Protein AF-A0A812Z205-F1 (afdb_monomer)

Foldseek 3Di:
DDDDDDDDFEPHPVPQAVDWDWADLPPQKTFTARPVQQWTFFDDLWFTDTDPHHHSVCDDNPRLRRIWHWADQPDPQKTWTARPVNQWTWFQDPVRGITTDPRHHRVGHDPPDDRRIDHDQDFAAADADDDFQAVAAGGSVPDPHHRQHPHHAQQWDDDPRTTDGAAADAPAQDQAPAADDSNNDDHHNQHDHGYPQWDDDPRHTAGLQAQAWWWWWQPVPLTWTWFADPFFIFIDPRDHLQPDDLVRLRRIWHWHDDPPNKTWTARPVNCFIWFADLPFAITTHNDDDQRRIFRFTPLPPQKTFTARPVNQWTWFHDPDGGITIDDRHHSRRDDNPRRRRIIHIFLSPQGAQDKDWDADPVQQWTWFADPPPQAIDTDPRHHPVPDDPDDHQTGIWHWHPLPSSWTWTAGPSQQFTFFDDVGTGTDPRHHSVCDDNPRPRRIDHDGDD

Solvent-accessible surface area (backbone atoms only — not comparable to full-atom values): 24728 Å² total; per-residue (Å²): 133,91,88,89,89,79,89,71,75,47,79,52,95,83,67,51,77,86,48,64,46,82,30,87,59,54,97,83,23,34,24,41,26,27,71,78,74,31,20,33,47,22,56,57,98,83,39,53,43,71,46,73,81,38,57,77,92,58,76,61,89,88,50,52,50,34,33,24,40,76,38,78,51,85,56,92,68,26,33,27,42,30,23,76,81,73,30,22,32,47,23,52,43,98,90,72,45,60,30,60,48,70,80,41,61,84,90,64,74,63,88,87,64,59,53,39,54,40,74,78,77,84,67,43,57,64,64,67,52,73,70,63,31,19,54,35,60,41,36,52,95,71,30,90,42,68,44,25,37,64,39,42,27,70,16,31,41,79,49,90,54,37,34,40,69,44,48,55,75,50,32,89,76,33,65,24,30,36,47,47,58,58,64,75,27,87,42,67,51,27,31,69,36,43,24,76,68,33,40,72,56,89,46,32,38,35,54,61,55,54,67,26,33,32,30,40,26,24,72,76,55,79,21,24,35,45,27,49,57,95,51,36,28,26,56,52,74,75,39,59,80,74,63,70,60,74,83,50,46,48,29,34,26,38,27,37,84,60,58,96,59,22,36,24,40,32,26,75,78,80,58,22,23,49,26,59,49,90,83,55,33,33,32,44,32,86,66,80,59,64,43,24,30,24,39,78,28,61,63,55,95,76,23,34,26,45,22,25,75,76,68,28,22,34,46,28,54,54,104,51,72,52,28,28,47,52,69,80,43,58,76,68,63,73,59,90,87,54,46,48,35,36,23,36,62,36,33,48,86,70,37,40,77,40,73,45,68,53,72,41,81,91,71,28,20,36,42,25,55,47,87,87,81,44,42,56,48,69,48,72,78,40,58,88,89,64,69,70,94,66,95,71,52,38,37,47,24,37,24,27,76,54,53,82,38,24,32,23,42,23,24,76,70,74,33,20,32,46,23,58,64,102,54,56,25,58,43,73,80,40,56,76,90,58,75,57,90,87,58,63,51,37,47,40,74,61,62,85,131

Sequence (449 aa):
MILCRKHLHHFPSGWSWEKLRVVDAGYGQVALHQAASNRFVKMSHHDMIRSPHRNWNQLPGGWDSERFTVVDAHGHGRVALHNPWKNRFIKMCHNGDGCLSPHRDPHSLPHNWGSEFFHVLEIKPCHTGGGSHCKTCQSPWHRHVDNHCATCNPGYYRHGHGCKAYSCTGGVHRICHACVAQHQRRQNDHCGVCDGGHVLRGTRCQSLMLGATVAFHNRHHHGRFVAMWAHDMVWTGVRSYDSLPKDWTYSFFRVHFAGDAKIGLHNPRENRWIRLRNNHDMDGAPHRGSWETFTAVDAGGWEVALHCAAHNKYMRMPNKREMDTSSHRNAWDLPGGWGWERFRPVSALLRHGTIVALWNEVHHRFMRMNAHNGHMDGSPSKHLHHYPAHGWAWEPFRVVDAGFGQVALHNAGSNRFIKMAHDMIRSPTRNWNELPGGWGSERFTVVDA

Secondary structure (DSSP, 8-state):
--------SSS-TT-SSS-EEEEEEETTEEEEEETTTTEEEEE-SSSEEEPSS--TT---TT-GGG-EEEEE-SSTTEEEEEETTTTEEEEE-TTS-EEEPSS--TT---TT--TT-EE--------B-STTSEEEEPPGGG-SSTT-EEEE-TTEEEETTEEEEPP--B-TTSSEEEEPPGGG--STT-EEEE-TTEEEETTEEEETTTT-EEEEEETTTTSEEEEEETTEEEEPSS--TT---TT-GGG-EEEEE-STT-EEEEETTTTEEEEE-TTS-EEEESS-SSSS-BEEEEEETTEEEEEETTTTEEEE--SSSB-EEPSS--TT---TT--TT-BEEET-SS-TT-EE--EETTTTEEEEE-TTTSBEEEPSS--TT---SSS--SS-EEEEE-STTEEEEEETTTTEEEEESSSEEEPSS--TT---TT--TT-EE----

pLDDT: mean 85.37, std 12.64, range [22.88, 97.94]

Nearest PDB structures (foldseek):
  8hu7-assembly1_A  TM=8.516E-01  e=1.968E-06  Homo sapiens
  8om6-assembly1_A  TM=8.383E-01  e=4.842E-06  Homo sapiens
  8hue-assembly1_A  TM=8.502E-01  e=6.310E-06  Homo sapiens
  3o3q-assembly2_B  TM=8.940E-01  e=2.371E-05  Homo sapiens
  1nun-assembly1_A  TM=7.803E-01  e=5.834E-05  Homo sapiens

Radius of gyration: 37.98 Å; Cα contacts (8 Å, |Δi|>4): 1047; chains: 1; bounding box: 88×50×100 Å

Structure (mmCIF, N/CA/C/O backbone):
data_AF-A0A812Z205-F1
#
_entry.id   AF-A0A812Z205-F1
#
loop_
_atom_site.group_PDB
_atom_site.id
_atom_site.type_symbol
_atom_site.label_atom_id
_atom_site.label_alt_id
_atom_site.label_comp_id
_atom_site.label_asym_id
_atom_site.label_entity_id
_atom_site.label_seq_id
_atom_site.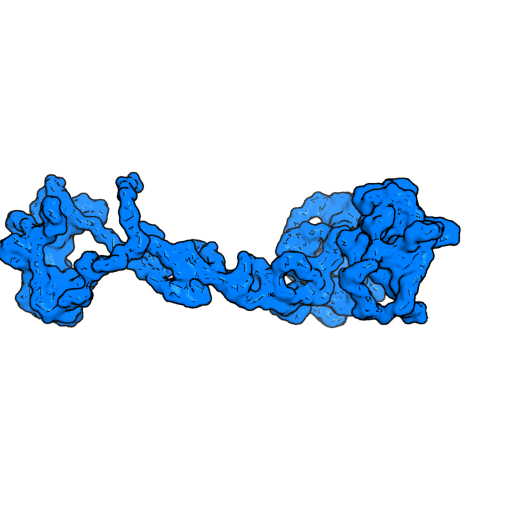pdbx_PDB_ins_code
_atom_site.Cartn_x
_atom_site.Cartn_y
_atom_site.Cartn_z
_atom_site.occupancy
_atom_site.B_iso_or_equiv
_atom_site.auth_seq_id
_atom_site.auth_comp_id
_atom_site.auth_asym_id
_atom_site.auth_atom_id
_atom_site.pdbx_PDB_model_num
ATOM 1 N N . MET A 1 1 ? -15.476 23.096 31.916 1.00 22.88 1 MET A N 1
ATOM 2 C CA . MET A 1 1 ? -14.085 23.337 31.479 1.00 22.88 1 MET A CA 1
ATOM 3 C C . MET A 1 1 ? -13.170 23.099 32.691 1.00 22.88 1 MET A C 1
ATOM 5 O O . MET A 1 1 ? -13.434 23.691 33.722 1.00 22.88 1 MET A O 1
ATOM 9 N N . ILE A 1 2 ? -12.256 22.119 32.557 1.00 30.80 2 ILE A N 1
ATOM 10 C CA . ILE A 1 2 ? -11.023 21.684 33.294 1.00 30.80 2 ILE A CA 1
ATOM 11 C C . ILE A 1 2 ? -10.577 22.542 34.521 1.00 30.80 2 ILE A C 1
ATOM 13 O O . ILE A 1 2 ? -10.563 23.755 34.387 1.00 30.80 2 ILE A O 1
ATOM 17 N N . LEU A 1 3 ? -10.197 22.063 35.728 1.00 27.42 3 LEU A N 1
ATOM 18 C CA . LEU A 1 3 ? -9.129 21.136 36.207 1.00 27.42 3 LEU A CA 1
ATOM 19 C C . LEU A 1 3 ? -9.381 20.812 37.714 1.00 27.42 3 LEU A C 1
ATOM 21 O O . LEU A 1 3 ? -9.860 21.676 38.433 1.00 27.42 3 LEU A O 1
ATOM 25 N N . CYS A 1 4 ? -9.069 19.627 38.264 1.00 26.64 4 CYS A N 1
ATOM 26 C CA . CYS A 1 4 ? -7.742 19.342 38.834 1.00 26.64 4 CYS A CA 1
ATOM 27 C C . CYS A 1 4 ? -7.447 17.831 38.971 1.00 26.64 4 CYS A C 1
ATOM 29 O O . CYS A 1 4 ? -8.323 17.005 39.210 1.00 26.64 4 CYS A O 1
ATOM 31 N N . ARG A 1 5 ? -6.162 17.515 38.788 1.00 34.69 5 ARG A N 1
ATOM 32 C CA . ARG A 1 5 ? -5.509 16.205 38.676 1.00 34.69 5 ARG A CA 1
ATOM 33 C C . ARG A 1 5 ? -5.235 15.562 40.043 1.00 34.69 5 ARG A C 1
ATOM 35 O O . ARG A 1 5 ? -4.701 16.234 40.917 1.00 34.69 5 ARG A O 1
ATOM 42 N N . LYS A 1 6 ? -5.351 14.232 40.125 1.00 31.42 6 LYS A N 1
ATOM 43 C CA . LYS A 1 6 ? -4.242 13.303 40.448 1.00 31.42 6 LYS A CA 1
ATOM 44 C C . LYS A 1 6 ? -4.719 11.857 40.251 1.00 31.42 6 LYS A C 1
ATOM 46 O O . LYS A 1 6 ? -5.797 11.508 40.698 1.00 31.42 6 LYS A O 1
ATOM 51 N N . HIS A 1 7 ? -3.911 11.105 39.498 1.00 32.97 7 HIS A N 1
ATOM 52 C CA . HIS A 1 7 ? -3.855 9.651 39.271 1.00 32.97 7 HIS A CA 1
ATOM 53 C C . HIS A 1 7 ? -5.066 8.792 39.662 1.00 32.97 7 HIS A C 1
ATOM 55 O O . HIS A 1 7 ? -5.409 8.758 40.828 1.00 32.97 7 HIS A O 1
ATOM 61 N N . LEU A 1 8 ? -5.584 7.981 38.725 1.00 36.44 8 LEU A N 1
ATOM 62 C CA . LEU A 1 8 ? -5.781 6.526 38.898 1.00 36.44 8 LEU A CA 1
ATOM 63 C C . LEU A 1 8 ? -6.317 5.915 37.586 1.00 36.44 8 LEU A C 1
ATOM 65 O O . LEU A 1 8 ? -7.381 6.266 37.071 1.00 36.44 8 LEU A O 1
ATOM 69 N N . HIS A 1 9 ? -5.495 5.048 36.994 1.00 34.22 9 HIS A N 1
ATOM 70 C CA . HIS A 1 9 ? -5.801 4.273 35.796 1.00 34.22 9 HIS A CA 1
ATOM 71 C C . HIS A 1 9 ? -6.534 3.003 36.238 1.00 34.22 9 HIS A C 1
ATOM 73 O O . HIS A 1 9 ? -6.000 2.267 37.059 1.00 34.22 9 HIS A O 1
ATOM 79 N N . HIS A 1 10 ? -7.726 2.757 35.683 1.00 40.62 10 HIS A N 1
ATOM 80 C CA . HIS A 1 10 ? -8.754 1.865 36.246 1.00 40.62 10 HIS A CA 1
ATOM 81 C C . HIS A 1 10 ? -9.367 2.428 37.538 1.00 40.62 10 HIS A C 1
ATOM 83 O O . HIS A 1 10 ? -8.746 3.237 38.222 1.00 40.62 10 HIS A O 1
ATOM 89 N N . PHE A 1 11 ? -10.592 2.010 37.890 1.00 49.03 11 PHE A N 1
ATOM 90 C CA . PHE A 1 11 ? -10.939 2.028 39.315 1.00 49.03 11 PHE A CA 1
ATOM 91 C C . PHE A 1 11 ? -9.746 1.404 40.054 1.00 49.03 11 PHE A C 1
ATOM 93 O O . PHE A 1 11 ? -9.280 0.363 39.577 1.00 49.03 11 PHE A O 1
ATOM 100 N N . PRO A 1 12 ? -9.219 2.020 41.121 1.00 51.66 12 PRO A N 1
ATOM 101 C CA . PRO A 1 12 ? -8.019 1.522 41.785 1.00 51.66 12 PRO A CA 1
ATOM 102 C C . PRO A 1 12 ? -8.167 0.024 42.046 1.00 51.66 12 PRO A C 1
ATOM 104 O O . PRO A 1 12 ? -9.240 -0.422 42.457 1.00 51.66 12 PRO A O 1
ATOM 107 N N . SER A 1 13 ? -7.143 -0.777 41.743 1.00 43.72 13 SER A N 1
ATOM 108 C CA . SER A 1 13 ? -7.142 -2.201 42.086 1.00 43.72 13 SER A CA 1
ATOM 109 C C . SER A 1 13 ? -7.289 -2.313 43.608 1.00 43.72 13 SER A C 1
ATOM 111 O O . SER A 1 13 ? -6.343 -2.026 44.332 1.00 43.72 13 SER A O 1
ATOM 113 N N . GLY A 1 14 ? -8.503 -2.614 44.079 1.00 51.59 14 GLY A N 1
ATOM 114 C CA . GLY A 1 14 ? -8.899 -2.530 45.493 1.00 51.59 14 GLY A CA 1
ATOM 115 C C . GLY A 1 14 ? -10.237 -1.817 45.737 1.00 51.59 14 GLY A C 1
ATOM 116 O O . GLY A 1 14 ? -10.870 -2.055 46.758 1.00 51.59 14 GLY A O 1
ATOM 117 N N . TRP A 1 15 ? -10.721 -1.009 44.786 1.00 58.66 15 TRP A N 1
ATOM 118 C CA . TRP A 1 15 ? -12.035 -0.362 44.874 1.00 58.66 15 TRP A CA 1
ATOM 119 C C . TRP A 1 15 ? -13.148 -1.355 44.540 1.00 58.66 15 TRP A C 1
ATOM 121 O O . TRP A 1 15 ? -13.549 -1.546 43.380 1.00 58.66 15 TRP A O 1
ATOM 131 N N . SER A 1 16 ? -13.600 -2.050 45.575 1.00 62.34 16 SER A N 1
ATOM 132 C CA . SER A 1 16 ? -14.746 -2.958 45.570 1.00 62.34 16 SER A CA 1
ATOM 133 C C . SER A 1 16 ? -15.970 -2.363 46.272 1.00 62.34 16 SER A C 1
ATOM 135 O O . SER A 1 16 ? -17.076 -2.858 46.064 1.00 62.34 16 SER A O 1
ATOM 137 N N . TRP A 1 17 ? -15.793 -1.305 47.069 1.00 69.62 17 TRP A N 1
ATOM 138 C CA . TRP A 1 17 ? -16.826 -0.762 47.957 1.00 69.62 17 TRP A CA 1
ATOM 139 C C . TRP A 1 17 ? -17.494 0.497 47.403 1.00 69.62 17 TRP A C 1
ATOM 141 O O . TRP A 1 17 ? -18.656 0.759 47.686 1.00 69.62 17 TRP A O 1
ATOM 151 N N . GLU A 1 18 ? -16.789 1.214 46.541 1.00 75.19 18 GLU A N 1
ATOM 152 C CA . GLU A 1 18 ? -17.156 2.500 45.948 1.00 75.19 18 GLU A CA 1
ATOM 153 C C . GLU A 1 18 ? -17.980 2.331 44.658 1.00 75.19 18 GLU A C 1
ATOM 155 O O . GLU A 1 18 ? -18.371 3.303 44.015 1.00 75.19 18 GLU A O 1
ATOM 160 N N . LYS A 1 19 ? -18.229 1.081 44.249 1.00 72.75 19 LYS A N 1
ATOM 161 C CA . LYS A 1 19 ? -19.020 0.724 43.068 1.00 72.75 19 LYS A CA 1
ATOM 162 C C . LYS A 1 19 ? -20.437 0.379 43.492 1.00 72.75 19 LYS A C 1
ATOM 164 O O . LYS A 1 19 ? -20.665 -0.667 44.102 1.00 72.75 19 LYS A O 1
ATOM 169 N N . LEU A 1 20 ? -21.381 1.230 43.109 1.00 81.62 20 LEU A N 1
ATOM 170 C CA . LEU A 1 20 ? -22.793 1.040 43.407 1.00 81.62 20 LEU A CA 1
ATOM 171 C C . LEU A 1 20 ? -23.568 0.777 42.117 1.00 81.62 20 LEU A C 1
ATOM 173 O O . LEU A 1 20 ? -23.523 1.561 41.170 1.00 81.62 20 LEU A O 1
ATOM 177 N N . ARG A 1 21 ? -24.286 -0.344 42.084 1.00 82.81 21 ARG A N 1
ATOM 178 C CA . ARG A 1 21 ? -25.336 -0.601 41.104 1.00 82.81 21 ARG A CA 1
ATOM 179 C C . ARG A 1 21 ? -26.571 0.179 41.535 1.00 82.81 21 ARG A C 1
ATOM 181 O O . ARG A 1 21 ? -27.065 -0.016 42.642 1.00 82.81 21 ARG A O 1
ATOM 188 N N . VAL A 1 22 ? -27.081 1.020 40.645 1.00 88.12 22 VAL A N 1
ATOM 189 C CA . VAL A 1 22 ? -28.392 1.647 40.816 1.00 88.12 22 VAL A CA 1
ATOM 190 C C . VAL A 1 22 ? -29.455 0.590 40.526 1.00 88.12 22 VAL A C 1
ATOM 192 O O . VAL A 1 22 ? -29.424 -0.055 39.478 1.00 88.12 22 VAL A O 1
ATOM 195 N N . VAL A 1 23 ? -30.346 0.369 41.484 1.00 90.00 23 VAL A N 1
ATOM 196 C CA . VAL A 1 23 ? -31.467 -0.568 41.407 1.00 90.00 23 VAL A CA 1
ATOM 197 C C . VAL A 1 23 ? -32.753 0.244 41.432 1.00 90.00 23 VAL A C 1
ATOM 199 O O . VAL A 1 23 ? -32.889 1.146 42.256 1.00 90.00 23 VAL A O 1
ATOM 202 N N . ASP A 1 24 ? -33.689 -0.075 40.542 1.00 90.94 24 ASP A N 1
ATOM 203 C CA . ASP A 1 24 ? -35.027 0.509 40.575 1.00 90.94 24 ASP A CA 1
ATOM 204 C C . ASP A 1 24 ? -35.761 0.045 41.841 1.00 90.94 24 ASP A C 1
ATOM 206 O O . ASP A 1 24 ? -35.934 -1.154 42.078 1.00 90.94 24 ASP A O 1
ATOM 210 N N . ALA A 1 25 ? -36.143 1.003 42.683 1.00 90.31 25 ALA A N 1
ATOM 211 C CA . ALA A 1 25 ? -36.900 0.760 43.900 1.00 90.31 25 ALA A CA 1
ATOM 212 C C . ALA A 1 25 ? -38.422 0.904 43.670 1.00 90.31 25 ALA A C 1
ATOM 214 O O . ALA A 1 25 ? -39.209 0.636 44.576 1.00 90.31 25 ALA A O 1
ATOM 215 N N . GLY A 1 26 ? -38.878 1.265 42.475 1.00 86.50 26 GLY A N 1
ATOM 216 C CA . GLY A 1 26 ? -40.275 1.596 42.222 1.00 86.50 26 GLY A CA 1
ATOM 217 C C . GLY A 1 26 ? -40.643 2.981 42.757 1.00 86.50 26 GLY A C 1
ATOM 218 O O . GLY A 1 26 ? -39.886 3.616 43.490 1.00 86.50 26 GLY A O 1
ATOM 219 N N . TYR A 1 27 ? -41.811 3.482 42.345 1.00 86.25 27 TYR A N 1
ATOM 220 C CA . TYR A 1 27 ? -42.315 4.819 42.704 1.00 86.25 27 TYR A CA 1
ATOM 221 C C . TYR A 1 27 ? -41.332 5.973 42.409 1.00 86.25 27 TYR A C 1
ATOM 223 O O . TYR A 1 27 ? -41.322 6.982 43.108 1.00 86.25 27 TYR A O 1
ATOM 231 N N . GLY A 1 28 ? -40.483 5.823 41.382 1.00 86.25 28 GLY A N 1
ATOM 232 C CA . GLY A 1 28 ? -39.468 6.820 41.013 1.00 86.25 28 GLY A CA 1
ATOM 233 C C . GLY A 1 28 ? -38.264 6.888 41.963 1.00 86.25 28 GLY A C 1
ATOM 234 O O . GLY A 1 28 ? -37.474 7.827 41.884 1.00 86.25 28 GLY A O 1
ATOM 235 N N . GLN A 1 29 ? -38.117 5.913 42.861 1.00 93.50 29 GLN A N 1
ATOM 236 C CA . GLN A 1 29 ? -37.006 5.823 43.802 1.00 93.50 29 GLN A CA 1
ATOM 237 C C . GLN A 1 29 ? -35.926 4.871 43.293 1.00 93.50 29 GLN A C 1
ATOM 239 O O . GLN A 1 29 ? -36.179 3.943 42.526 1.00 93.50 29 GLN A O 1
ATOM 244 N N . VAL A 1 30 ? -34.712 5.059 43.798 1.00 94.50 30 VAL A N 1
ATOM 245 C CA . VAL A 1 30 ? -33.572 4.178 43.555 1.00 94.50 30 VAL A CA 1
ATOM 246 C C . VAL A 1 30 ? -33.065 3.575 44.858 1.00 94.50 30 VAL A C 1
ATOM 248 O O . VAL A 1 30 ? -33.137 4.189 45.920 1.00 94.50 30 VAL A O 1
ATOM 251 N N . ALA A 1 31 ? -32.499 2.380 44.773 1.00 95.00 31 ALA A N 1
ATOM 252 C CA . ALA A 1 31 ? -31.661 1.803 45.811 1.00 95.00 31 ALA A CA 1
ATOM 253 C C . ALA A 1 31 ? -30.237 1.636 45.271 1.00 95.00 31 ALA A C 1
ATOM 255 O O . ALA A 1 31 ? -30.027 1.419 44.077 1.00 95.00 31 ALA A O 1
ATOM 256 N N . LEU A 1 32 ? -29.239 1.735 46.146 1.00 93.44 32 LEU A N 1
ATOM 257 C CA . LEU A 1 32 ? -27.833 1.606 45.761 1.00 93.44 32 LEU A CA 1
ATOM 258 C C . LEU A 1 32 ? -27.284 0.285 46.293 1.00 93.44 32 LEU A C 1
ATOM 260 O O . LEU A 1 32 ? -27.173 0.107 47.503 1.00 93.44 32 LEU A O 1
ATOM 264 N N . HIS A 1 33 ? -26.959 -0.650 45.402 1.00 92.31 33 HIS A N 1
ATOM 265 C CA . HIS A 1 33 ? -26.439 -1.974 45.753 1.00 92.31 33 HIS A CA 1
ATOM 266 C C . HIS A 1 33 ? -24.930 -2.051 45.559 1.00 92.31 33 HIS A C 1
ATOM 268 O O . HIS A 1 33 ? -24.405 -1.700 44.505 1.00 92.31 33 HIS A O 1
ATOM 274 N N . GLN A 1 34 ? -24.233 -2.564 46.562 1.00 88.88 34 GLN A N 1
ATOM 275 C CA . GLN A 1 34 ? -22.804 -2.817 46.512 1.00 88.88 34 GLN A CA 1
ATOM 276 C C . GLN A 1 34 ? -22.593 -4.322 46.270 1.00 88.88 34 GLN A C 1
ATOM 278 O O . GLN A 1 34 ? -22.979 -5.166 47.087 1.00 88.88 34 GLN A O 1
ATOM 283 N N . ALA A 1 35 ? -21.965 -4.663 45.139 1.00 81.62 35 ALA A N 1
ATOM 284 C CA . ALA A 1 35 ? -21.832 -6.046 44.676 1.00 81.62 35 ALA A CA 1
ATOM 285 C C . ALA A 1 35 ? -20.872 -6.911 45.518 1.00 81.62 35 ALA A C 1
ATOM 287 O O . ALA A 1 35 ? -21.163 -8.078 45.759 1.00 81.62 35 ALA A O 1
ATOM 288 N N . ALA A 1 36 ? -19.754 -6.355 45.988 1.00 81.88 36 ALA A N 1
ATOM 289 C CA . ALA A 1 36 ? -18.735 -7.062 46.774 1.00 81.88 36 ALA A CA 1
ATOM 290 C C . ALA A 1 36 ? -19.198 -7.515 48.176 1.00 81.88 36 ALA A C 1
ATOM 292 O O . ALA A 1 36 ? -18.693 -8.493 48.712 1.00 81.88 36 ALA A O 1
ATOM 293 N N . SER A 1 37 ? -20.155 -6.811 48.775 1.00 87.56 37 SER A N 1
ATOM 294 C CA . SER A 1 37 ? -20.757 -7.088 50.082 1.00 87.56 37 SER A CA 1
ATOM 295 C C . SER A 1 37 ? -22.173 -7.645 49.960 1.00 87.56 37 SER A C 1
ATOM 297 O O . SER A 1 37 ? -22.745 -8.068 50.965 1.00 87.56 37 SER A O 1
ATOM 299 N N . ASN A 1 38 ? -22.717 -7.630 48.739 1.00 91.81 38 ASN A N 1
ATOM 300 C CA . ASN A 1 38 ? -24.060 -8.047 48.371 1.00 91.81 38 ASN A CA 1
ATOM 301 C C . ASN A 1 38 ? -25.145 -7.473 49.298 1.00 91.81 38 ASN A C 1
ATOM 303 O O . ASN A 1 38 ? -25.925 -8.198 49.923 1.00 91.81 38 ASN A O 1
ATOM 307 N N . ARG A 1 39 ? -25.127 -6.144 49.437 1.00 94.81 39 ARG A N 1
ATOM 308 C CA . ARG A 1 39 ? -25.973 -5.359 50.347 1.00 94.81 39 ARG A CA 1
ATOM 309 C C . ARG A 1 39 ? -26.336 -4.019 49.717 1.00 94.81 39 ARG A C 1
ATOM 311 O O . ARG A 1 39 ? -25.634 -3.531 48.834 1.00 94.81 39 ARG A O 1
ATOM 318 N N . PHE A 1 40 ? -27.406 -3.413 50.211 1.00 95.56 40 PHE A N 1
ATOM 319 C CA . PHE A 1 40 ? -27.843 -2.076 49.832 1.00 95.56 40 PHE A CA 1
ATOM 320 C C . PHE A 1 40 ? -27.335 -1.020 50.817 1.00 95.56 40 PHE A C 1
ATOM 322 O O . PHE A 1 40 ? -27.126 -1.304 51.999 1.00 95.56 40 PHE A O 1
ATOM 329 N N . VAL A 1 41 ? -27.153 0.203 50.329 1.00 94.94 41 VAL A N 1
ATOM 330 C CA . VAL A 1 41 ? -26.965 1.396 51.161 1.00 94.94 41 VAL A CA 1
ATOM 331 C C . VAL A 1 41 ? -28.269 1.673 51.912 1.00 94.94 41 VAL A C 1
ATOM 333 O O . VAL A 1 41 ? -29.340 1.677 51.311 1.00 94.94 41 VAL A O 1
ATOM 336 N N . LYS A 1 42 ? -28.179 1.894 53.224 1.00 94.94 42 LYS A N 1
ATOM 337 C CA . LYS A 1 42 ? -29.314 2.052 54.137 1.00 94.94 42 LYS A CA 1
ATOM 338 C C . LYS A 1 42 ? -29.121 3.279 55.021 1.00 94.94 42 LYS A C 1
ATOM 340 O O . LYS A 1 42 ? -28.091 3.418 55.671 1.00 94.94 42 LYS A O 1
ATOM 345 N N . MET A 1 43 ? -30.145 4.117 55.135 1.00 95.31 43 MET A N 1
ATOM 346 C CA . MET A 1 43 ? -30.172 5.217 56.095 1.00 95.31 43 MET A CA 1
ATOM 347 C C . MET A 1 43 ? -30.734 4.743 57.441 1.00 95.31 43 MET A C 1
ATOM 349 O O . MET A 1 43 ? -31.923 4.447 57.578 1.00 95.31 43 MET A O 1
ATOM 353 N N . SER A 1 44 ? -29.878 4.651 58.457 1.00 90.88 44 SER A N 1
ATOM 354 C CA . SER A 1 44 ? -30.310 4.361 59.828 1.00 90.88 44 SER A CA 1
ATOM 355 C C . SER A 1 44 ? -30.839 5.624 60.523 1.00 90.88 44 SER A C 1
ATOM 357 O O . SER A 1 44 ? -31.072 6.652 59.891 1.00 90.88 44 SER A O 1
ATOM 359 N N . HIS A 1 45 ? -31.083 5.558 61.835 1.00 86.69 45 HIS A N 1
ATOM 360 C CA . HIS A 1 45 ? -31.509 6.740 62.586 1.00 86.69 45 HIS A CA 1
ATOM 361 C C . HIS A 1 45 ? -30.387 7.782 62.753 1.00 86.69 45 HIS A C 1
ATOM 363 O O . HIS A 1 45 ? -30.680 8.975 62.819 1.00 86.69 45 HIS A O 1
ATOM 369 N N . HIS A 1 46 ? -29.124 7.340 62.780 1.00 85.75 46 HIS A N 1
ATOM 370 C CA . HIS A 1 46 ? -27.970 8.199 63.075 1.00 85.75 46 HIS A CA 1
ATOM 371 C C . HIS A 1 46 ? -26.875 8.186 62.005 1.00 85.75 46 HIS A C 1
ATOM 373 O O . HIS A 1 46 ? -26.061 9.101 61.991 1.00 85.75 46 HIS A O 1
ATOM 379 N N . ASP A 1 47 ? -26.871 7.201 61.103 1.00 89.94 47 ASP A N 1
ATOM 380 C CA . ASP A 1 47 ? -25.773 7.012 60.152 1.00 89.94 47 ASP A CA 1
ATOM 381 C C . ASP A 1 47 ? -26.177 6.321 58.833 1.00 89.94 47 ASP A C 1
ATOM 383 O O . ASP A 1 47 ? -27.241 5.688 58.757 1.00 89.94 47 ASP A O 1
ATOM 387 N N . MET A 1 48 ? -25.319 6.392 57.810 1.00 92.81 48 MET A N 1
ATOM 388 C CA . MET A 1 48 ? -25.432 5.592 56.589 1.00 92.81 48 MET A CA 1
ATOM 389 C C . MET A 1 48 ? -24.747 4.241 56.781 1.00 92.81 48 MET A C 1
ATOM 391 O O . MET A 1 48 ? -23.530 4.126 56.870 1.00 92.81 48 MET A O 1
ATOM 395 N N . ILE A 1 49 ? -25.548 3.182 56.802 1.00 92.31 49 ILE A N 1
ATOM 396 C CA . ILE A 1 49 ? -25.086 1.816 57.036 1.00 92.31 49 ILE A CA 1
ATOM 397 C C . ILE A 1 49 ? -25.380 0.924 55.829 1.00 92.31 49 ILE A C 1
ATOM 399 O O . ILE A 1 49 ? -25.970 1.331 54.830 1.00 92.31 49 ILE A O 1
ATOM 403 N N . ARG A 1 50 ? -24.967 -0.338 55.921 1.00 93.25 50 ARG A N 1
ATOM 404 C CA . ARG A 1 50 ? -25.311 -1.391 54.957 1.00 93.25 50 ARG A CA 1
ATOM 405 C C . ARG A 1 50 ? -26.536 -2.175 55.429 1.00 93.25 50 ARG A C 1
ATOM 407 O O . ARG A 1 50 ? -26.679 -2.435 56.622 1.00 93.25 50 ARG A O 1
ATOM 414 N N . SER A 1 51 ? -27.385 -2.597 54.500 1.00 95.50 51 SER A N 1
ATOM 415 C CA . SER A 1 51 ? -28.518 -3.487 54.771 1.00 95.50 51 SER A CA 1
ATOM 416 C C . SER A 1 51 ? -28.061 -4.897 55.196 1.00 95.50 51 SER A C 1
ATOM 418 O O . SER A 1 51 ? -26.887 -5.254 55.033 1.00 95.50 51 SER A O 1
ATOM 420 N N . PRO A 1 52 ? -28.977 -5.770 55.662 1.00 95.62 52 PRO A N 1
ATOM 421 C CA . PRO A 1 52 ? -28.751 -7.215 55.653 1.00 95.62 52 PRO A CA 1
ATOM 422 C C . PRO A 1 52 ? -28.398 -7.724 54.247 1.00 95.62 52 PRO A C 1
ATOM 424 O O . PRO A 1 52 ? -28.729 -7.086 53.244 1.00 95.62 52 PRO A O 1
ATOM 427 N N . HIS A 1 53 ? -27.721 -8.874 54.171 1.00 95.75 53 HIS A N 1
ATOM 428 C CA . HIS A 1 53 ? -27.282 -9.468 52.904 1.00 95.75 53 HIS A CA 1
ATOM 429 C C . HIS A 1 53 ? -28.479 -9.763 51.993 1.00 95.75 53 HIS A C 1
ATOM 431 O O . HIS A 1 53 ? -29.416 -10.462 52.390 1.00 95.75 53 HIS A O 1
ATOM 437 N N . ARG A 1 54 ? -28.457 -9.214 50.778 1.00 96.12 54 ARG A N 1
ATOM 438 C CA . ARG A 1 54 ? -29.542 -9.348 49.810 1.00 96.12 54 ARG A CA 1
ATOM 439 C C . ARG A 1 54 ? -29.039 -9.073 48.397 1.00 96.12 54 ARG A C 1
ATOM 441 O O . ARG A 1 54 ? -28.341 -8.088 48.157 1.00 96.12 54 ARG A O 1
ATOM 448 N N . ASN A 1 55 ? -29.444 -9.928 47.460 1.00 90.88 55 ASN A N 1
ATOM 449 C CA . ASN A 1 55 ? -29.116 -9.743 46.052 1.00 90.88 55 ASN A CA 1
ATOM 450 C C . ASN A 1 55 ? -29.760 -8.472 45.497 1.00 90.88 55 ASN A C 1
ATOM 452 O O . ASN A 1 55 ? -30.868 -8.098 45.881 1.00 90.88 55 ASN A O 1
ATOM 456 N N . TRP A 1 56 ? -29.069 -7.844 44.548 1.00 91.69 56 TRP A N 1
ATOM 457 C CA . TRP A 1 56 ? -29.495 -6.600 43.903 1.00 91.69 56 TRP A CA 1
ATOM 458 C C . TRP A 1 56 ? -30.910 -6.668 43.299 1.00 91.69 56 TRP A C 1
ATOM 460 O O . TRP A 1 56 ? -31.590 -5.655 43.234 1.00 91.69 56 TRP A O 1
ATOM 470 N N . ASN A 1 57 ? -31.357 -7.851 42.869 1.00 90.50 57 ASN A N 1
ATOM 471 C CA . ASN A 1 57 ? -32.666 -8.097 42.258 1.00 90.50 57 ASN A CA 1
ATOM 472 C C . ASN A 1 57 ? -33.740 -8.548 43.264 1.00 90.50 57 ASN A C 1
ATOM 474 O O . ASN A 1 57 ? -34.795 -9.028 42.863 1.00 90.50 57 ASN A O 1
ATOM 478 N N . GLN A 1 58 ? -33.467 -8.458 44.565 1.00 93.62 58 GLN A N 1
ATOM 479 C CA . GLN A 1 58 ? -34.353 -8.946 45.622 1.00 93.62 58 GLN A CA 1
ATOM 480 C C . GLN A 1 58 ? -34.588 -7.873 46.695 1.00 93.62 58 GLN A C 1
ATOM 482 O O . GLN A 1 58 ? -34.580 -8.188 47.883 1.00 93.62 58 GLN A O 1
ATOM 487 N N . LEU A 1 59 ? -34.768 -6.607 46.301 1.00 93.06 59 LEU A N 1
ATOM 488 C CA . LEU A 1 59 ? -35.080 -5.520 47.234 1.00 93.06 59 LEU A CA 1
ATOM 489 C C . LEU A 1 59 ? -36.479 -5.731 47.855 1.00 93.06 59 LEU A C 1
ATOM 491 O O . LEU A 1 59 ? -37.471 -5.689 47.125 1.00 93.06 59 LEU A O 1
ATOM 495 N N . PRO A 1 60 ? -36.601 -5.955 49.177 1.00 95.00 60 PRO A N 1
ATOM 496 C CA . PRO A 1 60 ? -37.898 -6.193 49.808 1.00 95.00 60 PRO A CA 1
ATOM 497 C C . PRO A 1 60 ? -38.800 -4.953 49.797 1.00 95.00 60 PRO A C 1
ATOM 499 O O . PRO A 1 60 ? -38.325 -3.827 49.933 1.00 95.00 60 PRO A O 1
ATOM 502 N N . GLY A 1 61 ? -40.117 -5.169 49.700 1.00 91.25 61 GLY A N 1
ATOM 503 C CA . GLY A 1 61 ? -41.124 -4.101 49.659 1.00 91.25 61 GLY A CA 1
ATOM 504 C C . GLY A 1 61 ? -40.970 -3.079 50.790 1.00 91.25 61 GLY A C 1
ATOM 505 O O . GLY A 1 61 ? -40.726 -1.913 50.505 1.00 91.25 61 GLY A O 1
ATOM 506 N N . GLY A 1 62 ? -40.996 -3.534 52.048 1.00 91.12 62 GLY A N 1
ATOM 507 C CA . GLY A 1 62 ? -40.927 -2.681 53.247 1.00 91.12 62 GLY A CA 1
ATOM 508 C C . GLY A 1 62 ? -39.527 -2.224 53.679 1.00 91.12 62 GLY A C 1
ATOM 509 O O . GLY A 1 62 ? -39.303 -1.973 54.860 1.00 91.12 62 GLY A O 1
ATOM 510 N N . TRP A 1 63 ? -38.539 -2.193 52.780 1.00 94.38 63 TRP A N 1
ATOM 511 C CA . TRP A 1 63 ? -37.197 -1.665 53.078 1.00 94.38 63 TRP A CA 1
ATOM 512 C C . TRP A 1 63 ? -37.103 -0.169 52.759 1.00 94.38 63 TRP A C 1
ATOM 514 O O . TRP A 1 63 ? -36.325 0.262 51.911 1.00 94.38 63 TRP A O 1
ATOM 524 N N . ASP A 1 64 ? -37.904 0.644 53.445 1.00 95.06 64 ASP A N 1
ATOM 525 C CA . ASP A 1 64 ? -38.040 2.077 53.138 1.00 95.06 64 ASP A CA 1
ATOM 526 C C . ASP A 1 64 ? -36.779 2.897 53.439 1.00 95.06 64 ASP A C 1
ATOM 528 O O . ASP A 1 64 ? -36.576 3.976 52.890 1.00 95.06 64 ASP A O 1
ATOM 532 N N . SER A 1 65 ? -35.887 2.382 54.289 1.00 95.81 65 SER A N 1
ATOM 533 C CA . SER A 1 65 ? -34.616 3.035 54.638 1.00 95.81 65 SER A CA 1
ATOM 534 C C . SER A 1 65 ? -33.521 2.856 53.574 1.00 95.81 65 SER A C 1
ATOM 536 O O . SER A 1 65 ? -32.471 3.489 53.657 1.00 95.81 65 SER A O 1
ATOM 538 N N . GLU A 1 66 ? -33.744 1.989 52.589 1.00 96.31 66 GLU A N 1
ATOM 539 C CA . GLU A 1 66 ? -32.828 1.671 51.489 1.00 96.31 66 GLU A CA 1
ATOM 540 C C . GLU A 1 66 ? -33.240 2.350 50.172 1.00 96.31 66 GLU A C 1
ATOM 542 O O . GLU A 1 66 ? -32.546 2.228 49.160 1.00 96.31 66 GLU A O 1
ATOM 547 N N . ARG A 1 67 ? -34.380 3.049 50.183 1.00 96.56 67 ARG A N 1
ATOM 548 C CA . ARG A 1 67 ? -34.968 3.724 49.026 1.00 96.56 67 ARG A CA 1
ATOM 549 C C . ARG A 1 67 ? -34.656 5.210 49.073 1.00 96.56 67 ARG A C 1
ATOM 551 O O . ARG A 1 67 ? -34.821 5.854 50.110 1.00 96.56 67 ARG A O 1
ATOM 558 N N . PHE A 1 68 ? -34.233 5.757 47.943 1.00 95.44 68 PHE A N 1
ATOM 559 C CA . PHE A 1 68 ? -33.856 7.154 47.823 1.00 95.44 68 PHE A CA 1
ATOM 560 C C . PHE A 1 68 ? -34.522 7.792 46.611 1.00 95.44 68 PHE A C 1
ATOM 562 O O . PHE A 1 68 ? -34.457 7.268 45.502 1.00 95.44 68 PHE A O 1
ATOM 569 N N . THR A 1 69 ? -35.131 8.951 46.809 1.00 93.38 69 THR A N 1
ATOM 570 C CA . THR A 1 69 ? -35.536 9.843 45.729 1.00 93.38 69 THR A CA 1
ATOM 571 C C . THR A 1 69 ? -34.304 10.600 45.242 1.00 93.38 69 THR A C 1
ATOM 573 O O . THR A 1 69 ? -33.568 11.186 46.041 1.00 93.38 69 THR A O 1
ATOM 576 N N . VAL A 1 70 ? -34.071 10.590 43.930 1.00 91.12 70 VAL A N 1
ATOM 577 C CA . VAL A 1 70 ? -33.026 11.406 43.301 1.00 91.12 70 VAL A CA 1
ATOM 578 C C . VAL A 1 70 ? -33.585 12.808 43.090 1.00 91.12 70 VAL A C 1
ATOM 580 O O . VAL A 1 70 ? -34.578 12.976 42.388 1.00 91.12 70 VAL A O 1
ATOM 583 N N . VAL A 1 71 ? -32.958 13.808 43.702 1.00 90.69 71 VAL A N 1
ATOM 584 C CA . VAL A 1 71 ? -33.369 15.213 43.616 1.00 90.69 71 VAL A CA 1
ATOM 585 C C . VAL A 1 71 ? -32.315 16.001 42.840 1.00 90.69 71 VAL A C 1
ATOM 587 O O . VAL A 1 71 ? -31.120 15.843 43.093 1.00 90.69 71 VAL A O 1
ATOM 590 N N . ASP A 1 72 ? -32.738 16.847 41.898 1.00 87.06 72 ASP A N 1
ATOM 591 C CA . ASP A 1 72 ? -31.830 17.754 41.185 1.00 87.06 72 ASP A CA 1
ATOM 592 C C . ASP A 1 72 ? -31.304 18.846 42.129 1.00 87.06 72 ASP A C 1
ATOM 594 O O . ASP A 1 72 ? -32.071 19.596 42.735 1.00 87.06 72 ASP A O 1
ATOM 598 N N . ALA A 1 73 ? -29.981 18.940 42.265 1.00 84.12 73 ALA A N 1
ATOM 599 C CA . ALA A 1 73 ? -29.326 19.855 43.197 1.00 84.12 73 ALA A CA 1
ATOM 600 C C . ALA A 1 73 ? -29.009 21.206 42.530 1.00 84.12 73 ALA A C 1
ATOM 602 O O . ALA A 1 73 ? -27.843 21.589 42.355 1.00 84.12 73 ALA A O 1
ATOM 603 N N . HIS A 1 74 ? -30.072 21.936 42.180 1.00 80.25 74 HIS A N 1
ATOM 604 C CA . HIS A 1 74 ? -30.018 23.271 41.573 1.00 80.25 74 HIS A CA 1
ATOM 605 C C . HIS A 1 74 ? -29.305 23.309 40.201 1.00 80.25 74 HIS A C 1
ATOM 607 O O . HIS A 1 74 ? -28.561 24.250 39.915 1.00 80.25 74 HIS A O 1
ATOM 613 N N . GLY A 1 75 ? -29.498 22.291 39.354 1.00 70.12 75 GLY A N 1
ATOM 614 C CA . GLY A 1 75 ? -28.910 22.213 38.015 1.00 70.12 75 GLY A CA 1
ATOM 615 C C . GLY A 1 75 ? -27.425 21.807 37.952 1.00 70.12 75 GLY A C 1
ATOM 616 O O . GLY A 1 75 ? -26.768 21.491 38.946 1.00 70.12 75 GLY A O 1
ATOM 617 N N . HIS A 1 76 ? -26.874 21.807 36.730 1.00 68.19 76 HIS A N 1
ATOM 618 C CA . HIS A 1 76 ? -25.483 21.430 36.398 1.00 68.19 76 HIS A CA 1
ATOM 619 C C . HIS A 1 76 ? -25.104 19.950 36.615 1.00 68.19 76 HIS A C 1
ATOM 621 O O . HIS A 1 76 ? -23.925 19.625 36.774 1.00 68.19 76 HIS A O 1
ATOM 627 N N . GLY A 1 77 ? -26.080 19.037 36.585 1.00 74.25 77 GLY A N 1
ATOM 628 C CA . GLY A 1 77 ? -25.823 17.592 36.655 1.00 74.25 77 GLY A CA 1
ATOM 629 C C . GLY A 1 77 ? -25.355 17.111 38.033 1.00 74.25 77 GLY A C 1
ATOM 630 O O . GLY A 1 77 ? -24.617 16.126 38.125 1.00 74.25 77 GLY A O 1
ATOM 631 N N . ARG A 1 78 ? -25.742 17.828 39.095 1.00 86.19 78 ARG A N 1
ATOM 632 C CA . ARG A 1 78 ? -25.568 17.405 40.488 1.00 86.19 78 ARG A CA 1
ATOM 633 C C . ARG A 1 78 ? -26.872 16.834 41.014 1.00 86.19 78 ARG A C 1
ATOM 635 O O . ARG A 1 78 ? -27.939 17.372 40.741 1.00 86.19 78 ARG A O 1
ATOM 642 N N . VAL A 1 79 ? -26.771 15.788 41.816 1.00 90.12 79 VAL A N 1
ATOM 643 C CA . VAL A 1 79 ? -27.917 15.142 42.451 1.00 90.12 79 VAL A CA 1
ATOM 644 C C . VAL A 1 79 ? -27.755 15.125 43.963 1.00 90.12 79 VAL A C 1
ATOM 646 O O . VAL A 1 79 ? -26.637 15.053 44.475 1.00 90.12 79 VAL A O 1
ATOM 649 N N . ALA A 1 80 ? -28.877 15.144 44.669 1.00 91.81 80 ALA A N 1
ATOM 650 C CA . ALA A 1 80 ? -28.983 14.816 46.082 1.00 91.81 80 ALA A CA 1
ATOM 651 C C . ALA A 1 80 ? -29.855 13.559 46.235 1.00 91.81 80 ALA A C 1
ATOM 653 O O . ALA A 1 80 ? -30.785 13.341 45.460 1.00 91.81 80 ALA A O 1
ATOM 654 N N . LEU A 1 81 ? -29.554 12.712 47.219 1.00 93.31 81 LEU A N 1
ATOM 655 C CA . LEU A 1 81 ? -30.281 11.460 47.454 1.00 93.31 81 LEU A CA 1
ATOM 656 C C . LEU A 1 81 ? -31.070 11.571 48.756 1.00 93.31 81 LEU A C 1
ATOM 658 O O . LEU A 1 81 ? -30.476 11.571 49.833 1.00 93.31 81 LEU A O 1
ATOM 662 N N . HIS A 1 82 ? -32.392 11.692 48.655 1.00 94.75 82 HIS A N 1
ATOM 663 C CA . HIS A 1 82 ? -33.301 11.862 49.791 1.00 94.75 82 HIS A CA 1
ATOM 664 C C . HIS A 1 82 ? -33.944 10.539 50.176 1.00 94.75 82 HIS A C 1
ATOM 666 O O . HIS A 1 82 ? -34.449 9.843 49.309 1.00 94.75 82 HIS A O 1
ATOM 672 N N . ASN A 1 83 ? -33.974 10.192 51.457 1.00 94.44 83 ASN A N 1
ATOM 673 C CA . ASN A 1 83 ? -34.796 9.100 51.961 1.00 94.44 83 ASN A CA 1
ATOM 674 C C . ASN A 1 83 ? -36.126 9.665 52.496 1.00 94.44 83 ASN A C 1
ATOM 676 O O . ASN A 1 83 ? -36.106 10.346 53.529 1.00 94.44 83 ASN A O 1
ATOM 680 N N . PRO A 1 84 ? -37.281 9.366 51.870 1.00 91.75 84 PRO A N 1
ATOM 681 C CA . PRO A 1 84 ? -38.561 9.938 52.294 1.00 91.75 84 PRO A CA 1
ATOM 682 C C . PRO A 1 84 ? -39.017 9.490 53.679 1.00 91.75 84 PRO A C 1
ATOM 684 O O . PRO A 1 84 ? -39.576 10.286 54.425 1.00 91.75 84 PRO A O 1
ATOM 687 N N . TRP A 1 85 ? -38.716 8.248 54.060 1.00 91.62 85 TRP A N 1
ATOM 688 C CA . TRP A 1 85 ? -39.106 7.694 55.357 1.00 91.62 85 TRP A CA 1
ATOM 689 C C . TRP A 1 85 ? -38.386 8.362 56.534 1.00 91.62 85 TRP A C 1
ATOM 691 O O . TRP A 1 85 ? -38.958 8.562 57.603 1.00 91.62 85 TRP A O 1
ATOM 701 N N . LYS A 1 86 ? -37.113 8.718 56.345 1.00 92.38 86 LYS A N 1
ATOM 702 C CA . LYS A 1 86 ? -36.301 9.443 57.332 1.00 92.38 86 LYS A CA 1
ATOM 703 C C . LYS A 1 86 ? -36.347 10.956 57.149 1.00 92.38 86 LYS A C 1
ATOM 705 O O . LYS A 1 86 ? -35.830 11.665 58.004 1.00 92.38 86 LYS A O 1
ATOM 710 N N . ASN A 1 87 ? -36.930 11.432 56.051 1.00 92.69 87 ASN A N 1
ATOM 711 C CA . ASN A 1 87 ? -36.962 12.825 55.620 1.00 92.69 87 ASN A CA 1
ATOM 712 C C . ASN A 1 87 ? -35.587 13.521 55.713 1.00 92.69 87 ASN A C 1
ATOM 714 O O . ASN A 1 87 ? -35.441 14.568 56.349 1.00 92.69 87 ASN A O 1
ATOM 718 N N . ARG A 1 88 ? -34.554 12.879 55.150 1.00 93.44 88 ARG A N 1
ATOM 719 C CA . ARG A 1 88 ? -33.137 13.289 55.221 1.00 93.44 88 ARG A CA 1
ATOM 720 C C . ARG A 1 88 ? -32.389 12.923 53.941 1.00 93.44 88 ARG A C 1
ATOM 722 O O . ARG A 1 88 ? -32.803 12.023 53.217 1.00 93.44 88 ARG A O 1
ATOM 729 N N . PHE A 1 89 ? -31.260 13.581 53.693 1.00 93.50 89 PHE A N 1
ATOM 730 C CA . PHE A 1 89 ? -30.384 13.340 52.547 1.00 93.50 89 PHE A CA 1
ATOM 731 C C . PHE A 1 89 ? -29.106 12.592 52.931 1.00 93.50 89 PHE A C 1
ATOM 733 O O . PHE A 1 89 ? -28.620 12.716 54.059 1.00 93.50 89 PHE A O 1
ATOM 740 N N . ILE A 1 90 ? -28.542 11.850 51.975 1.00 92.75 90 ILE A N 1
ATOM 741 C CA . ILE A 1 90 ? -27.174 11.324 52.068 1.00 92.75 90 ILE A CA 1
ATOM 742 C C . ILE A 1 90 ? -26.184 12.493 52.013 1.00 92.75 90 ILE A C 1
ATOM 744 O O . ILE A 1 90 ? -26.316 13.394 51.186 1.00 92.75 90 ILE A O 1
ATOM 748 N N . LYS A 1 91 ? -25.175 12.452 52.881 1.00 90.62 91 LYS A N 1
ATOM 749 C CA . LYS A 1 91 ? -24.131 13.467 53.031 1.00 90.62 91 LYS A CA 1
ATOM 750 C C . LYS A 1 91 ? -22.752 12.815 53.101 1.00 90.62 91 LYS A C 1
ATOM 752 O O . LYS A 1 91 ? -22.627 11.741 53.673 1.00 90.62 91 LYS A O 1
ATOM 757 N N . MET A 1 92 ? -21.709 13.489 52.621 1.00 88.44 92 MET A N 1
ATOM 758 C CA . MET A 1 92 ? -20.319 13.163 52.964 1.00 88.44 92 MET A CA 1
ATOM 759 C C . MET A 1 92 ? -19.817 14.011 54.150 1.00 88.44 92 MET A C 1
ATOM 761 O O . MET A 1 92 ? -19.813 15.244 54.086 1.00 88.44 92 MET A O 1
ATOM 765 N N . CYS A 1 93 ? -19.397 13.370 55.240 1.00 85.44 93 CYS A N 1
ATOM 766 C CA . CYS A 1 93 ? -18.814 14.023 56.414 1.00 85.44 93 CYS A CA 1
ATOM 767 C C . CYS A 1 93 ? -17.344 14.429 56.197 1.00 85.44 93 CYS A C 1
ATOM 769 O O . CYS A 1 93 ? -16.672 13.950 55.287 1.00 85.44 93 CYS A O 1
ATOM 771 N N . HIS A 1 94 ? -16.815 15.323 57.046 1.00 81.25 94 HIS A N 1
ATOM 772 C CA . HIS A 1 94 ? -15.432 15.824 56.937 1.00 81.25 94 HIS A CA 1
ATOM 773 C C . HIS A 1 94 ? -14.349 14.748 57.081 1.00 81.25 94 HIS A C 1
ATOM 775 O O . HIS A 1 94 ? -13.256 14.915 56.550 1.00 81.25 94 HIS A O 1
ATOM 781 N N . ASN A 1 95 ? -14.648 13.647 57.765 1.00 81.62 95 ASN A N 1
ATOM 782 C CA . ASN A 1 95 ? -13.763 12.491 57.886 1.00 81.62 95 ASN A CA 1
ATOM 783 C C . ASN A 1 95 ? -13.823 11.542 56.670 1.00 81.62 95 ASN A C 1
ATOM 785 O O . ASN A 1 95 ? -13.079 10.568 56.636 1.00 81.62 95 ASN A O 1
ATOM 789 N N . GLY A 1 96 ? -14.678 11.825 55.680 1.00 77.94 96 GLY A N 1
ATOM 790 C CA . GLY A 1 96 ? -14.880 10.985 54.499 1.00 77.94 96 GLY A CA 1
ATOM 791 C C . GLY A 1 96 ? -15.952 9.903 54.653 1.00 77.94 96 GLY A C 1
ATOM 792 O O . GLY A 1 96 ? -16.152 9.143 53.708 1.00 77.94 96 GLY A O 1
ATOM 793 N N . ASP A 1 97 ? -16.655 9.840 55.790 1.00 82.00 97 ASP A N 1
ATOM 794 C CA . ASP A 1 97 ? -17.748 8.884 55.995 1.00 82.00 97 ASP A CA 1
ATOM 795 C C . ASP A 1 97 ? -19.057 9.350 55.344 1.00 82.00 97 ASP A C 1
ATOM 797 O O . ASP A 1 97 ? -19.349 10.548 55.241 1.00 82.00 97 ASP A O 1
ATOM 801 N N . GLY A 1 98 ? -19.883 8.382 54.942 1.00 82.88 98 GLY A N 1
ATOM 802 C CA . GLY A 1 98 ? -21.266 8.637 54.556 1.00 82.88 98 GLY A CA 1
ATOM 803 C C . GLY A 1 98 ? -22.118 8.895 55.795 1.00 82.88 98 GLY A C 1
ATOM 804 O O . GLY A 1 98 ? -22.197 8.049 56.668 1.00 82.88 98 GLY A O 1
ATOM 805 N N . CYS A 1 99 ? -22.792 10.035 55.839 1.00 86.19 99 CYS A N 1
ATOM 806 C CA . CYS A 1 99 ? -23.612 10.506 56.947 1.00 86.19 99 CYS A CA 1
ATOM 807 C C . CYS A 1 99 ? -25.006 10.916 56.457 1.00 86.19 99 CYS A C 1
ATOM 809 O O . CYS A 1 99 ? -25.308 10.897 55.262 1.00 86.19 99 CYS A O 1
ATOM 811 N N . LEU A 1 100 ? -25.851 11.350 57.390 1.00 89.38 100 LEU A N 1
ATOM 812 C CA . LEU A 1 100 ? -27.180 11.882 57.108 1.00 89.38 100 LEU A CA 1
ATOM 813 C C . LEU A 1 100 ? -27.274 13.382 57.394 1.00 89.38 100 LEU A C 1
ATOM 815 O O . LEU A 1 100 ? -26.713 13.890 58.366 1.00 89.38 100 LEU A O 1
ATOM 819 N N . SER A 1 101 ? -27.993 14.101 56.536 1.00 88.75 101 SER A N 1
ATOM 820 C CA . SER A 1 101 ? -28.311 15.512 56.753 1.00 88.75 101 SER A CA 1
ATOM 821 C C . SER A 1 101 ? -29.232 15.695 57.975 1.00 88.75 101 SER A C 1
ATOM 823 O O . SER A 1 101 ? -29.849 14.733 58.457 1.00 88.75 101 SER A O 1
ATOM 825 N N . PRO A 1 102 ? -29.417 16.934 58.469 1.00 86.06 102 PRO A N 1
ATOM 826 C CA . PRO A 1 102 ? -30.580 17.277 59.289 1.00 86.06 102 PRO A CA 1
ATOM 827 C C . PRO A 1 102 ? -31.896 16.938 58.568 1.00 86.06 102 PRO A C 1
ATOM 829 O O . PRO A 1 102 ? -31.909 16.819 57.339 1.00 86.06 102 PRO A O 1
ATOM 832 N N . HIS A 1 103 ? -32.996 16.801 59.321 1.00 88.19 103 HIS A N 1
ATOM 833 C CA . HIS A 1 103 ? -34.326 16.608 58.731 1.00 88.19 103 HIS A CA 1
ATOM 834 C C . HIS A 1 103 ? -34.641 17.740 57.753 1.00 88.19 103 HIS A C 1
ATOM 836 O O . HIS A 1 103 ? -34.563 18.918 58.115 1.00 88.19 103 HIS A O 1
ATOM 842 N N . ARG A 1 104 ? -34.976 17.383 56.514 1.00 87.81 104 ARG A N 1
ATOM 843 C CA . ARG A 1 104 ? -35.230 18.351 55.456 1.00 87.81 104 ARG A CA 1
ATOM 844 C C . ARG A 1 104 ? -36.127 17.771 54.372 1.00 87.81 104 ARG A C 1
ATOM 846 O O . ARG A 1 104 ? -35.862 16.687 53.859 1.00 87.81 104 ARG A O 1
ATOM 853 N N . ASP A 1 105 ? -37.143 18.555 54.023 1.00 85.38 105 ASP A N 1
ATOM 854 C CA . ASP A 1 105 ? -38.045 18.281 52.910 1.00 85.38 105 ASP A CA 1
ATOM 855 C C . ASP A 1 105 ? -37.283 18.258 51.568 1.00 85.38 105 ASP A C 1
ATOM 857 O O . ASP A 1 105 ? -36.412 19.113 51.357 1.00 85.38 105 ASP A O 1
ATOM 861 N N . PRO A 1 106 ? -37.596 17.315 50.657 1.00 81.56 106 PRO A N 1
ATOM 862 C CA . PRO A 1 106 ? -36.866 17.151 49.405 1.00 81.56 106 PRO A CA 1
ATOM 863 C C . PRO A 1 106 ? -36.961 18.356 48.460 1.00 81.56 106 PRO A C 1
ATOM 865 O O . PRO A 1 106 ? -36.050 18.567 47.664 1.00 81.56 106 PRO A O 1
ATOM 868 N N . HIS A 1 107 ? -38.007 19.177 48.566 1.00 82.50 107 HIS A N 1
ATOM 869 C CA . HIS A 1 107 ? -38.196 20.382 47.753 1.00 82.50 107 HIS A CA 1
ATOM 870 C C . HIS A 1 107 ? -37.542 21.624 48.375 1.00 82.50 107 HIS A C 1
ATOM 872 O O . HIS A 1 107 ? -37.499 22.681 47.751 1.00 82.50 107 HIS A O 1
ATOM 878 N N . SER A 1 108 ? -37.013 21.512 49.597 1.00 83.19 108 SER A N 1
ATOM 879 C CA . SER A 1 108 ? -36.418 22.616 50.360 1.00 83.19 108 SER A CA 1
ATOM 880 C C . SER A 1 108 ? -34.895 22.476 50.483 1.00 83.19 108 SER A C 1
ATOM 882 O O . SER A 1 108 ? -34.336 22.509 51.586 1.00 83.19 108 SER A O 1
ATOM 884 N N . LEU A 1 109 ? -34.220 22.293 49.343 1.00 81.88 109 LEU A N 1
ATOM 885 C CA . LEU A 1 109 ? -32.763 22.155 49.243 1.00 81.88 109 LEU A CA 1
ATOM 886 C C . LEU A 1 109 ? -32.046 23.482 49.565 1.00 81.88 109 LEU A C 1
ATOM 888 O O . LEU A 1 109 ? -32.263 24.477 48.872 1.00 81.88 109 LEU A O 1
ATOM 892 N N . PRO A 1 110 ? -31.185 23.537 50.598 1.00 82.25 110 PRO A N 1
ATOM 893 C CA . PRO A 1 110 ? -30.446 24.755 50.918 1.00 82.25 110 PRO A CA 1
ATOM 894 C C . PRO A 1 110 ? -29.333 25.033 49.904 1.00 82.25 110 PRO A C 1
ATOM 896 O O . PRO A 1 110 ? -28.480 24.185 49.654 1.00 82.25 110 PRO A O 1
ATOM 899 N N . HIS A 1 111 ? -29.272 26.265 49.399 1.00 78.56 111 HIS A N 1
ATOM 900 C CA . HIS A 1 111 ? -28.251 26.682 48.429 1.00 78.56 111 HIS A CA 1
ATOM 901 C C . HIS A 1 111 ? -26.810 26.638 48.964 1.00 78.56 111 HIS A C 1
ATOM 903 O O . HIS A 1 111 ? -25.867 26.612 48.177 1.00 78.56 111 HIS A O 1
ATOM 909 N N . ASN A 1 112 ? -26.627 26.646 50.287 1.00 80.50 112 ASN A N 1
ATOM 910 C CA . ASN A 1 112 ? -25.320 26.587 50.942 1.00 80.50 112 ASN A CA 1
ATOM 911 C C . ASN A 1 112 ? -24.844 25.155 51.240 1.00 80.50 112 ASN A C 1
ATOM 913 O O . ASN A 1 112 ? -23.810 24.983 51.886 1.00 80.50 112 ASN A O 1
ATOM 917 N N . TRP A 1 113 ? -25.592 24.133 50.820 1.00 81.88 113 TRP A N 1
ATOM 918 C CA . TRP A 1 113 ? -25.152 22.746 50.924 1.00 81.88 113 TRP A CA 1
ATOM 919 C C . TRP A 1 113 ? -24.141 22.402 49.831 1.00 81.88 113 TRP A C 1
ATOM 921 O O . TRP A 1 113 ? -24.119 22.986 48.748 1.00 81.88 113 TRP A O 1
ATOM 931 N N . GLY A 1 114 ? -23.271 21.448 50.142 1.00 79.81 114 GLY A N 1
ATOM 932 C CA . GLY A 1 114 ? -22.197 21.027 49.243 1.00 79.81 114 GLY A CA 1
ATOM 933 C C . GLY A 1 114 ? -21.774 19.586 49.485 1.00 79.81 114 GLY A C 1
ATOM 934 O O . GLY A 1 114 ? -21.541 18.851 48.533 1.00 79.81 114 GLY A O 1
ATOM 935 N N . SER A 1 115 ? -21.764 19.152 50.746 1.00 86.12 115 SER A N 1
ATOM 936 C CA . SER A 1 115 ? -21.489 17.767 51.146 1.00 86.12 115 SER A CA 1
ATOM 937 C C . SER A 1 115 ? -22.591 16.774 50.754 1.00 86.12 115 SER A C 1
ATOM 939 O O . SER A 1 115 ? -22.358 15.569 50.751 1.00 86.12 115 SER A O 1
ATOM 941 N N . GLU A 1 116 ? -23.795 17.266 50.484 1.00 90.25 116 GLU A N 1
ATOM 942 C CA . GLU A 1 116 ? -24.992 16.498 50.135 1.00 90.25 116 GLU A CA 1
ATOM 943 C C . GLU A 1 116 ? -25.189 16.370 48.613 1.00 90.25 116 GLU A C 1
ATOM 945 O O . GLU A 1 116 ? -26.086 15.659 48.158 1.00 90.25 116 GLU A O 1
ATOM 950 N N . PHE A 1 117 ? -24.370 17.071 47.820 1.00 89.50 117 PHE A N 1
ATOM 951 C CA . PHE A 1 117 ? -24.489 17.132 46.366 1.00 89.50 117 PHE A CA 1
ATOM 952 C C . PHE A 1 117 ? -23.408 16.292 45.693 1.00 89.50 117 PHE A C 1
ATOM 954 O O . PHE A 1 117 ? -22.215 16.451 45.948 1.00 89.50 117 PHE A O 1
ATOM 961 N N . PHE A 1 118 ? -23.827 15.428 44.773 1.00 85.56 118 PHE A N 1
ATOM 962 C CA . PHE A 1 118 ? -22.958 14.483 44.083 1.00 85.56 118 PHE A CA 1
ATOM 963 C C . PHE A 1 118 ? -23.034 14.685 42.574 1.00 85.56 118 PHE A C 1
ATOM 965 O O . PHE A 1 118 ? -24.114 14.854 42.013 1.00 85.56 118 PHE A O 1
ATOM 972 N N . HIS A 1 119 ? -21.893 14.619 41.892 1.00 79.62 119 HIS A N 1
ATOM 973 C CA . HIS A 1 119 ? -21.875 14.485 40.437 1.00 79.62 119 HIS A CA 1
ATOM 974 C C . HIS A 1 119 ? -21.999 13.011 40.055 1.00 79.62 119 HIS A C 1
ATOM 976 O O . HIS A 1 119 ? -21.217 12.178 40.519 1.00 79.62 119 HIS A O 1
ATOM 982 N N . VAL A 1 120 ? -22.955 12.694 39.181 1.00 72.75 120 VAL A N 1
ATOM 983 C CA . VAL A 1 120 ? -23.097 11.339 38.638 1.00 72.75 120 VAL A CA 1
ATOM 984 C C . VAL A 1 120 ? -22.140 11.174 37.468 1.00 72.75 120 VAL A C 1
ATOM 986 O O . VAL A 1 120 ? -22.190 11.915 36.488 1.00 72.75 120 VAL A O 1
ATOM 989 N N . LEU A 1 121 ? -21.262 10.184 37.576 1.00 69.31 121 LEU A N 1
ATOM 990 C CA . LEU A 1 121 ? -20.282 9.857 36.551 1.00 69.31 121 LEU A CA 1
ATOM 991 C C . LEU A 1 121 ? -20.670 8.524 35.921 1.00 69.31 121 LEU A C 1
ATOM 993 O O . LEU A 1 121 ? -20.484 7.465 36.522 1.00 69.31 121 LEU A O 1
ATOM 997 N N . GLU A 1 122 ? -21.216 8.575 34.707 1.00 70.38 122 GLU A N 1
ATOM 998 C CA . GLU A 1 122 ? -21.472 7.367 33.928 1.00 70.38 122 GLU A CA 1
ATOM 999 C C . GLU A 1 122 ? -20.145 6.823 33.383 1.00 70.38 122 GLU A C 1
ATOM 1001 O O . GLU A 1 122 ? -19.470 7.460 32.572 1.00 70.38 122 GLU A O 1
ATOM 1006 N N . ILE A 1 123 ? -19.750 5.632 33.829 1.00 70.12 123 ILE A N 1
ATOM 1007 C CA . ILE A 1 123 ? -18.491 5.016 33.411 1.00 70.12 123 ILE A CA 1
ATOM 1008 C C . ILE A 1 123 ? -18.762 4.038 32.277 1.00 70.12 123 ILE A C 1
ATOM 1010 O O . ILE A 1 123 ? -19.306 2.956 32.495 1.00 70.12 123 ILE A O 1
ATOM 1014 N N . LYS A 1 124 ? -18.313 4.392 31.069 1.00 78.69 124 LYS A N 1
ATOM 1015 C CA . LYS A 1 124 ? -18.425 3.515 29.901 1.00 78.69 124 LYS A CA 1
ATOM 1016 C C . LYS A 1 124 ? -17.569 2.244 30.082 1.00 78.69 124 LYS A C 1
ATOM 1018 O O . LYS A 1 124 ? -16.365 2.348 30.397 1.00 78.69 124 LYS A O 1
ATOM 1023 N N . PRO A 1 125 ? -18.143 1.035 29.927 1.00 78.19 125 PRO A N 1
ATOM 1024 C CA . PRO A 1 125 ? -17.406 -0.217 30.049 1.00 78.19 125 PRO A CA 1
ATOM 1025 C C . PRO A 1 125 ? -16.295 -0.320 29.003 1.00 78.19 125 PRO A C 1
ATOM 1027 O O . PRO A 1 125 ? -16.328 0.305 27.946 1.00 78.19 125 PRO A O 1
ATOM 1030 N N . CYS A 1 126 ? -15.266 -1.104 29.306 1.00 82.56 126 CYS A N 1
ATOM 1031 C CA . CYS A 1 126 ? -14.246 -1.458 28.328 1.00 82.56 126 CYS A CA 1
ATOM 1032 C C . CYS A 1 126 ? -13.657 -2.816 28.674 1.00 82.56 126 CYS A C 1
ATOM 1034 O O . CYS A 1 126 ? -13.260 -3.045 29.820 1.00 82.56 126 CYS A O 1
ATOM 1036 N N . HIS A 1 127 ? -13.586 -3.679 27.669 1.00 86.94 127 HIS A N 1
ATOM 1037 C CA . HIS A 1 127 ? -13.067 -5.030 27.779 1.00 86.94 127 HIS A CA 1
ATOM 1038 C C . HIS A 1 127 ? -11.805 -5.164 26.926 1.00 86.94 127 HIS A C 1
ATOM 1040 O O . HIS A 1 127 ? -11.765 -4.730 25.772 1.00 86.94 127 HIS A O 1
ATOM 1046 N N . THR A 1 128 ? -10.762 -5.758 27.503 1.00 89.62 128 THR A N 1
ATOM 1047 C CA . THR A 1 128 ? -9.562 -6.141 26.759 1.00 89.62 128 THR A CA 1
ATOM 1048 C C . THR A 1 128 ? -9.743 -7.525 26.145 1.00 89.62 128 THR A C 1
ATOM 1050 O O . THR A 1 128 ? -10.521 -8.342 26.634 1.00 89.62 128 THR A O 1
ATOM 1053 N N . GLY A 1 129 ? -9.036 -7.793 25.051 1.00 92.12 129 GLY A N 1
ATOM 1054 C CA . GLY A 1 129 ? -9.122 -9.070 24.347 1.00 92.12 129 GLY A CA 1
ATOM 1055 C C . GLY A 1 129 ? -8.144 -9.147 23.181 1.00 92.12 129 GLY A C 1
ATOM 1056 O O . GLY A 1 129 ? -7.364 -8.221 22.964 1.00 92.12 129 GLY A O 1
ATOM 1057 N N . GLY A 1 130 ? -8.186 -10.247 22.427 1.00 94.12 130 GLY A N 1
ATOM 1058 C CA . GLY A 1 130 ? -7.378 -10.435 21.218 1.00 94.12 130 GLY A CA 1
ATOM 1059 C C . GLY A 1 130 ? -7.949 -9.730 19.982 1.00 94.12 130 GLY A C 1
ATOM 1060 O O . GLY A 1 130 ? -9.060 -9.203 19.992 1.00 94.12 130 GLY A O 1
ATOM 1061 N N . GLY A 1 131 ? -7.189 -9.734 18.886 1.00 93.50 131 GLY A N 1
ATOM 1062 C CA . GLY A 1 131 ? -7.653 -9.200 17.603 1.00 93.50 131 GLY A CA 1
ATOM 1063 C C . GLY A 1 131 ? -8.017 -7.711 17.667 1.00 93.50 131 GLY A C 1
ATOM 1064 O O . GLY A 1 131 ? -7.222 -6.898 18.139 1.00 93.50 131 GLY A O 1
ATOM 1065 N N . SER A 1 132 ? -9.219 -7.368 17.195 1.00 94.88 132 SER A N 1
ATOM 1066 C CA . SER A 1 132 ? -9.739 -5.993 17.123 1.00 94.88 132 SER A CA 1
ATOM 1067 C C . SER A 1 132 ? -10.188 -5.403 18.461 1.00 94.88 132 SER A C 1
ATOM 1069 O O . SER A 1 132 ? -10.550 -4.229 18.507 1.00 94.88 132 SER A O 1
ATOM 1071 N N . HIS A 1 133 ? -10.182 -6.180 19.546 1.00 95.12 133 HIS A N 1
ATOM 1072 C CA . HIS A 1 133 ? -10.443 -5.645 20.880 1.00 95.12 133 HIS A CA 1
ATOM 1073 C C . HIS A 1 133 ? -9.284 -4.763 21.366 1.00 95.12 133 HIS A C 1
ATOM 1075 O O . HIS A 1 133 ? -8.171 -4.793 20.831 1.00 95.12 133 HIS A O 1
ATOM 1081 N N . CYS A 1 134 ? -9.540 -3.964 22.403 1.00 94.62 134 CYS A N 1
ATOM 1082 C CA . CYS A 1 134 ? -8.500 -3.146 23.008 1.00 94.62 134 CYS A CA 1
ATOM 1083 C C . CYS A 1 134 ? -7.408 -4.033 23.615 1.00 94.62 134 CYS A C 1
ATOM 1085 O O . CYS A 1 134 ? -7.701 -4.967 24.364 1.00 94.62 134 CYS A O 1
ATOM 1087 N N . LYS A 1 135 ? -6.142 -3.676 23.381 1.00 96.25 135 LYS A N 1
ATOM 1088 C CA . LYS A 1 135 ? -5.038 -4.215 24.184 1.00 96.25 135 LYS A CA 1
ATOM 1089 C C . LYS A 1 135 ? -5.074 -3.605 25.580 1.00 96.25 135 LYS A C 1
ATOM 1091 O O . LYS A 1 135 ? -4.974 -4.309 26.578 1.00 96.25 135 LYS A O 1
ATOM 1096 N N . THR A 1 136 ? -5.252 -2.286 25.644 1.00 94.25 136 THR A N 1
ATOM 1097 C CA . THR A 1 136 ? -5.527 -1.561 26.887 1.00 94.25 136 THR A CA 1
ATOM 1098 C C . THR A 1 136 ? -6.641 -0.550 26.671 1.00 94.25 136 THR A C 1
ATOM 1100 O O . THR A 1 136 ? -6.775 0.033 25.593 1.00 94.25 136 THR A O 1
ATOM 1103 N N . CYS A 1 137 ? -7.438 -0.328 27.707 1.00 90.50 137 CYS A N 1
ATOM 1104 C CA . CYS A 1 137 ? -8.525 0.641 27.711 1.00 90.50 137 CYS A CA 1
ATOM 1105 C C . CYS A 1 137 ? -8.038 2.027 28.139 1.00 90.50 137 CYS A C 1
ATOM 1107 O O . CYS A 1 137 ? -7.140 2.139 28.976 1.00 90.50 137 CYS A O 1
ATOM 1109 N N . GLN A 1 138 ? -8.683 3.083 27.637 1.00 88.12 138 GLN A N 1
ATOM 1110 C CA . GLN A 1 138 ? -8.548 4.416 28.224 1.00 88.12 138 GLN A CA 1
ATOM 1111 C C . GLN A 1 138 ? -8.979 4.397 29.692 1.00 88.12 138 GLN A C 1
ATOM 1113 O O . GLN A 1 138 ? -9.770 3.546 30.121 1.00 88.12 138 GLN A O 1
ATOM 1118 N N . SER A 1 139 ? -8.463 5.338 30.482 1.00 76.06 139 SER A N 1
ATOM 1119 C CA . SER A 1 139 ? -8.924 5.517 31.863 1.00 76.06 139 SER A CA 1
ATOM 1120 C C . SER A 1 139 ? -10.426 5.826 31.876 1.00 76.06 139 SER A C 1
ATOM 1122 O O . SER A 1 139 ? -10.844 6.589 31.004 1.00 76.06 139 SER A O 1
ATOM 1124 N N . PRO A 1 140 ? -11.209 5.332 32.856 1.00 70.50 140 PRO A N 1
ATOM 1125 C CA . PRO A 1 140 ? -12.650 5.596 32.970 1.00 70.50 140 PRO A CA 1
ATOM 1126 C C . PRO A 1 140 ? -13.053 7.059 32.726 1.00 70.50 140 PRO A C 1
ATOM 1128 O O . PRO A 1 140 ? -13.964 7.322 31.954 1.00 70.50 140 PRO A O 1
ATOM 1131 N N . TRP A 1 141 ? -12.284 8.000 33.276 1.00 65.75 141 TRP A N 1
ATOM 1132 C CA . TRP A 1 141 ? -12.477 9.454 33.168 1.00 65.75 141 TRP A CA 1
ATOM 1133 C C . TRP A 1 141 ? -12.346 10.042 31.757 1.00 65.75 141 TRP A C 1
ATOM 1135 O O . TRP A 1 141 ? -12.807 11.147 31.501 1.00 65.75 141 TRP A O 1
ATOM 1145 N N . HIS A 1 142 ? -11.705 9.312 30.845 1.00 78.00 142 HIS A N 1
ATOM 1146 C CA . HIS A 1 142 ? -11.482 9.711 29.453 1.00 78.00 142 HIS A CA 1
ATOM 1147 C C . HIS A 1 142 ? -12.218 8.781 28.475 1.00 78.00 142 HIS A C 1
ATOM 1149 O O . HIS A 1 142 ? -11.935 8.769 27.274 1.00 78.00 142 HIS A O 1
ATOM 1155 N N . ARG A 1 143 ? -13.144 7.945 28.965 1.00 82.69 143 ARG A N 1
ATOM 1156 C CA . ARG A 1 143 ? -13.993 7.121 28.100 1.00 82.69 143 ARG A CA 1
ATOM 1157 C C . ARG A 1 143 ? -15.230 7.909 27.710 1.00 82.69 143 ARG A C 1
ATOM 1159 O O . ARG A 1 143 ? -16.069 8.202 28.548 1.00 82.69 143 ARG A O 1
ATOM 1166 N N . HIS A 1 144 ? -15.338 8.212 26.423 1.00 83.94 144 HIS A N 1
ATOM 1167 C CA . HIS A 1 144 ? -16.525 8.847 25.851 1.00 83.94 144 HIS A CA 1
ATOM 1168 C C . HIS A 1 144 ? -17.486 7.820 25.242 1.00 83.94 144 HIS A C 1
ATOM 1170 O O . HIS A 1 144 ? -18.650 8.125 25.014 1.00 83.94 144 HIS A O 1
ATOM 1176 N N . VAL A 1 145 ? -16.998 6.600 25.001 1.00 88.69 145 VAL A N 1
ATOM 1177 C CA . VAL A 1 145 ? -17.745 5.486 24.414 1.00 88.69 145 VAL A CA 1
ATOM 1178 C C . VAL A 1 145 ? -17.329 4.169 25.063 1.00 88.69 145 VAL A C 1
ATOM 1180 O O . VAL A 1 145 ? -16.239 4.064 25.643 1.00 88.69 145 VAL A O 1
ATOM 1183 N N . ASP A 1 146 ? -18.185 3.162 24.936 1.00 86.62 146 ASP A N 1
ATOM 1184 C CA . ASP A 1 146 ? -17.871 1.789 25.320 1.00 86.62 146 ASP A CA 1
ATOM 1185 C C . ASP A 1 146 ? -16.660 1.289 24.531 1.00 86.62 146 ASP A C 1
ATOM 1187 O O . ASP A 1 146 ? -16.493 1.586 23.348 1.00 86.62 146 ASP A O 1
ATOM 1191 N N . ASN A 1 147 ? -15.791 0.527 25.191 1.00 88.06 147 ASN A N 1
ATOM 1192 C CA . ASN A 1 147 ? -14.557 -0.001 24.610 1.00 88.06 147 ASN A CA 1
ATOM 1193 C C . ASN A 1 147 ? -13.633 1.078 24.013 1.00 88.06 147 ASN A C 1
ATOM 1195 O O . ASN A 1 147 ? -12.944 0.835 23.025 1.00 88.06 147 ASN A O 1
ATOM 1199 N N . HIS A 1 148 ? -13.574 2.268 24.626 1.00 91.38 148 HIS A N 1
ATOM 1200 C CA . HIS A 1 148 ? -12.610 3.297 24.231 1.00 91.38 148 HIS A CA 1
ATOM 1201 C C . HIS A 1 148 ? -11.164 2.823 24.495 1.00 91.38 148 HIS A C 1
ATOM 1203 O O . HIS A 1 148 ? -10.691 2.812 25.637 1.00 91.38 148 HIS A O 1
ATOM 1209 N N . CYS A 1 149 ? -10.449 2.437 23.435 1.00 95.19 149 CYS A N 1
ATOM 1210 C CA . CYS A 1 149 ? -9.109 1.861 23.509 1.00 95.19 149 CYS A CA 1
ATOM 1211 C C . CYS A 1 149 ? -8.019 2.922 23.717 1.00 95.19 149 CYS A C 1
ATOM 1213 O O . CYS A 1 149 ? -7.970 3.949 23.036 1.00 95.19 149 CYS A O 1
ATOM 1215 N N . ALA A 1 150 ? -7.085 2.636 24.625 1.00 95.06 150 ALA A N 1
ATOM 1216 C CA . ALA A 1 150 ? -5.830 3.373 24.754 1.00 95.06 150 ALA A CA 1
ATOM 1217 C C . ALA A 1 150 ? -4.758 2.816 23.815 1.00 95.06 150 ALA A C 1
ATOM 1219 O O . ALA A 1 150 ? -4.064 3.581 23.147 1.00 95.06 150 ALA A O 1
ATOM 1220 N N . THR A 1 151 ? -4.644 1.488 23.731 1.00 96.06 151 THR A N 1
ATOM 1221 C CA . THR A 1 151 ? -3.712 0.814 22.818 1.00 96.06 151 THR A CA 1
ATOM 1222 C C . THR A 1 151 ? -4.363 -0.383 22.135 1.00 96.06 151 THR A C 1
ATOM 1224 O O . THR A 1 151 ? -5.350 -0.941 22.622 1.00 96.06 151 THR A O 1
ATOM 1227 N N . CYS A 1 152 ? -3.785 -0.782 21.002 1.00 97.94 152 CYS A N 1
ATOM 1228 C CA . CYS A 1 152 ? -4.268 -1.874 20.165 1.00 97.94 152 CYS A CA 1
ATOM 1229 C C . CYS A 1 152 ? -3.305 -3.059 20.157 1.00 97.94 152 CYS A C 1
ATOM 1231 O O . CYS A 1 152 ? -2.111 -2.917 20.442 1.00 97.94 152 CYS A O 1
ATOM 1233 N N . ASN A 1 153 ? -3.844 -4.237 19.849 1.00 97.62 153 ASN A N 1
ATOM 1234 C CA . ASN A 1 153 ? -3.052 -5.453 19.717 1.00 97.62 153 ASN A CA 1
ATOM 1235 C C . ASN A 1 153 ? -2.106 -5.379 18.507 1.00 97.62 153 ASN A C 1
ATOM 1237 O O . ASN A 1 153 ? -2.381 -4.637 17.561 1.00 97.62 153 ASN A O 1
ATOM 1241 N N . PRO A 1 154 ? -1.007 -6.159 18.496 1.00 97.81 154 PRO A N 1
ATOM 1242 C CA . PRO A 1 154 ? -0.171 -6.314 17.309 1.00 97.81 154 PRO A CA 1
ATOM 1243 C C . PRO A 1 154 ? -1.013 -6.653 16.076 1.00 97.81 154 PRO A C 1
ATOM 1245 O O . PRO A 1 154 ? -1.935 -7.467 16.150 1.00 97.81 154 PRO A O 1
ATOM 1248 N N . GLY A 1 155 ? -0.730 -5.999 14.950 1.00 97.25 155 GLY A N 1
ATOM 1249 C CA . GLY A 1 155 ? -1.575 -6.090 13.762 1.00 97.25 155 GLY A CA 1
ATOM 1250 C C . GLY A 1 155 ? -2.719 -5.084 13.685 1.00 97.25 155 GLY A C 1
ATOM 1251 O O . GLY A 1 155 ? -3.404 -5.046 12.666 1.00 97.25 155 GLY A O 1
ATOM 1252 N N . TYR A 1 156 ? -2.936 -4.264 14.711 1.00 97.81 156 TYR A N 1
ATOM 1253 C CA . TYR A 1 156 ? -4.017 -3.283 14.758 1.00 97.81 156 TYR A CA 1
ATOM 1254 C C . TYR A 1 156 ? -3.474 -1.911 15.150 1.00 97.81 156 TYR A C 1
ATOM 1256 O O . TYR A 1 156 ? -2.525 -1.792 15.925 1.00 97.81 156 TYR A O 1
ATOM 1264 N N . TYR A 1 157 ? -4.099 -0.861 14.631 1.00 96.88 157 TYR A N 1
ATOM 1265 C CA . TYR A 1 157 ? -3.780 0.523 14.956 1.00 96.88 157 TYR A CA 1
ATOM 1266 C C . TYR A 1 157 ? -5.004 1.254 15.488 1.00 96.88 157 TYR A C 1
ATOM 1268 O O . TYR A 1 157 ? -6.148 0.871 15.233 1.00 96.88 157 TYR A O 1
ATOM 1276 N N . ARG A 1 158 ? -4.757 2.321 16.248 1.00 96.12 158 ARG A N 1
ATOM 1277 C CA . ARG A 1 158 ? -5.825 3.142 16.811 1.00 96.12 158 ARG A CA 1
ATOM 1278 C C . ARG A 1 158 ? -6.511 3.926 15.693 1.00 96.12 158 ARG A C 1
ATOM 1280 O O . ARG A 1 158 ? -5.854 4.688 14.986 1.00 96.12 158 ARG A O 1
ATOM 1287 N N . HIS A 1 159 ? -7.822 3.768 15.565 1.00 95.75 159 HIS A N 1
ATOM 1288 C CA . HIS A 1 159 ? -8.645 4.498 14.607 1.00 95.75 159 HIS A CA 1
ATOM 1289 C C . HIS A 1 159 ? -9.947 4.932 15.286 1.00 95.75 159 HIS A C 1
ATOM 1291 O O . HIS A 1 159 ? -10.760 4.095 15.683 1.00 95.75 159 HIS A O 1
ATOM 1297 N N . GLY A 1 160 ? -10.131 6.244 15.451 1.00 94.56 160 GLY A N 1
ATOM 1298 C CA . GLY A 1 160 ? -11.172 6.778 16.329 1.00 94.56 160 GLY A CA 1
ATOM 1299 C C . GLY A 1 160 ? -10.966 6.302 17.772 1.00 94.56 160 GLY A C 1
ATOM 1300 O O . GLY A 1 160 ? -9.857 6.383 18.303 1.00 94.56 160 GLY A O 1
ATOM 1301 N N . HIS A 1 161 ? -12.026 5.771 18.383 1.00 94.00 161 HIS A N 1
ATOM 1302 C CA . HIS A 1 161 ? -12.002 5.228 19.746 1.00 94.00 161 HIS A CA 1
ATOM 1303 C C . HIS A 1 161 ? -11.643 3.735 19.823 1.00 94.00 161 HIS A C 1
ATOM 1305 O O . HIS A 1 161 ? -11.524 3.206 20.925 1.00 94.00 161 HIS A O 1
ATOM 1311 N N . GLY A 1 162 ? -11.470 3.058 18.683 1.00 95.50 162 GLY A N 1
ATOM 1312 C CA . GLY A 1 162 ? -11.264 1.611 18.610 1.00 95.50 162 GLY A CA 1
ATOM 1313 C C . GLY A 1 162 ? -9.974 1.201 17.900 1.00 95.50 162 GLY A C 1
ATOM 1314 O O . GLY A 1 162 ? -9.122 2.025 17.551 1.00 95.50 162 GLY A O 1
ATOM 1315 N N . CYS A 1 163 ? -9.849 -0.105 17.672 1.00 97.50 163 CYS A N 1
ATOM 1316 C CA . CYS A 1 163 ? -8.712 -0.715 16.995 1.00 97.50 163 CYS A CA 1
ATOM 1317 C C . CYS A 1 163 ? -9.110 -1.233 15.613 1.00 97.50 163 CYS A C 1
ATOM 1319 O O . CYS A 1 163 ? -10.017 -2.050 15.477 1.00 97.50 163 CYS A O 1
ATOM 1321 N N . LYS A 1 164 ? -8.399 -0.774 14.580 1.00 97.38 164 LYS A N 1
ATOM 1322 C CA . LYS A 1 164 ? -8.596 -1.193 13.190 1.00 97.38 164 LYS A CA 1
ATOM 1323 C C . LYS A 1 164 ? -7.427 -2.055 12.732 1.00 97.38 164 LYS A C 1
ATOM 1325 O O . LYS A 1 164 ? -6.271 -1.737 13.000 1.00 97.38 164 LYS A O 1
ATOM 1330 N N . ALA A 1 165 ? -7.734 -3.160 12.061 1.00 97.50 165 ALA A N 1
ATOM 1331 C CA . ALA A 1 165 ? -6.735 -4.067 11.514 1.00 97.50 165 ALA A CA 1
ATOM 1332 C C . ALA A 1 165 ? -5.882 -3.359 10.454 1.00 97.50 165 ALA A C 1
ATOM 1334 O O . ALA A 1 165 ? -6.417 -2.662 9.589 1.00 97.50 165 ALA A O 1
ATOM 1335 N N . TYR A 1 166 ? -4.566 -3.579 10.478 1.00 96.75 166 TYR A N 1
ATOM 1336 C CA . TYR A 1 166 ? -3.724 -3.253 9.333 1.00 96.75 166 TYR A CA 1
ATOM 1337 C C . TYR A 1 166 ? -4.150 -4.096 8.132 1.00 96.75 166 TYR A C 1
ATOM 1339 O O . TYR A 1 166 ? -4.153 -5.332 8.184 1.00 96.75 166 TYR A O 1
ATOM 1347 N N . SER A 1 167 ? -4.516 -3.406 7.060 1.00 93.19 167 SER A N 1
ATOM 1348 C CA . SER A 1 167 ? -4.948 -4.023 5.811 1.00 93.19 167 SER A CA 1
ATOM 1349 C C . SER A 1 167 ? -3.761 -4.593 5.042 1.00 93.19 167 SER A C 1
ATOM 1351 O O . SER A 1 167 ? -2.631 -4.127 5.168 1.00 93.19 167 SER A O 1
ATOM 1353 N N . CYS A 1 168 ? -4.013 -5.638 4.270 1.00 91.88 168 CYS A N 1
ATOM 1354 C CA . CYS A 1 168 ? -3.137 -6.099 3.206 1.00 91.88 168 CYS A CA 1
ATOM 1355 C C . CYS A 1 168 ? -3.980 -6.987 2.304 1.00 91.88 168 CYS A C 1
ATOM 1357 O O . CYS A 1 168 ? -4.715 -7.844 2.806 1.00 91.88 168 CYS A O 1
ATOM 1359 N N . THR A 1 169 ? -3.867 -6.778 0.997 1.00 88.88 169 THR A N 1
ATOM 1360 C CA . THR A 1 169 ? -4.616 -7.565 0.024 1.00 88.88 169 THR A CA 1
ATOM 1361 C C . THR A 1 169 ? -3.647 -8.378 -0.818 1.00 88.88 169 THR A C 1
ATOM 1363 O O . THR A 1 169 ? -2.958 -7.828 -1.674 1.00 88.88 169 THR A O 1
ATOM 1366 N N . GLY A 1 170 ? -3.579 -9.673 -0.514 1.00 89.06 170 GLY A N 1
ATOM 1367 C CA . GLY A 1 170 ? -2.736 -10.647 -1.198 1.00 89.06 170 GLY A CA 1
ATOM 1368 C C . GLY A 1 170 ? -3.497 -11.390 -2.292 1.00 89.06 170 GLY A C 1
ATOM 1369 O O . GLY A 1 170 ? -4.730 -11.362 -2.320 1.00 89.06 170 GLY A O 1
ATOM 1370 N N . GLY A 1 171 ? -2.772 -12.057 -3.178 1.00 83.94 171 GLY A N 1
ATOM 1371 C CA . GLY A 1 171 ? -3.340 -12.943 -4.186 1.00 83.94 171 GLY A CA 1
ATOM 1372 C C . GLY A 1 171 ? -2.454 -13.071 -5.416 1.00 83.94 171 GLY A C 1
ATOM 1373 O O . GLY A 1 171 ? -1.560 -12.260 -5.640 1.00 83.94 171 GLY A O 1
ATOM 1374 N N . VAL A 1 172 ? -2.746 -14.087 -6.221 1.00 73.81 172 VAL A N 1
ATOM 1375 C CA . VAL A 1 172 ? -2.150 -14.248 -7.551 1.00 73.81 172 VAL A CA 1
ATOM 1376 C C . VAL A 1 172 ? -2.599 -13.084 -8.442 1.00 73.81 172 VAL A C 1
ATOM 1378 O O . VAL A 1 172 ? -3.750 -12.649 -8.361 1.00 73.81 172 VAL A O 1
ATOM 1381 N N . HIS A 1 173 ? -1.682 -12.569 -9.254 1.00 68.81 173 HIS A N 1
ATOM 1382 C CA . HIS A 1 173 ? -1.817 -11.382 -10.098 1.00 68.81 173 HIS A CA 1
ATOM 1383 C C . HIS A 1 173 ? -2.111 -10.088 -9.331 1.00 68.81 173 HIS A C 1
ATOM 1385 O O . HIS A 1 173 ? -2.771 -9.197 -9.856 1.00 68.81 173 HIS A O 1
ATOM 1391 N N . ARG A 1 174 ? -1.627 -9.953 -8.090 1.00 82.62 174 ARG A N 1
ATOM 1392 C CA . ARG A 1 174 ? -1.679 -8.695 -7.319 1.00 82.62 174 ARG A CA 1
ATOM 1393 C C . ARG A 1 174 ? -0.273 -8.209 -7.007 1.00 82.62 174 ARG A C 1
ATOM 1395 O O . ARG A 1 174 ? 0.651 -8.995 -6.936 1.00 82.62 174 ARG A O 1
ATOM 1402 N N . ILE A 1 175 ? -0.105 -6.920 -6.703 1.00 84.25 175 ILE A N 1
ATOM 1403 C CA . ILE A 1 175 ? 1.200 -6.375 -6.264 1.00 84.25 175 ILE A CA 1
ATOM 1404 C C . ILE A 1 175 ? 1.802 -7.188 -5.101 1.00 84.25 175 ILE A C 1
ATOM 1406 O O . ILE A 1 175 ? 2.995 -7.496 -5.092 1.00 84.25 175 ILE A O 1
ATOM 1410 N N . CYS A 1 176 ? 0.974 -7.510 -4.105 1.00 90.62 176 CYS A N 1
ATOM 1411 C CA . CYS A 1 176 ? 1.349 -8.388 -3.010 1.00 90.62 176 CYS A CA 1
ATOM 1412 C C . CYS A 1 176 ? 0.840 -9.798 -3.300 1.00 90.62 176 CYS A C 1
ATOM 1414 O O . CYS A 1 176 ? -0.370 -10.010 -3.328 1.00 90.62 176 CYS A O 1
ATOM 1416 N N . HIS A 1 177 ? 1.748 -10.756 -3.455 1.00 90.12 177 HIS A N 1
ATOM 1417 C CA . HIS A 1 177 ? 1.382 -12.157 -3.616 1.00 90.12 177 HIS A CA 1
ATOM 1418 C C . HIS A 1 177 ? 0.900 -12.733 -2.279 1.00 90.12 177 HIS A C 1
ATOM 1420 O O . HIS A 1 177 ? -0.229 -13.206 -2.165 1.00 90.12 177 HIS A O 1
ATOM 1426 N N . ALA A 1 178 ? 1.722 -12.604 -1.230 1.00 93.75 178 ALA A N 1
ATOM 1427 C CA . ALA A 1 178 ? 1.393 -13.071 0.114 1.00 93.75 178 ALA A CA 1
ATOM 1428 C C . ALA A 1 178 ? 1.589 -11.974 1.164 1.00 93.75 178 ALA A C 1
ATOM 1430 O O . ALA A 1 178 ? 2.675 -11.414 1.341 1.00 93.75 178 ALA A O 1
ATOM 1431 N N . CYS A 1 179 ? 0.519 -11.693 1.902 1.00 95.44 179 CYS A N 1
ATOM 1432 C CA . CYS A 1 179 ? 0.539 -10.761 3.019 1.00 95.44 179 CYS A CA 1
ATOM 1433 C C . CYS A 1 179 ? 1.231 -11.355 4.244 1.00 95.44 179 CYS A C 1
ATOM 1435 O O . CYS A 1 179 ? 1.069 -12.535 4.547 1.00 95.44 179 CYS A O 1
ATOM 1437 N N . VAL A 1 180 ? 1.892 -10.501 5.026 1.00 96.12 180 VAL A N 1
ATOM 1438 C CA . VAL A 1 180 ? 2.355 -10.882 6.367 1.00 96.12 180 VAL A CA 1
ATOM 1439 C C . VAL A 1 180 ? 1.146 -11.239 7.246 1.00 96.12 180 VAL A C 1
ATOM 1441 O O . VAL A 1 180 ? 0.064 -10.654 7.098 1.00 96.12 180 VAL A O 1
ATOM 1444 N N . ALA A 1 181 ? 1.302 -12.195 8.166 1.00 95.62 181 ALA A N 1
ATOM 1445 C CA . ALA A 1 181 ? 0.247 -12.591 9.099 1.00 95.62 181 ALA A CA 1
ATOM 1446 C C . ALA A 1 181 ? -0.246 -11.392 9.929 1.00 95.62 181 ALA A C 1
ATOM 1448 O O . ALA A 1 181 ? 0.553 -10.541 10.318 1.00 95.62 181 ALA A O 1
ATOM 1449 N N . GLN A 1 182 ? -1.551 -11.323 10.234 1.00 95.56 182 GLN A N 1
ATOM 1450 C CA . GLN A 1 182 ? -2.170 -10.129 10.836 1.00 95.56 182 GLN A CA 1
ATOM 1451 C C . GLN A 1 182 ? -1.408 -9.617 12.063 1.00 95.56 182 GLN A C 1
ATOM 1453 O O . GLN A 1 182 ? -1.063 -8.443 12.107 1.00 95.56 182 GLN A O 1
ATOM 1458 N N . HIS A 1 183 ? -1.087 -10.490 13.018 1.00 94.69 183 HIS A N 1
ATOM 1459 C CA . HIS A 1 183 ? -0.419 -10.129 14.274 1.00 94.69 183 HIS A CA 1
ATOM 1460 C C . HIS A 1 183 ? 1.016 -9.589 14.094 1.00 94.69 183 HIS A C 1
ATOM 1462 O O . HIS A 1 183 ? 1.537 -8.919 14.981 1.00 94.69 183 HIS A O 1
ATOM 1468 N N . GLN A 1 184 ? 1.648 -9.838 12.944 1.00 96.06 184 GLN A N 1
ATOM 1469 C CA . GLN A 1 184 ? 2.967 -9.310 12.578 1.00 96.06 184 GLN A CA 1
ATOM 1470 C C . GLN A 1 184 ? 2.873 -8.025 11.737 1.00 96.06 184 GLN A C 1
ATOM 1472 O O . GLN A 1 184 ? 3.894 -7.397 11.438 1.00 96.06 184 GLN A O 1
ATOM 1477 N N . ARG A 1 185 ? 1.662 -7.593 11.349 1.00 96.38 185 ARG A N 1
ATOM 1478 C CA . ARG A 1 185 ? 1.487 -6.375 10.554 1.00 96.38 185 ARG A CA 1
ATOM 1479 C C . ARG A 1 185 ? 1.799 -5.129 11.383 1.00 96.38 185 ARG A C 1
ATOM 1481 O O . ARG A 1 185 ? 1.369 -5.006 12.528 1.00 96.38 185 ARG A O 1
ATOM 1488 N N . ARG A 1 186 ? 2.534 -4.188 10.782 1.00 94.38 186 ARG A N 1
ATOM 1489 C CA . ARG A 1 186 ? 2.940 -2.914 11.408 1.00 94.38 186 ARG A CA 1
ATOM 1490 C C . ARG A 1 186 ? 2.425 -1.686 10.656 1.00 94.38 186 ARG A C 1
ATOM 1492 O O . ARG A 1 186 ? 2.606 -0.571 11.120 1.00 94.38 186 ARG A O 1
ATOM 1499 N N . GLN A 1 187 ? 1.819 -1.896 9.492 1.00 92.62 187 GLN A N 1
ATOM 1500 C CA . GLN A 1 187 ? 1.296 -0.863 8.607 1.00 92.62 187 GLN A CA 1
ATOM 1501 C C . GLN A 1 187 ? 0.302 -1.489 7.627 1.00 92.62 187 GLN A C 1
ATOM 1503 O O . GLN A 1 187 ? 0.290 -2.710 7.452 1.00 92.62 187 GLN A O 1
ATOM 1508 N N . ASN A 1 188 ? -0.485 -0.645 6.961 1.00 91.38 188 ASN A N 1
ATOM 1509 C CA . ASN A 1 188 ? -1.264 -1.068 5.802 1.00 91.38 188 ASN A CA 1
ATOM 1510 C C . ASN A 1 188 ? -0.340 -1.526 4.663 1.00 91.38 188 ASN A C 1
ATOM 1512 O O . ASN A 1 188 ? 0.796 -1.053 4.537 1.00 91.38 188 ASN A O 1
ATOM 1516 N N . ASP A 1 189 ? -0.842 -2.471 3.876 1.00 88.38 189 ASP A N 1
ATOM 1517 C CA . ASP A 1 189 ? -0.172 -3.108 2.744 1.00 88.38 189 ASP A CA 1
ATOM 1518 C C . ASP A 1 189 ? 1.156 -3.775 3.126 1.00 88.38 189 ASP A C 1
ATOM 1520 O O . ASP A 1 189 ? 2.121 -3.764 2.361 1.00 88.38 189 ASP A O 1
ATOM 1524 N N . HIS A 1 190 ? 1.220 -4.349 4.338 1.00 93.62 190 HIS A N 1
ATOM 1525 C CA . HIS A 1 190 ? 2.393 -5.088 4.806 1.00 93.62 190 HIS A CA 1
ATOM 1526 C C . HIS A 1 190 ? 2.493 -6.445 4.099 1.00 93.62 190 HIS A C 1
ATOM 1528 O O . HIS A 1 190 ? 1.894 -7.445 4.514 1.00 93.62 190 HIS A O 1
ATOM 1534 N N . CYS A 1 191 ? 3.271 -6.454 3.025 1.00 93.62 191 CYS A N 1
ATOM 1535 C CA . CYS A 1 191 ? 3.495 -7.615 2.189 1.00 93.62 191 CYS A CA 1
ATOM 1536 C C . CYS A 1 191 ? 4.738 -8.400 2.617 1.00 93.62 191 CYS A C 1
ATOM 1538 O O . CYS A 1 191 ? 5.729 -7.803 3.032 1.00 93.62 191 CYS A O 1
ATOM 1540 N N . GLY A 1 192 ? 4.673 -9.729 2.524 1.00 93.25 192 GLY A N 1
ATOM 1541 C CA . GLY A 1 192 ? 5.802 -10.627 2.780 1.00 93.25 192 GLY A CA 1
ATOM 1542 C C . GLY A 1 192 ? 6.413 -11.191 1.497 1.00 93.25 192 GLY A C 1
ATOM 1543 O O . GLY A 1 192 ? 7.619 -11.405 1.441 1.00 93.25 192 GLY A O 1
ATOM 1544 N N . VAL A 1 193 ? 5.599 -11.391 0.456 1.00 90.75 193 VAL A N 1
ATOM 1545 C CA . VAL A 1 193 ? 6.037 -11.915 -0.846 1.00 90.75 193 VAL A CA 1
ATOM 1546 C C . VAL A 1 193 ? 5.365 -11.124 -1.957 1.00 90.75 193 VAL A C 1
ATOM 1548 O O . VAL A 1 193 ? 4.145 -10.974 -1.955 1.00 90.75 193 VAL A O 1
ATOM 1551 N N . CYS A 1 194 ? 6.155 -10.631 -2.904 1.00 85.75 194 CYS A N 1
ATOM 1552 C CA . CYS A 1 194 ? 5.659 -9.896 -4.063 1.00 85.75 194 CYS A CA 1
ATOM 1553 C C . CYS A 1 194 ? 5.385 -10.828 -5.229 1.00 85.75 194 CYS A C 1
ATOM 1555 O O . CYS A 1 194 ? 6.033 -11.865 -5.350 1.00 85.75 194 CYS A O 1
ATOM 1557 N N . ASP A 1 195 ? 4.442 -10.437 -6.074 1.00 83.50 195 ASP A N 1
ATOM 1558 C CA . ASP A 1 195 ? 4.178 -11.157 -7.313 1.00 83.50 195 ASP A CA 1
ATOM 1559 C C . ASP A 1 195 ? 5.124 -10.707 -8.437 1.00 83.50 195 ASP A C 1
ATOM 1561 O O . ASP A 1 195 ? 5.928 -9.779 -8.263 1.00 83.50 195 ASP A O 1
ATOM 1565 N N . GLY A 1 196 ? 5.015 -11.361 -9.595 1.00 75.69 196 GLY A N 1
ATOM 1566 C CA . GLY A 1 196 ? 5.756 -11.030 -10.810 1.00 75.69 196 GLY A CA 1
ATOM 1567 C C . GLY A 1 196 ? 5.770 -9.526 -11.123 1.00 75.69 196 GLY A C 1
ATOM 1568 O O . GLY A 1 196 ? 4.839 -8.769 -10.829 1.00 75.69 196 GLY A O 1
ATOM 1569 N N . GLY A 1 197 ? 6.899 -9.042 -11.644 1.00 74.00 197 GLY A N 1
ATOM 1570 C CA . GLY A 1 197 ? 7.080 -7.617 -11.941 1.00 74.00 197 GLY A CA 1
ATOM 1571 C C . GLY A 1 197 ? 7.312 -6.709 -10.721 1.00 74.00 197 GLY A C 1
ATOM 1572 O O . GLY A 1 197 ? 7.507 -5.502 -10.910 1.00 74.00 197 GLY A O 1
ATOM 1573 N N . HIS A 1 198 ? 7.363 -7.249 -9.493 1.00 81.00 198 HIS A N 1
ATOM 1574 C CA . HIS A 1 198 ? 7.585 -6.489 -8.254 1.00 81.00 198 HIS A CA 1
ATOM 1575 C C . HIS A 1 198 ? 8.680 -7.093 -7.357 1.00 81.00 198 HIS A C 1
ATOM 1577 O O . HIS A 1 198 ? 9.002 -8.274 -7.428 1.00 81.00 198 HIS A O 1
ATOM 1583 N N . VAL A 1 199 ? 9.268 -6.271 -6.482 1.00 81.75 199 VAL A N 1
ATOM 1584 C CA . VAL A 1 199 ? 10.233 -6.695 -5.451 1.00 81.75 199 VAL A CA 1
ATOM 1585 C C . VAL A 1 199 ? 9.885 -6.091 -4.100 1.00 81.75 199 VAL A C 1
ATOM 1587 O O . VAL A 1 199 ? 9.391 -4.962 -4.014 1.00 81.75 199 VAL A O 1
ATOM 1590 N N . LEU A 1 200 ? 10.162 -6.841 -3.032 1.00 84.56 200 LEU A N 1
ATOM 1591 C CA . LEU A 1 200 ? 9.936 -6.389 -1.668 1.00 84.56 200 LEU A CA 1
ATOM 1592 C C . LEU A 1 200 ? 10.978 -5.329 -1.291 1.00 84.56 200 LEU A C 1
ATOM 1594 O O . LEU A 1 200 ? 12.183 -5.583 -1.292 1.00 84.56 200 LEU A O 1
ATOM 1598 N N . ARG A 1 201 ? 10.514 -4.122 -0.962 1.00 84.62 201 ARG A N 1
ATOM 1599 C CA . ARG A 1 201 ? 11.333 -3.018 -0.450 1.00 84.62 201 ARG A CA 1
ATOM 1600 C C . ARG A 1 201 ? 10.811 -2.625 0.927 1.00 84.62 201 ARG A C 1
ATOM 1602 O O . ARG A 1 201 ? 9.777 -1.970 1.060 1.00 84.62 201 ARG A O 1
ATOM 1609 N N . GLY A 1 202 ? 11.519 -3.074 1.962 1.00 86.81 202 GLY A N 1
ATOM 1610 C CA . GLY A 1 202 ? 11.039 -2.996 3.338 1.00 86.81 202 GLY A CA 1
ATOM 1611 C C . GLY A 1 202 ? 9.825 -3.902 3.528 1.00 86.81 202 GLY A C 1
ATOM 1612 O O . GLY A 1 202 ? 9.948 -5.118 3.500 1.00 86.81 202 GLY A O 1
ATOM 1613 N N . THR A 1 203 ? 8.652 -3.301 3.702 1.00 89.44 203 THR A N 1
ATOM 1614 C CA . THR A 1 203 ? 7.381 -3.988 3.989 1.00 89.44 203 THR A CA 1
ATOM 1615 C C . THR A 1 203 ? 6.377 -3.904 2.838 1.00 89.44 203 THR A C 1
ATOM 1617 O O . THR A 1 203 ? 5.229 -4.317 2.998 1.00 89.44 203 THR A O 1
ATOM 1620 N N . ARG A 1 204 ? 6.769 -3.323 1.695 1.00 88.25 204 ARG A N 1
ATOM 1621 C CA . ARG A 1 204 ? 5.891 -3.088 0.540 1.00 88.25 204 ARG A CA 1
ATOM 1622 C C . ARG A 1 204 ? 6.507 -3.632 -0.738 1.00 88.25 204 ARG A C 1
ATOM 1624 O O . ARG A 1 204 ? 7.718 -3.557 -0.937 1.00 88.25 204 ARG A O 1
ATOM 1631 N N . CYS A 1 205 ? 5.650 -4.116 -1.623 1.00 87.38 205 CYS A N 1
ATOM 1632 C CA . CYS A 1 205 ? 6.040 -4.496 -2.970 1.00 87.38 205 CYS A CA 1
ATOM 1633 C C . CYS A 1 205 ? 6.085 -3.273 -3.873 1.00 87.38 205 CYS A C 1
ATOM 1635 O O . CYS A 1 205 ? 5.197 -2.421 -3.846 1.00 87.38 205 CYS A O 1
ATOM 1637 N N . GLN A 1 206 ? 7.154 -3.179 -4.650 1.00 85.25 206 GLN A N 1
ATOM 1638 C CA . GLN A 1 206 ? 7.422 -2.064 -5.541 1.00 85.25 206 GLN A CA 1
ATOM 1639 C C . GLN A 1 206 ? 7.761 -2.589 -6.934 1.00 85.25 206 GLN A C 1
ATOM 1641 O O . GLN A 1 206 ? 8.432 -3.613 -7.051 1.00 85.25 206 GLN A O 1
ATOM 1646 N N . SER A 1 207 ? 7.296 -1.898 -7.981 1.00 82.94 207 SER A N 1
ATOM 1647 C CA . SER A 1 207 ? 7.548 -2.310 -9.367 1.00 82.94 207 SER A CA 1
ATOM 1648 C C . SER A 1 207 ? 9.048 -2.386 -9.650 1.00 82.94 207 SER A C 1
ATOM 1650 O O . SER A 1 207 ? 9.814 -1.499 -9.265 1.00 82.94 207 SER A O 1
ATOM 1652 N N . LEU A 1 208 ? 9.459 -3.427 -10.371 1.00 76.38 208 LEU A N 1
ATOM 1653 C CA . LEU A 1 208 ? 10.843 -3.620 -10.803 1.00 76.38 208 LEU A CA 1
ATOM 1654 C C . LEU A 1 208 ? 11.343 -2.529 -11.754 1.00 76.38 208 LEU A C 1
ATOM 1656 O O . LEU A 1 208 ? 12.553 -2.374 -11.895 1.00 76.38 208 LEU A O 1
ATOM 1660 N N . MET A 1 209 ? 10.434 -1.786 -12.389 1.00 79.75 209 MET A N 1
ATOM 1661 C CA . MET A 1 209 ? 10.771 -0.710 -13.320 1.00 79.75 209 MET A CA 1
ATOM 1662 C C . MET A 1 209 ? 11.111 0.611 -12.619 1.00 79.75 209 MET A C 1
ATOM 1664 O O . MET A 1 209 ? 11.583 1.531 -13.280 1.00 79.75 209 MET A O 1
ATOM 1668 N N . LEU A 1 210 ? 10.867 0.749 -11.309 1.00 82.69 210 LEU A N 1
ATOM 1669 C CA . LEU A 1 210 ? 11.122 2.002 -10.591 1.00 82.69 210 LEU A CA 1
ATOM 1670 C C . LEU A 1 210 ? 12.577 2.468 -10.743 1.00 82.69 210 LEU A C 1
ATOM 1672 O O . LEU A 1 210 ? 13.511 1.718 -10.469 1.00 82.69 210 LEU A O 1
ATOM 1676 N N . GLY A 1 211 ? 12.751 3.733 -11.131 1.00 76.25 211 GLY A N 1
ATOM 1677 C CA . GLY A 1 211 ? 14.054 4.366 -11.340 1.00 76.25 211 GLY A CA 1
ATOM 1678 C C . GLY A 1 211 ? 14.700 4.070 -12.695 1.00 76.25 211 GLY A C 1
ATOM 1679 O O . GLY A 1 211 ? 15.751 4.638 -12.983 1.00 76.25 211 GLY A O 1
ATOM 1680 N N . ALA A 1 212 ? 14.095 3.217 -13.527 1.00 76.06 212 ALA A N 1
ATOM 1681 C CA . ALA A 1 212 ? 14.560 2.971 -14.885 1.00 76.06 212 ALA A CA 1
ATOM 1682 C C . ALA A 1 212 ? 14.054 4.046 -15.860 1.00 76.06 212 ALA A C 1
ATOM 1684 O O . ALA A 1 212 ? 13.029 4.695 -15.630 1.00 76.06 212 ALA A O 1
ATOM 1685 N N . THR A 1 213 ? 14.762 4.190 -16.979 1.00 78.94 213 THR A N 1
ATOM 1686 C CA . THR A 1 213 ? 14.245 4.847 -18.182 1.00 78.94 213 THR A CA 1
ATOM 1687 C C . THR A 1 213 ? 13.821 3.748 -19.151 1.00 78.94 213 THR A C 1
ATOM 1689 O O . THR A 1 213 ? 14.650 2.939 -19.557 1.00 78.94 213 THR A O 1
ATOM 1692 N N . VAL A 1 214 ? 12.533 3.690 -19.480 1.00 82.62 214 VAL A N 1
ATOM 1693 C CA . VAL A 1 214 ? 11.910 2.564 -20.190 1.00 82.62 214 VAL A CA 1
ATOM 1694 C C . VAL A 1 214 ? 11.241 3.056 -21.467 1.00 82.62 214 VAL A C 1
ATOM 1696 O O . VAL A 1 214 ? 10.636 4.128 -21.472 1.00 82.62 214 VAL A O 1
ATOM 1699 N N . ALA A 1 215 ? 11.310 2.252 -22.526 1.00 87.38 215 ALA A N 1
ATOM 1700 C CA . ALA A 1 215 ? 10.421 2.371 -23.677 1.00 87.38 215 ALA A CA 1
ATOM 1701 C C . ALA A 1 215 ? 9.421 1.210 -23.673 1.00 87.38 215 ALA A C 1
ATOM 1703 O O . ALA A 1 215 ? 9.779 0.077 -23.364 1.00 87.38 215 ALA A O 1
ATOM 1704 N N . PHE A 1 216 ? 8.163 1.480 -24.006 1.00 90.75 216 PHE A N 1
ATOM 1705 C CA . PHE A 1 216 ? 7.109 0.463 -24.007 1.00 90.75 216 PHE A CA 1
ATOM 1706 C C . PHE A 1 216 ? 6.834 0.012 -25.437 1.00 90.75 216 PHE A C 1
ATOM 1708 O O . PHE A 1 216 ? 6.389 0.817 -26.255 1.00 90.75 216 PHE A O 1
ATOM 1715 N N . HIS A 1 217 ? 7.108 -1.256 -25.739 1.00 89.62 217 HIS A N 1
ATOM 1716 C CA . HIS A 1 217 ? 6.882 -1.858 -27.054 1.00 89.62 217 HIS A CA 1
ATOM 1717 C C . HIS A 1 217 ? 5.628 -2.723 -27.047 1.00 89.62 217 HIS A C 1
ATOM 1719 O O . HIS A 1 217 ? 5.445 -3.526 -26.140 1.00 89.62 217 HIS A O 1
ATOM 1725 N N . ASN A 1 218 ? 4.775 -2.602 -28.056 1.00 91.19 218 ASN A N 1
ATOM 1726 C CA . ASN A 1 218 ? 3.677 -3.533 -28.271 1.00 91.19 218 ASN A CA 1
ATOM 1727 C C . ASN A 1 218 ? 4.009 -4.440 -29.465 1.00 91.19 218 ASN A C 1
ATOM 1729 O O . ASN A 1 218 ? 4.021 -3.993 -30.615 1.00 91.19 218 ASN A O 1
ATOM 1733 N N . ARG A 1 219 ? 4.268 -5.725 -29.197 1.00 85.56 219 ARG A N 1
ATOM 1734 C CA . ARG A 1 219 ? 4.543 -6.731 -30.239 1.00 85.56 219 ARG A CA 1
ATOM 1735 C C . ARG A 1 219 ? 3.286 -7.255 -30.924 1.00 85.56 219 ARG A C 1
ATOM 1737 O O . ARG A 1 219 ? 3.364 -7.725 -32.052 1.00 85.56 219 ARG A O 1
ATOM 1744 N N . HIS A 1 220 ? 2.143 -7.181 -30.247 1.00 84.38 220 HIS A N 1
ATOM 1745 C CA . HIS A 1 220 ? 0.876 -7.684 -30.764 1.00 84.38 220 HIS A CA 1
ATOM 1746 C C . HIS A 1 220 ? 0.347 -6.816 -31.912 1.00 84.38 220 HIS A C 1
ATOM 1748 O O . HIS A 1 220 ? -0.431 -7.303 -32.727 1.00 84.38 220 HIS A O 1
ATOM 1754 N N . HIS A 1 221 ? 0.798 -5.557 -32.003 1.00 75.00 221 HIS A N 1
ATOM 1755 C CA . HIS A 1 221 ? 0.297 -4.573 -32.963 1.00 75.00 221 HIS A CA 1
ATOM 1756 C C . HIS A 1 221 ? 1.423 -3.943 -33.758 1.00 75.00 221 HIS A C 1
ATOM 1758 O O . HIS A 1 221 ? 2.045 -2.967 -33.348 1.00 75.00 221 HIS A O 1
ATOM 1764 N N . HIS A 1 222 ? 1.701 -4.560 -34.908 1.00 78.94 222 HIS A N 1
ATOM 1765 C CA . HIS A 1 222 ? 2.724 -4.182 -35.885 1.00 78.94 222 HIS A CA 1
ATOM 1766 C C . HIS A 1 222 ? 4.134 -3.905 -35.321 1.00 78.94 222 HIS A C 1
ATOM 1768 O O . HIS A 1 222 ? 4.958 -3.388 -36.062 1.00 78.94 222 HIS A O 1
ATOM 1774 N N . GLY A 1 223 ? 4.433 -4.226 -34.056 1.00 86.75 223 GLY A N 1
ATOM 1775 C CA . GLY A 1 223 ? 5.712 -3.923 -33.415 1.00 86.75 223 GLY A CA 1
ATOM 1776 C C . GLY A 1 223 ? 5.973 -2.420 -33.338 1.00 86.75 223 GLY A C 1
ATOM 1777 O O . GLY A 1 223 ? 6.692 -1.873 -34.168 1.00 86.75 223 GLY A O 1
ATOM 1778 N N . ARG A 1 224 ? 5.384 -1.721 -32.368 1.00 89.94 224 ARG A N 1
ATOM 1779 C CA . ARG A 1 224 ? 5.530 -0.258 -32.235 1.00 89.94 224 ARG A CA 1
ATOM 1780 C C . ARG A 1 224 ? 5.847 0.149 -30.808 1.00 89.94 224 ARG A C 1
ATOM 1782 O O . ARG A 1 224 ? 5.563 -0.588 -29.867 1.00 89.94 224 ARG A O 1
ATOM 1789 N N . PHE A 1 225 ? 6.416 1.340 -30.648 1.00 90.75 225 PHE A N 1
ATOM 1790 C CA . PHE A 1 225 ? 6.710 1.916 -29.339 1.00 90.75 225 PHE A CA 1
ATOM 1791 C C . PHE A 1 225 ? 5.719 3.009 -28.976 1.00 90.75 225 PHE A C 1
ATOM 1793 O O . PHE A 1 225 ? 5.258 3.752 -29.840 1.00 90.75 225 PHE A O 1
ATOM 1800 N N . VAL A 1 226 ? 5.446 3.138 -27.683 1.00 93.50 226 VAL A N 1
ATOM 1801 C CA . VAL A 1 226 ? 4.774 4.307 -27.112 1.00 93.50 226 VAL A CA 1
ATOM 1802 C C . VAL A 1 226 ? 5.686 5.525 -27.262 1.00 93.50 226 VAL A C 1
ATOM 1804 O O . VAL A 1 226 ? 6.896 5.431 -27.050 1.00 93.50 226 VAL A O 1
ATOM 1807 N N . ALA A 1 227 ? 5.120 6.671 -27.625 1.00 93.06 227 ALA A N 1
ATOM 1808 C CA . ALA A 1 227 ? 5.827 7.937 -27.746 1.00 93.06 227 ALA A CA 1
ATOM 1809 C C . ALA A 1 227 ? 4.956 9.099 -27.265 1.00 93.06 227 ALA A C 1
ATOM 1811 O O . ALA A 1 227 ? 3.731 9.030 -27.297 1.00 93.06 227 ALA A O 1
ATOM 1812 N N . MET A 1 228 ? 5.603 10.178 -26.840 1.00 93.88 228 MET A N 1
ATOM 1813 C CA . MET A 1 228 ? 4.949 11.445 -26.543 1.00 93.88 228 MET A CA 1
ATOM 1814 C C . MET A 1 228 ? 5.451 12.496 -27.523 1.00 93.88 228 MET A C 1
ATOM 1816 O O . MET A 1 228 ? 6.650 12.757 -27.550 1.00 93.88 228 MET A O 1
ATOM 1820 N N . TRP A 1 229 ? 4.567 13.080 -28.327 1.00 89.94 229 TRP A N 1
ATOM 1821 C CA . TRP A 1 229 ? 4.949 14.093 -29.309 1.00 89.94 229 TRP A CA 1
ATOM 1822 C C . TRP A 1 229 ? 4.1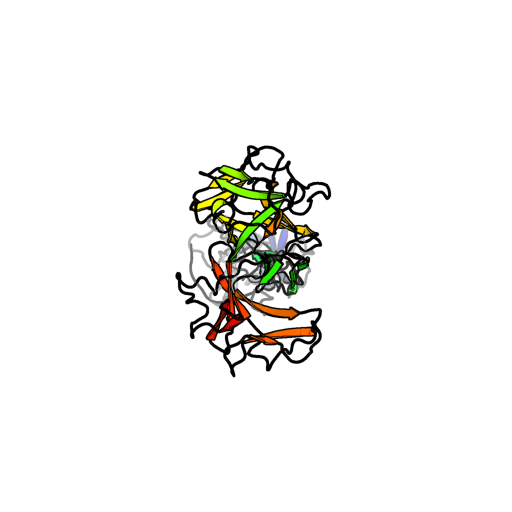06 15.339 -29.129 1.00 89.94 229 TRP A C 1
ATOM 1824 O O . TRP A 1 229 ? 2.893 15.260 -29.293 1.00 89.94 229 TRP A O 1
ATOM 1834 N N . ALA A 1 230 ? 4.756 16.460 -28.794 1.00 81.94 230 ALA A N 1
ATOM 1835 C CA . ALA A 1 230 ? 4.099 17.744 -28.585 1.00 81.94 230 ALA A CA 1
ATOM 1836 C C . ALA A 1 230 ? 2.837 17.560 -27.735 1.00 81.94 230 ALA A C 1
ATOM 1838 O O . ALA A 1 230 ? 1.757 17.826 -28.222 1.00 81.94 230 ALA A O 1
ATOM 1839 N N . HIS A 1 231 ? 2.996 17.049 -26.507 1.00 87.12 231 HIS A N 1
ATOM 1840 C CA . HIS A 1 231 ? 1.956 16.712 -25.518 1.00 87.12 231 HIS A CA 1
ATOM 1841 C C . HIS A 1 231 ? 0.962 15.577 -25.8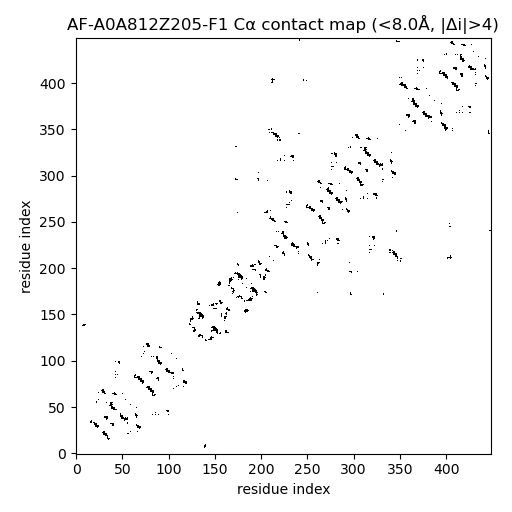26 1.00 87.12 231 HIS A C 1
ATOM 1843 O O . HIS A 1 231 ? 0.307 15.154 -24.880 1.00 87.12 231 HIS A O 1
ATOM 1849 N N . ASP A 1 232 ? 0.887 15.006 -27.025 1.00 92.69 232 ASP A N 1
ATOM 1850 C CA . ASP A 1 232 ? -0.006 13.863 -27.282 1.00 92.69 232 ASP A CA 1
ATOM 1851 C C . ASP A 1 232 ? 0.694 12.517 -27.077 1.00 92.69 232 ASP A C 1
ATOM 1853 O O . ASP A 1 232 ? 1.881 12.360 -27.389 1.00 92.69 232 ASP A O 1
ATOM 1857 N N . MET A 1 233 ? -0.045 11.519 -26.578 1.00 95.44 233 MET A N 1
ATOM 1858 C CA . MET A 1 233 ? 0.444 10.141 -26.538 1.00 95.44 233 MET A CA 1
ATOM 1859 C C . MET A 1 233 ? 0.123 9.443 -27.855 1.00 95.44 233 MET A C 1
ATOM 1861 O O . MET A 1 233 ? -1.028 9.200 -28.210 1.00 95.44 233 MET A O 1
ATOM 1865 N N . VAL A 1 234 ? 1.170 9.067 -28.572 1.00 93.50 234 VAL A N 1
ATOM 1866 C CA . VAL A 1 234 ? 1.097 8.427 -29.886 1.00 93.50 234 VAL A CA 1
ATOM 1867 C C . VAL A 1 234 ? 1.919 7.144 -29.881 1.00 93.50 234 VAL A C 1
ATOM 1869 O O . VAL A 1 234 ? 2.599 6.816 -28.906 1.00 93.50 234 VAL A O 1
ATOM 1872 N N . TRP A 1 235 ? 1.888 6.407 -30.984 1.00 88.12 235 TRP A N 1
ATOM 1873 C CA . TRP A 1 235 ? 2.883 5.373 -31.240 1.00 88.12 235 TRP A CA 1
ATOM 1874 C C . TRP A 1 235 ? 3.889 5.795 -32.307 1.00 88.12 235 TRP A C 1
ATOM 1876 O O . TRP A 1 235 ? 3.717 6.787 -33.019 1.00 88.12 235 TRP A O 1
ATOM 1886 N N . THR A 1 236 ? 4.961 5.022 -32.436 1.00 88.12 236 THR A N 1
ATOM 1887 C CA . THR A 1 236 ? 5.993 5.197 -33.461 1.00 88.12 236 THR A CA 1
ATOM 1888 C C . THR A 1 236 ? 5.708 4.391 -34.735 1.00 88.12 236 THR A C 1
ATOM 1890 O O . THR A 1 236 ? 4.809 3.547 -34.794 1.00 88.12 236 THR A O 1
ATOM 1893 N N . GLY A 1 237 ? 6.491 4.636 -35.791 1.00 85.12 237 GLY A N 1
ATOM 1894 C CA . GLY A 1 237 ? 6.551 3.732 -36.943 1.00 85.12 237 GLY A CA 1
ATOM 1895 C C . GLY A 1 237 ? 6.956 2.308 -36.534 1.00 85.12 237 GLY A C 1
ATOM 1896 O O . GLY A 1 237 ? 7.602 2.119 -35.505 1.00 85.12 237 GLY A O 1
ATOM 1897 N N . VAL A 1 238 ? 6.584 1.319 -37.350 1.00 87.12 238 VAL A N 1
ATOM 1898 C CA . VAL A 1 238 ? 6.903 -0.101 -37.118 1.00 87.12 238 VAL A CA 1
ATOM 1899 C C . VAL A 1 238 ? 8.401 -0.293 -36.897 1.00 87.12 238 VAL A C 1
ATOM 1901 O O . VAL A 1 238 ? 9.204 0.080 -37.753 1.00 87.12 238 VAL A O 1
ATOM 1904 N N . ARG A 1 239 ? 8.766 -0.888 -35.758 1.00 84.06 239 ARG A N 1
ATOM 1905 C CA . ARG A 1 239 ? 10.128 -1.301 -35.416 1.00 84.06 239 ARG A CA 1
ATOM 1906 C C . ARG A 1 239 ? 10.140 -2.536 -34.516 1.00 84.06 239 ARG A C 1
ATOM 1908 O O . ARG A 1 239 ? 9.308 -2.706 -33.623 1.00 84.06 239 ARG A O 1
ATOM 1915 N N . SER A 1 240 ? 11.157 -3.371 -34.719 1.00 75.81 240 SER A N 1
ATOM 1916 C CA . SER A 1 240 ? 11.471 -4.433 -33.764 1.00 75.81 240 SER A CA 1
ATOM 1917 C C . SER A 1 240 ? 11.824 -3.835 -32.402 1.00 75.81 240 SER A C 1
ATOM 1919 O O . SER A 1 240 ? 12.366 -2.728 -32.321 1.00 75.81 240 SER A O 1
ATOM 1921 N N . TYR A 1 241 ? 11.536 -4.582 -31.340 1.00 68.88 241 TYR A N 1
ATOM 1922 C CA . TYR A 1 241 ? 11.819 -4.155 -29.976 1.00 68.88 241 TYR A CA 1
ATOM 1923 C C . TYR A 1 241 ? 13.333 -3.985 -29.720 1.00 68.88 241 TYR A C 1
ATOM 1925 O O . TYR A 1 241 ? 13.712 -3.108 -28.949 1.00 68.88 241 TYR A O 1
ATOM 1933 N N . ASP A 1 242 ? 14.190 -4.723 -30.437 1.00 66.00 242 ASP A N 1
ATOM 1934 C CA . ASP A 1 242 ? 15.662 -4.614 -30.361 1.00 66.00 242 ASP A CA 1
ATOM 1935 C C . ASP A 1 242 ? 16.246 -3.459 -31.181 1.00 66.00 242 ASP A C 1
ATOM 1937 O O . ASP A 1 242 ? 17.433 -3.154 -31.111 1.00 66.00 242 ASP A O 1
ATOM 1941 N N . SER A 1 243 ? 15.419 -2.794 -31.987 1.00 69.12 243 SER A N 1
ATOM 1942 C CA . SER A 1 243 ? 15.836 -1.709 -32.878 1.00 69.12 243 SER A CA 1
ATOM 1943 C C . SER A 1 243 ? 15.396 -0.341 -32.359 1.00 69.12 243 SER A C 1
ATOM 1945 O O . SER A 1 243 ? 14.963 0.501 -33.148 1.00 69.12 243 SER A O 1
ATOM 1947 N N . LEU A 1 244 ? 15.466 -0.127 -31.040 1.00 66.44 244 LEU A N 1
ATOM 1948 C CA . LEU A 1 244 ? 15.084 1.126 -30.383 1.00 66.44 244 LEU A CA 1
ATOM 1949 C C . LEU A 1 244 ? 16.140 2.225 -30.637 1.00 66.44 244 LEU A C 1
ATOM 1951 O O . LEU A 1 244 ? 17.245 2.142 -30.094 1.00 66.44 244 LEU A O 1
ATOM 1955 N N . PRO A 1 245 ? 15.841 3.270 -31.435 1.00 67.31 245 PRO A N 1
ATOM 1956 C CA . PRO A 1 245 ? 16.820 4.307 -31.747 1.00 67.31 245 PRO A CA 1
ATOM 1957 C C . PRO A 1 245 ? 17.083 5.209 -30.536 1.00 67.31 245 PRO A C 1
ATOM 1959 O O . PRO A 1 245 ? 16.157 5.696 -29.889 1.00 67.31 245 PRO A O 1
ATOM 1962 N N . LYS A 1 246 ? 18.359 5.476 -30.241 1.00 61.12 246 LYS A N 1
ATOM 1963 C CA . LYS A 1 246 ? 18.781 6.320 -29.104 1.00 61.12 246 LYS A CA 1
ATOM 1964 C C . LYS A 1 246 ? 18.264 7.765 -29.180 1.00 61.12 246 LYS A C 1
ATOM 1966 O O . LYS A 1 246 ? 18.113 8.436 -28.165 1.00 61.12 246 LYS A O 1
ATOM 1971 N N . ASP A 1 247 ? 17.996 8.252 -30.385 1.00 68.38 247 ASP A N 1
ATOM 1972 C CA . ASP A 1 247 ? 17.476 9.584 -30.689 1.00 68.38 247 ASP A CA 1
ATOM 1973 C C . ASP A 1 247 ? 15.946 9.684 -30.534 1.00 68.38 247 ASP A C 1
ATOM 1975 O O . ASP A 1 247 ? 15.404 10.793 -30.455 1.00 68.38 247 ASP A O 1
ATOM 1979 N N . TRP A 1 248 ? 15.244 8.554 -30.364 1.00 75.31 248 TRP A N 1
ATOM 1980 C CA . TRP A 1 248 ? 13.804 8.486 -30.067 1.00 75.31 248 TRP A CA 1
ATOM 1981 C C . TRP A 1 248 ? 13.495 8.801 -28.600 1.00 75.31 248 TRP A C 1
ATOM 1983 O O . TRP A 1 248 ? 12.754 8.118 -27.903 1.00 75.31 248 TRP A O 1
ATOM 1993 N N . THR A 1 249 ? 14.039 9.917 -28.142 1.00 81.19 249 THR A N 1
ATOM 1994 C CA . THR A 1 249 ? 13.848 10.528 -26.820 1.00 81.19 249 THR A CA 1
ATOM 1995 C C . THR A 1 249 ? 12.374 10.721 -26.428 1.00 81.19 249 THR A C 1
ATOM 1997 O O . THR A 1 249 ? 12.049 10.722 -25.244 1.00 81.19 249 THR A O 1
ATOM 2000 N N . TYR A 1 250 ? 11.461 10.801 -27.398 1.00 87.75 250 TYR A N 1
ATOM 2001 C CA . TYR A 1 250 ? 10.007 10.819 -27.188 1.00 87.75 250 TYR A CA 1
ATOM 2002 C C . TYR A 1 250 ? 9.417 9.493 -26.682 1.00 87.75 250 TYR A C 1
ATOM 2004 O O . TYR A 1 250 ? 8.341 9.490 -26.090 1.00 87.75 250 TYR A O 1
ATOM 2012 N N . SER A 1 251 ? 10.109 8.373 -26.890 1.00 89.38 251 SER A N 1
ATOM 2013 C CA . SER A 1 251 ? 9.677 7.032 -26.474 1.00 89.38 251 SER A CA 1
ATOM 2014 C C . SER A 1 251 ? 10.267 6.579 -25.143 1.00 89.38 251 SER A C 1
ATOM 2016 O O . SER A 1 251 ? 9.945 5.490 -24.674 1.00 89.38 251 SER A O 1
ATOM 2018 N N . PHE A 1 252 ? 11.117 7.399 -24.523 1.00 86.25 252 PHE A N 1
ATOM 2019 C CA . PHE A 1 252 ? 11.760 7.081 -23.255 1.00 86.25 252 PHE A CA 1
ATOM 2020 C C . PHE A 1 252 ? 11.058 7.765 -22.086 1.00 86.25 252 PHE A C 1
ATOM 2022 O O . PHE A 1 252 ? 10.938 8.991 -22.038 1.00 86.25 252 PHE A O 1
ATOM 2029 N N . PHE A 1 253 ? 10.655 6.961 -21.106 1.00 90.00 253 PHE A N 1
ATOM 2030 C CA . PHE A 1 253 ? 9.950 7.415 -19.917 1.00 90.00 253 PHE A CA 1
ATOM 2031 C C . PHE A 1 253 ? 10.716 7.017 -18.659 1.00 90.00 253 PHE A C 1
ATOM 2033 O O . PHE A 1 253 ? 10.976 5.838 -18.418 1.00 90.00 253 PHE A O 1
ATOM 2040 N N . ARG A 1 254 ? 11.065 8.002 -17.830 1.00 87.88 254 ARG A N 1
ATOM 2041 C CA . ARG A 1 254 ? 11.575 7.772 -16.480 1.00 87.88 254 ARG A CA 1
ATOM 2042 C C . ARG A 1 254 ? 10.442 7.305 -15.583 1.00 87.88 254 ARG A C 1
ATOM 2044 O O . ARG A 1 254 ? 9.391 7.942 -15.501 1.00 87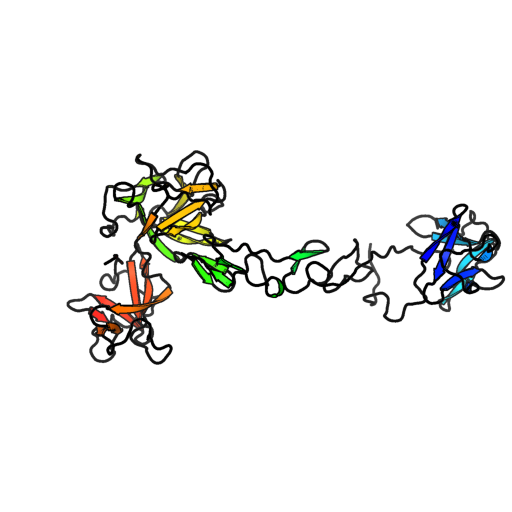.88 254 ARG A O 1
ATOM 2051 N N . VAL A 1 255 ? 10.672 6.199 -14.891 1.00 89.19 255 VAL A N 1
ATOM 2052 C CA . VAL A 1 255 ? 9.687 5.588 -14.002 1.00 89.19 255 VAL A CA 1
ATOM 2053 C C . VAL A 1 255 ? 9.911 6.088 -12.578 1.00 89.19 255 VAL A C 1
ATOM 2055 O O . VAL A 1 255 ? 10.914 5.774 -11.938 1.00 89.19 255 VAL A O 1
ATOM 2058 N N . HIS A 1 256 ? 8.957 6.847 -12.051 1.00 90.50 256 HIS A N 1
ATOM 2059 C CA . HIS A 1 256 ? 9.021 7.420 -10.709 1.00 90.50 256 HIS A CA 1
ATOM 2060 C C . HIS A 1 256 ? 8.060 6.727 -9.750 1.00 90.50 256 HIS A C 1
ATOM 2062 O O . HIS A 1 256 ? 6.941 6.374 -10.114 1.00 90.50 256 HIS A O 1
ATOM 2068 N N . PHE A 1 257 ? 8.455 6.624 -8.482 1.00 88.88 257 PHE A N 1
ATOM 2069 C CA . PHE A 1 257 ? 7.550 6.189 -7.423 1.00 88.88 257 PHE A CA 1
ATOM 2070 C C . PHE A 1 257 ? 6.442 7.225 -7.207 1.00 88.88 257 PHE A C 1
ATOM 2072 O O . PHE A 1 257 ? 6.724 8.425 -7.109 1.00 88.88 257 PHE A O 1
ATOM 2079 N N . ALA A 1 258 ? 5.191 6.766 -7.136 1.00 87.62 258 ALA A N 1
ATOM 2080 C CA . ALA A 1 258 ? 4.018 7.630 -7.014 1.00 87.62 258 ALA A CA 1
ATOM 2081 C C . ALA A 1 258 ? 3.157 7.369 -5.763 1.00 87.62 258 ALA A C 1
ATOM 2083 O O . ALA A 1 258 ? 2.068 7.924 -5.655 1.00 87.62 258 ALA A O 1
ATOM 2084 N N . GLY A 1 259 ? 3.643 6.575 -4.802 1.00 80.94 259 GLY A N 1
ATOM 2085 C CA . GLY A 1 259 ? 2.857 6.178 -3.628 1.00 80.94 259 GLY A CA 1
ATOM 2086 C C . GLY A 1 259 ? 1.955 4.974 -3.909 1.00 80.94 259 GLY A C 1
ATOM 2087 O O . GLY A 1 259 ? 1.711 4.633 -5.061 1.00 80.94 259 GLY A O 1
ATOM 2088 N N . ASP A 1 260 ? 1.520 4.283 -2.853 1.00 75.56 260 ASP A N 1
ATOM 2089 C CA . ASP A 1 260 ? 0.559 3.162 -2.915 1.00 75.56 260 ASP A CA 1
ATOM 2090 C C . ASP A 1 260 ? 0.875 2.096 -3.979 1.00 75.56 260 ASP A C 1
ATOM 2092 O O . ASP A 1 260 ? -0.003 1.595 -4.676 1.00 75.56 260 ASP A O 1
ATOM 2096 N N . ALA A 1 261 ? 2.169 1.780 -4.116 1.00 75.62 261 ALA A N 1
ATOM 2097 C CA . ALA A 1 261 ? 2.717 0.849 -5.106 1.00 75.62 261 ALA A CA 1
ATOM 2098 C C . ALA A 1 261 ? 2.444 1.213 -6.585 1.00 75.62 261 ALA A C 1
ATOM 2100 O O . ALA A 1 261 ? 2.614 0.378 -7.472 1.00 75.62 261 ALA A O 1
ATOM 2101 N N . LYS A 1 262 ? 2.087 2.470 -6.867 1.00 89.38 262 LYS A N 1
ATOM 2102 C CA . LYS A 1 262 ? 1.938 3.016 -8.218 1.00 89.38 262 LYS A CA 1
ATOM 2103 C C . LYS A 1 262 ? 3.233 3.639 -8.734 1.00 89.38 262 LYS A C 1
ATOM 2105 O O . LYS A 1 262 ? 4.112 4.059 -7.971 1.00 89.38 262 LYS A O 1
ATOM 2110 N N . ILE A 1 263 ? 3.301 3.753 -10.054 1.00 92.88 263 ILE A N 1
ATOM 2111 C CA . ILE A 1 263 ? 4.370 4.411 -10.800 1.00 92.88 263 ILE A CA 1
ATOM 2112 C C . ILE A 1 263 ? 3.831 5.614 -11.576 1.00 92.88 263 ILE A C 1
ATOM 2114 O O . ILE A 1 263 ? 2.681 5.619 -12.002 1.00 92.88 263 ILE A O 1
ATOM 2118 N N . GLY A 1 264 ? 4.665 6.630 -11.768 1.00 95.88 264 GLY A N 1
ATOM 2119 C CA . GLY A 1 264 ? 4.453 7.690 -12.754 1.00 95.88 264 GLY A CA 1
ATOM 2120 C C . GLY A 1 264 ? 5.486 7.570 -13.870 1.00 95.88 264 GLY A C 1
ATOM 2121 O O . GLY A 1 264 ? 6.624 7.180 -13.607 1.00 95.88 264 GLY A O 1
ATOM 2122 N N . LEU A 1 265 ? 5.099 7.909 -15.096 1.00 95.69 265 LEU A N 1
ATOM 2123 C CA . LEU A 1 265 ? 5.942 7.793 -16.288 1.00 95.69 265 LEU A CA 1
ATOM 2124 C C . LEU A 1 265 ? 6.203 9.188 -16.855 1.00 95.69 265 LEU A C 1
ATOM 2126 O O . LEU A 1 265 ? 5.297 9.805 -17.406 1.00 95.69 265 LEU A O 1
ATOM 2130 N N . HIS A 1 266 ? 7.419 9.702 -16.679 1.00 94.75 266 HIS A N 1
ATOM 2131 C CA . HIS A 1 266 ? 7.812 11.050 -17.102 1.00 94.75 266 HIS A CA 1
ATOM 2132 C C . HIS A 1 266 ? 8.646 10.990 -18.374 1.00 94.75 266 HIS A C 1
ATOM 2134 O O . HIS A 1 266 ? 9.658 10.296 -18.402 1.00 94.75 266 HIS A O 1
ATOM 2140 N N . ASN A 1 267 ? 8.256 11.723 -19.412 1.00 93.12 267 ASN A N 1
ATOM 2141 C CA . ASN A 1 267 ? 9.097 11.943 -20.579 1.00 93.12 267 ASN A CA 1
ATOM 2142 C C . ASN A 1 267 ? 10.029 13.146 -20.318 1.00 93.12 267 ASN A C 1
ATOM 2144 O O . ASN A 1 267 ? 9.535 14.273 -20.202 1.00 93.12 267 ASN A O 1
ATOM 2148 N N . PRO A 1 268 ? 11.364 12.962 -20.262 1.00 88.06 268 PRO A N 1
ATOM 2149 C CA . PRO A 1 268 ? 12.286 14.060 -19.971 1.00 88.06 268 PRO A CA 1
ATOM 2150 C C . PRO A 1 268 ? 12.393 15.105 -21.083 1.00 88.06 268 PRO A C 1
ATOM 2152 O O . PRO A 1 268 ? 12.712 16.253 -20.789 1.00 88.06 268 PRO A O 1
ATOM 2155 N N . ARG A 1 269 ? 12.148 14.724 -22.344 1.00 87.94 269 ARG A N 1
ATOM 2156 C CA . ARG A 1 269 ? 12.240 15.632 -23.496 1.00 87.94 269 ARG A CA 1
ATOM 2157 C C . ARG A 1 269 ? 11.071 16.604 -23.536 1.00 87.94 269 ARG A C 1
ATOM 2159 O O . ARG A 1 269 ? 11.283 17.794 -23.725 1.00 87.94 269 ARG A O 1
ATOM 2166 N N . GLU A 1 270 ? 9.863 16.091 -23.351 1.00 92.31 270 GLU A N 1
ATOM 2167 C CA . GLU A 1 270 ? 8.644 16.905 -23.328 1.00 92.31 270 GLU A CA 1
ATOM 2168 C C . GLU A 1 270 ? 8.414 17.553 -21.955 1.00 92.31 270 GLU A C 1
ATOM 2170 O O . GLU A 1 270 ? 7.640 18.496 -21.826 1.00 92.31 270 GLU A O 1
ATOM 2175 N N . ASN A 1 271 ? 9.105 17.069 -20.916 1.00 92.88 271 ASN A N 1
ATOM 2176 C CA . ASN A 1 271 ? 8.904 17.452 -19.521 1.00 92.88 271 ASN A CA 1
ATOM 2177 C C . ASN A 1 271 ? 7.431 17.314 -19.090 1.00 92.88 271 ASN A C 1
ATOM 2179 O O . ASN A 1 271 ? 6.789 18.244 -18.585 1.00 92.88 271 ASN A O 1
ATOM 2183 N N . ARG A 1 272 ? 6.883 16.126 -19.340 1.00 96.88 272 ARG A N 1
ATOM 2184 C CA . ARG A 1 272 ? 5.469 15.794 -19.145 1.00 96.88 272 ARG A CA 1
ATOM 2185 C C . ARG A 1 272 ? 5.320 14.365 -18.632 1.00 96.88 272 ARG A C 1
ATOM 2187 O O . ARG A 1 272 ? 6.166 13.509 -18.879 1.00 96.88 272 ARG A O 1
ATOM 2194 N N . TRP A 1 273 ? 4.229 14.105 -17.927 1.00 97.50 273 TRP A N 1
ATOM 2195 C CA . TRP A 1 273 ? 3.851 12.792 -17.413 1.00 97.50 273 TRP A CA 1
ATOM 2196 C C . TRP A 1 273 ? 2.810 12.156 -18.323 1.00 97.50 273 TRP A C 1
ATOM 2198 O O . TRP A 1 273 ? 1.893 12.851 -18.748 1.00 97.50 273 TRP A O 1
ATOM 2208 N N . ILE A 1 274 ? 2.911 10.854 -18.592 1.00 97.50 274 ILE A N 1
ATOM 2209 C CA . ILE A 1 274 ? 1.822 10.131 -19.259 1.00 97.50 274 ILE A CA 1
ATOM 2210 C C . ILE A 1 274 ? 0.570 10.258 -18.391 1.00 97.50 274 ILE A C 1
ATOM 2212 O O . ILE A 1 274 ? 0.604 9.929 -17.204 1.00 97.50 274 ILE A O 1
ATOM 2216 N N . ARG A 1 275 ? -0.530 10.698 -18.993 1.00 97.50 275 ARG A N 1
ATOM 2217 C CA . ARG A 1 275 ? -1.838 10.828 -18.362 1.00 97.50 275 ARG A CA 1
ATOM 2218 C C . ARG A 1 275 ? -2.859 9.983 -19.100 1.00 97.50 275 ARG A C 1
ATOM 2220 O O . ARG A 1 275 ? -2.954 10.029 -20.322 1.00 97.50 275 ARG A O 1
ATOM 2227 N N . LEU A 1 276 ? -3.652 9.235 -18.340 1.00 96.81 276 LEU A N 1
ATOM 2228 C CA . LEU A 1 276 ? -4.822 8.541 -18.862 1.00 96.81 276 LEU A CA 1
ATOM 2229 C C . LEU A 1 276 ? -6.064 9.374 -18.554 1.00 96.81 276 LEU A C 1
ATOM 2231 O O . LEU A 1 276 ? -6.321 9.653 -17.386 1.00 96.81 276 LEU A O 1
ATOM 2235 N N . ARG A 1 277 ? -6.829 9.771 -19.575 1.00 93.62 277 ARG A N 1
ATOM 2236 C CA . ARG A 1 277 ? -8.018 10.623 -19.415 1.00 93.62 277 ARG A CA 1
ATOM 2237 C C . ARG A 1 277 ? -9.310 9.801 -19.396 1.00 93.62 277 ARG A C 1
ATOM 2239 O O . ARG A 1 277 ? -9.380 8.679 -19.904 1.00 93.62 277 ARG A O 1
ATOM 2246 N N . ASN A 1 278 ? -10.374 10.369 -18.831 1.00 88.06 278 ASN A N 1
ATOM 2247 C CA . ASN A 1 278 ? -11.695 9.728 -18.782 1.00 88.06 278 ASN A CA 1
ATOM 2248 C C . ASN A 1 278 ? -12.424 9.691 -20.140 1.00 88.06 278 ASN A C 1
ATOM 2250 O O . ASN A 1 278 ? -13.343 8.892 -20.306 1.00 88.06 278 ASN A O 1
ATOM 2254 N N . ASN A 1 279 ? -12.013 10.510 -21.109 1.00 88.81 279 ASN A N 1
ATOM 2255 C CA . ASN A 1 279 ? -12.648 10.678 -22.418 1.00 88.81 279 ASN A CA 1
ATOM 2256 C C . ASN A 1 279 ? -12.042 9.782 -23.515 1.00 88.81 279 ASN A C 1
ATOM 2258 O O . ASN A 1 279 ? -12.005 10.177 -24.674 1.00 88.81 279 ASN A O 1
ATOM 2262 N N . HIS A 1 280 ? -11.582 8.579 -23.151 1.00 90.12 280 HIS A N 1
ATOM 2263 C CA . HIS A 1 280 ? -10.980 7.611 -24.082 1.00 90.12 280 HIS A CA 1
ATOM 2264 C C . HIS A 1 280 ? -9.708 8.093 -24.791 1.00 90.12 280 HIS A C 1
ATOM 2266 O O . HIS A 1 280 ? -9.430 7.679 -25.911 1.00 90.12 280 HIS A O 1
ATOM 2272 N N . ASP A 1 281 ? -8.914 8.927 -24.126 1.00 92.94 281 ASP A N 1
ATOM 2273 C CA . ASP A 1 281 ? -7.691 9.479 -24.699 1.00 92.94 281 ASP A CA 1
ATOM 2274 C C . ASP A 1 281 ? -6.533 9.509 -23.692 1.00 92.94 281 ASP A C 1
ATOM 2276 O O . ASP A 1 281 ? -6.734 9.364 -22.478 1.00 92.94 281 ASP A O 1
ATOM 2280 N N . MET A 1 282 ? -5.318 9.695 -24.205 1.00 95.56 282 MET A N 1
ATOM 2281 C CA . MET A 1 282 ? -4.097 9.820 -23.425 1.00 95.56 282 MET A CA 1
ATOM 2282 C C . MET A 1 282 ? -3.220 10.966 -23.926 1.00 95.56 282 MET A C 1
ATOM 2284 O O . MET A 1 282 ? -2.979 11.116 -25.117 1.00 95.56 282 MET A O 1
ATOM 2288 N N . ASP A 1 283 ? -2.671 11.731 -22.990 1.00 96.25 283 ASP A N 1
ATOM 2289 C CA . ASP A 1 283 ? -1.823 12.886 -23.280 1.00 96.25 283 ASP A CA 1
ATOM 2290 C C . ASP A 1 283 ? -0.681 13.028 -22.257 1.00 96.25 283 ASP A C 1
ATOM 2292 O O . ASP A 1 283 ? -0.472 12.190 -21.373 1.00 96.25 283 ASP A O 1
ATOM 2296 N N . GLY A 1 284 ? 0.116 14.076 -22.424 1.00 96.56 284 GLY A N 1
ATOM 2297 C CA . GLY A 1 284 ? 1.211 14.476 -21.560 1.00 96.56 284 GLY A CA 1
ATOM 2298 C C . GLY A 1 284 ? 0.795 15.611 -20.628 1.00 96.56 284 GLY A C 1
ATOM 2299 O O . GLY A 1 284 ? 0.575 16.740 -21.066 1.00 96.56 284 GLY A O 1
ATOM 2300 N N . ALA A 1 285 ? 0.773 15.355 -19.321 1.00 96.62 285 ALA A N 1
ATOM 2301 C CA . ALA A 1 285 ? 0.441 16.349 -18.304 1.00 96.62 285 ALA A CA 1
ATOM 2302 C C . ALA A 1 285 ? 1.674 17.053 -17.704 1.00 96.62 285 ALA A C 1
ATOM 2304 O O . ALA A 1 285 ? 2.725 16.437 -17.522 1.00 96.62 285 ALA A O 1
ATOM 2305 N N . PRO A 1 286 ? 1.570 18.347 -17.341 1.00 95.25 286 PRO A N 1
ATOM 2306 C CA . PRO A 1 286 ? 2.668 19.102 -16.726 1.00 95.25 286 PRO A CA 1
ATOM 2307 C C . PRO A 1 286 ? 2.951 18.714 -15.268 1.00 95.25 286 PRO A C 1
ATOM 2309 O O . PRO A 1 286 ? 4.005 19.051 -14.735 1.00 95.25 286 PRO A O 1
ATOM 2312 N N . HIS A 1 287 ? 2.026 18.025 -14.605 1.00 93.50 287 HIS A N 1
ATOM 2313 C CA . HIS A 1 287 ? 2.131 17.626 -13.205 1.00 93.50 287 HIS A CA 1
ATOM 2314 C C . HIS A 1 287 ? 1.608 16.204 -13.014 1.00 93.50 287 HIS A C 1
ATOM 2316 O O . HIS A 1 287 ? 1.029 15.620 -13.926 1.00 93.50 287 HIS A O 1
ATOM 2322 N N . ARG A 1 288 ? 1.818 15.658 -11.814 1.00 92.44 288 ARG A N 1
ATOM 2323 C CA . ARG A 1 288 ? 1.383 14.314 -11.437 1.00 92.44 288 ARG A CA 1
ATOM 2324 C C . ARG A 1 288 ? 0.284 14.379 -10.379 1.00 92.44 288 ARG A C 1
ATOM 2326 O O . ARG A 1 288 ? 0.476 14.998 -9.336 1.00 92.44 288 ARG A O 1
ATOM 2333 N N . GLY A 1 289 ? -0.811 13.678 -10.635 1.00 92.81 289 GLY A N 1
ATOM 2334 C CA . GLY A 1 289 ? -1.948 13.451 -9.754 1.00 92.81 289 GLY A CA 1
ATOM 2335 C C . GLY A 1 289 ? -2.459 12.014 -9.888 1.00 92.81 289 GLY A C 1
ATOM 2336 O O . GLY A 1 289 ? -1.690 11.082 -10.113 1.00 92.81 289 GLY A O 1
ATOM 2337 N N . SER A 1 290 ? -3.761 11.794 -9.709 1.00 94.62 290 SER A N 1
ATOM 2338 C CA . SER A 1 290 ? -4.333 10.442 -9.738 1.00 94.62 290 SER A CA 1
ATOM 2339 C C . SER A 1 290 ? -4.451 9.847 -11.149 1.00 94.62 290 SER A C 1
ATOM 2341 O O . SER A 1 290 ? -4.543 8.626 -11.266 1.00 94.62 290 SER A O 1
ATOM 2343 N N . TRP A 1 291 ? -4.416 10.669 -12.204 1.00 96.19 291 TRP A N 1
ATOM 2344 C CA . TRP A 1 291 ? -4.601 10.248 -13.603 1.00 96.19 291 TRP A CA 1
ATOM 2345 C C . TRP A 1 291 ? -3.276 9.882 -14.288 1.00 96.19 291 TRP A C 1
ATOM 2347 O O . TRP A 1 291 ? -3.245 9.100 -15.235 1.00 96.19 291 TRP A O 1
ATOM 2357 N N . GLU A 1 292 ? -2.167 10.406 -13.769 1.00 96.81 292 GLU A N 1
ATOM 2358 C CA . GLU A 1 292 ? -0.794 10.202 -14.248 1.00 96.81 292 GLU A CA 1
ATOM 2359 C C . GLU A 1 292 ? -0.057 9.106 -13.467 1.00 96.81 292 GLU A C 1
ATOM 2361 O O . GLU A 1 292 ? 1.174 9.002 -13.497 1.00 96.81 292 GLU A O 1
ATOM 2366 N N . THR A 1 293 ? -0.806 8.317 -12.695 1.00 96.19 293 THR A N 1
ATOM 2367 C CA . THR A 1 293 ? -0.261 7.240 -11.874 1.00 96.19 293 THR A CA 1
ATOM 2368 C C . THR A 1 293 ? -0.888 5.915 -12.242 1.00 96.19 293 THR A C 1
ATOM 2370 O O . THR A 1 293 ? -2.105 5.789 -12.392 1.00 96.19 293 THR A O 1
ATOM 2373 N N . PHE A 1 294 ? -0.027 4.915 -12.365 1.00 95.62 294 PHE A N 1
ATOM 2374 C CA . PHE A 1 294 ? -0.377 3.619 -12.908 1.00 95.62 294 PHE A CA 1
ATOM 2375 C C . PHE A 1 294 ? 0.033 2.510 -11.955 1.00 95.62 294 PHE A C 1
ATOM 2377 O O . PHE A 1 294 ? 1.111 2.539 -11.360 1.00 95.62 294 PHE A O 1
ATOM 2384 N N . THR A 1 295 ? -0.813 1.499 -11.846 1.00 92.75 295 THR A N 1
ATOM 2385 C CA . THR A 1 295 ? -0.405 0.189 -11.361 1.00 92.75 295 THR A CA 1
ATOM 2386 C C . THR A 1 295 ? 0.202 -0.570 -12.538 1.00 92.75 295 THR A C 1
ATOM 2388 O O . THR A 1 295 ? -0.449 -0.745 -13.567 1.00 92.75 295 THR A O 1
ATOM 2391 N N . ALA A 1 296 ? 1.459 -0.989 -12.395 1.00 91.25 296 ALA A N 1
ATOM 2392 C CA . ALA A 1 296 ? 2.124 -1.867 -13.351 1.00 91.25 296 ALA A CA 1
ATOM 2393 C C . ALA A 1 296 ? 1.660 -3.303 -13.093 1.00 91.25 296 ALA A C 1
ATOM 2395 O O . ALA A 1 296 ? 2.072 -3.916 -12.115 1.00 91.25 296 ALA A O 1
ATOM 2396 N N . VAL A 1 297 ? 0.765 -3.810 -13.928 1.00 91.00 297 VAL A N 1
ATOM 2397 C CA . VAL A 1 297 ? 0.178 -5.145 -13.792 1.00 91.00 297 VAL A CA 1
ATOM 2398 C C . VAL A 1 297 ? 1.014 -6.122 -14.605 1.00 91.00 297 VAL A C 1
ATOM 2400 O O . VAL A 1 297 ? 1.249 -5.872 -15.786 1.00 91.00 297 VAL A O 1
ATOM 2403 N N . ASP A 1 298 ? 1.455 -7.219 -13.989 1.00 86.00 298 ASP A N 1
ATOM 2404 C CA . ASP A 1 298 ? 2.119 -8.302 -14.715 1.00 86.00 298 ASP A CA 1
ATOM 2405 C C . ASP A 1 298 ? 1.137 -8.923 -15.713 1.00 86.00 298 ASP A C 1
ATOM 2407 O O . ASP A 1 298 ? 0.094 -9.456 -15.330 1.00 86.00 298 ASP A O 1
ATOM 2411 N N . ALA A 1 299 ? 1.456 -8.806 -16.999 1.00 86.12 299 ALA A N 1
ATOM 2412 C CA . ALA A 1 299 ? 0.649 -9.359 -18.072 1.00 86.12 299 ALA A CA 1
ATOM 2413 C C . ALA A 1 299 ? 1.153 -10.752 -18.506 1.00 86.12 299 ALA A C 1
ATOM 2415 O O . ALA A 1 299 ? 0.527 -11.391 -19.348 1.00 86.12 299 ALA A O 1
ATOM 2416 N N . GLY A 1 300 ? 2.232 -11.268 -17.912 1.00 77.12 300 GLY A N 1
ATOM 2417 C CA . GLY A 1 300 ? 2.875 -12.512 -18.325 1.00 77.12 300 GLY A CA 1
ATOM 2418 C C . GLY A 1 300 ? 3.756 -12.329 -19.562 1.00 77.12 300 GLY A C 1
ATOM 2419 O O . GLY A 1 300 ? 3.693 -11.320 -20.259 1.00 77.12 300 GLY A O 1
ATOM 2420 N N . GLY A 1 301 ? 4.640 -13.297 -19.824 1.00 74.06 301 GLY A N 1
ATOM 2421 C CA . GLY A 1 301 ? 5.535 -13.246 -20.989 1.00 74.06 301 GLY A CA 1
ATOM 2422 C C . GLY A 1 301 ? 6.465 -12.025 -21.018 1.00 74.06 301 GLY A C 1
ATOM 2423 O O . GLY A 1 301 ? 6.808 -11.566 -22.104 1.00 74.06 301 GLY A O 1
ATOM 2424 N N . TRP A 1 302 ? 6.851 -11.511 -19.840 1.00 75.19 302 TRP A N 1
ATOM 2425 C CA . TRP A 1 302 ? 7.645 -10.284 -19.652 1.00 75.19 302 TRP A CA 1
ATOM 2426 C C . TRP A 1 302 ? 6.960 -8.989 -20.115 1.00 75.19 302 TRP A C 1
ATOM 2428 O O . TRP A 1 302 ? 7.625 -7.982 -20.371 1.00 75.19 302 TRP A O 1
ATOM 2438 N N . GLU A 1 303 ? 5.633 -8.997 -20.200 1.00 86.19 303 GLU A N 1
ATOM 2439 C CA . GLU A 1 303 ? 4.829 -7.830 -20.542 1.00 86.19 303 GLU A CA 1
ATOM 2440 C C . GLU A 1 303 ? 4.196 -7.204 -19.299 1.00 86.19 303 GLU A C 1
ATOM 2442 O O . GLU A 1 303 ? 3.944 -7.851 -18.282 1.00 86.19 303 GLU A O 1
ATOM 2447 N N . VAL A 1 304 ? 3.905 -5.915 -19.403 1.00 90.69 304 VAL A N 1
ATOM 2448 C CA . VAL A 1 304 ? 3.189 -5.140 -18.400 1.00 90.69 304 VAL A CA 1
ATOM 2449 C C . VAL A 1 304 ? 1.966 -4.493 -19.030 1.00 90.69 304 VAL A C 1
ATOM 2451 O O . VAL A 1 304 ? 2.009 -4.033 -20.173 1.00 90.69 304 VAL A O 1
ATOM 2454 N N . ALA A 1 305 ? 0.888 -4.408 -18.260 1.00 94.50 305 ALA A N 1
ATOM 2455 C CA . ALA A 1 305 ? -0.244 -3.546 -18.557 1.00 94.50 305 ALA A CA 1
ATOM 2456 C C . ALA A 1 305 ? -0.290 -2.391 -17.550 1.00 94.50 305 ALA A C 1
ATOM 2458 O O . ALA A 1 305 ? -0.110 -2.582 -16.346 1.00 94.50 305 ALA A O 1
ATOM 2459 N N . LEU A 1 306 ? -0.515 -1.170 -18.034 1.00 96.12 306 LEU A N 1
ATOM 2460 C CA . LEU A 1 306 ? -0.530 0.031 -17.195 1.00 96.12 306 LEU A CA 1
ATOM 2461 C C . LEU A 1 306 ? -1.973 0.414 -16.863 1.00 96.12 306 LEU A C 1
ATOM 2463 O O . LEU A 1 306 ? -2.697 0.918 -17.723 1.00 96.12 306 LEU A O 1
ATOM 2467 N N . HIS A 1 307 ? -2.389 0.165 -15.619 1.00 96.19 307 HIS A N 1
ATOM 2468 C CA . HIS A 1 307 ? -3.745 0.445 -15.137 1.00 96.19 307 HIS A CA 1
ATOM 2469 C C . HIS A 1 307 ? -3.826 1.780 -14.400 1.00 96.19 307 HIS A C 1
ATOM 2471 O O . HIS A 1 307 ? -3.100 2.003 -13.433 1.00 96.19 307 HIS A O 1
ATOM 2477 N N . CYS A 1 308 ? -4.742 2.651 -14.811 1.00 95.44 308 CYS A N 1
ATOM 2478 C CA . CYS A 1 308 ? -5.086 3.868 -14.089 1.00 95.44 308 CYS A CA 1
ATOM 2479 C C . CYS A 1 308 ? -6.241 3.594 -13.117 1.00 95.44 308 CYS A C 1
ATOM 2481 O O . CYS A 1 308 ? -7.397 3.425 -13.520 1.00 95.44 308 CYS A O 1
ATOM 2483 N N . ALA A 1 309 ? -5.945 3.623 -11.817 1.00 92.81 309 ALA A N 1
ATOM 2484 C CA . ALA A 1 309 ? -6.940 3.376 -10.774 1.00 92.81 309 ALA A CA 1
ATOM 2485 C C . ALA A 1 309 ? -8.056 4.436 -10.727 1.00 92.81 309 ALA A C 1
ATOM 2487 O O . ALA A 1 309 ? -9.177 4.111 -10.351 1.00 92.81 309 ALA A O 1
ATOM 2488 N N . ALA A 1 310 ? -7.774 5.686 -11.118 1.00 94.44 310 ALA A N 1
ATOM 2489 C CA . ALA A 1 310 ? -8.752 6.778 -11.075 1.00 94.44 310 ALA A CA 1
ATOM 2490 C C . ALA A 1 310 ? -9.897 6.602 -12.086 1.00 94.44 310 ALA A C 1
ATOM 2492 O O . ALA A 1 310 ? -11.016 7.043 -11.835 1.00 94.44 310 ALA A O 1
ATOM 2493 N N . HIS A 1 311 ? -9.622 5.946 -13.214 1.00 94.81 311 HIS A N 1
ATOM 2494 C CA . HIS A 1 311 ? -10.611 5.696 -14.264 1.00 94.81 311 HIS A CA 1
ATOM 2495 C C . HIS A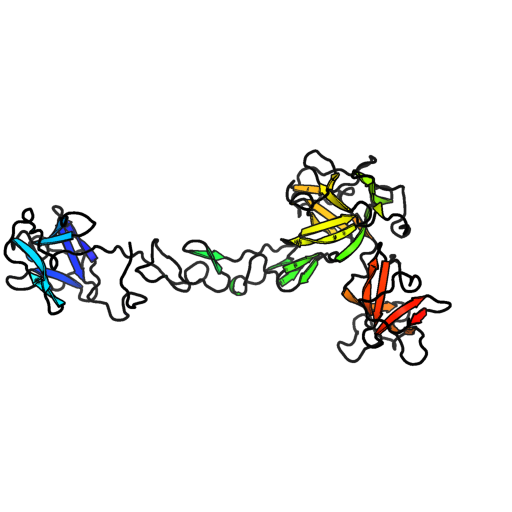 1 311 ? -10.978 4.221 -14.411 1.00 94.81 311 HIS A C 1
ATOM 2497 O O . HIS A 1 311 ? -11.876 3.895 -15.179 1.00 94.81 311 HIS A O 1
ATOM 2503 N N . ASN A 1 312 ? -10.310 3.341 -13.662 1.00 95.12 312 ASN A N 1
ATOM 2504 C CA . ASN A 1 312 ? -10.444 1.894 -13.747 1.00 95.12 312 ASN A CA 1
ATOM 2505 C C . ASN A 1 312 ? -10.254 1.371 -15.183 1.00 95.12 312 ASN A C 1
ATOM 2507 O O . ASN A 1 312 ? -11.109 0.659 -15.703 1.00 95.12 312 ASN A O 1
ATOM 2511 N N . LYS A 1 313 ? -9.171 1.787 -15.850 1.00 96.25 313 LYS A N 1
ATOM 2512 C CA . LYS A 1 313 ? -8.886 1.500 -17.269 1.00 96.25 313 LYS A CA 1
ATOM 2513 C C . LYS A 1 313 ? -7.398 1.249 -17.499 1.00 96.25 313 LYS A C 1
ATOM 2515 O O . LYS A 1 313 ? -6.566 1.717 -16.725 1.00 96.25 313 LYS A O 1
ATOM 2520 N N . TYR A 1 314 ? -7.074 0.580 -18.599 1.00 96.69 314 TYR A N 1
ATOM 2521 C CA . TYR A 1 314 ? -5.709 0.368 -19.076 1.00 96.69 314 TYR A CA 1
ATOM 2522 C C . TYR A 1 314 ? -5.355 1.301 -20.235 1.00 96.69 314 TYR A C 1
ATOM 2524 O O . TYR A 1 314 ? -6.223 1.663 -21.033 1.00 96.69 314 TYR A O 1
ATOM 2532 N N . MET A 1 315 ? -4.071 1.649 -20.328 1.00 96.75 315 MET A N 1
ATOM 2533 C CA . MET A 1 315 ? -3.466 2.254 -21.519 1.00 96.75 315 MET A CA 1
ATOM 2534 C C . MET A 1 315 ? -3.490 1.277 -22.698 1.00 96.75 315 MET A C 1
ATOM 2536 O O . MET A 1 315 ? -3.247 0.086 -22.504 1.00 96.75 315 MET A O 1
ATOM 2540 N N . ARG A 1 316 ? -3.722 1.785 -23.913 1.00 95.50 316 ARG A N 1
ATOM 2541 C CA . ARG A 1 316 ? -3.831 0.985 -25.141 1.00 95.50 316 ARG A CA 1
ATOM 2542 C C . ARG A 1 316 ? -3.117 1.603 -26.322 1.00 95.50 316 ARG A C 1
ATOM 2544 O O . ARG A 1 316 ? -3.111 2.819 -26.487 1.00 95.50 316 ARG A O 1
ATOM 2551 N N . MET A 1 317 ? -2.610 0.730 -27.187 1.00 93.69 317 MET A N 1
ATOM 2552 C CA . MET A 1 317 ? -2.086 1.079 -28.505 1.00 93.69 317 MET A CA 1
ATOM 2553 C C . MET A 1 317 ? -3.019 0.552 -29.609 1.00 93.69 317 MET A C 1
ATOM 2555 O O . MET A 1 317 ? -2.773 -0.532 -30.139 1.00 93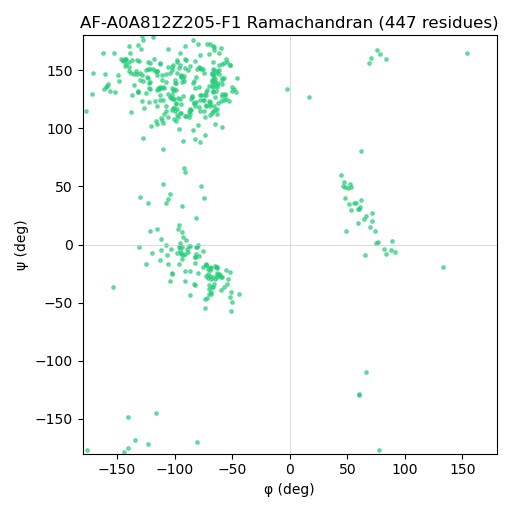.69 317 MET A O 1
ATOM 2559 N N . PRO A 1 318 ? -4.111 1.267 -29.931 1.00 89.88 318 PRO A N 1
ATOM 2560 C CA . PRO A 1 318 ? -5.068 0.844 -30.951 1.00 89.88 318 PRO A CA 1
ATOM 2561 C C . PRO A 1 318 ? -4.504 0.973 -32.378 1.00 89.88 318 PRO A C 1
ATOM 2563 O O . PRO A 1 318 ? -3.474 1.605 -32.620 1.00 89.88 318 PRO A O 1
ATOM 2566 N N . ASN A 1 319 ? -5.249 0.460 -33.364 1.00 84.50 319 ASN A N 1
ATOM 2567 C CA . ASN A 1 319 ? -4.962 0.613 -34.801 1.00 84.50 319 ASN A CA 1
ATOM 2568 C C . ASN A 1 319 ? -5.285 2.027 -35.347 1.00 84.50 319 ASN A C 1
ATOM 2570 O O . ASN A 1 319 ? -5.811 2.181 -36.446 1.00 84.50 319 ASN A O 1
ATOM 2574 N N . LYS A 1 320 ? -4.984 3.073 -34.576 1.00 85.12 320 LYS A N 1
ATOM 2575 C CA . LYS A 1 320 ? -5.024 4.493 -34.969 1.00 85.12 320 LYS A CA 1
ATOM 2576 C C . LYS A 1 320 ? -3.814 5.197 -34.362 1.00 85.12 320 LYS A C 1
ATOM 2578 O O . LYS A 1 320 ? -3.290 4.698 -33.381 1.00 85.12 320 LYS A O 1
ATOM 2583 N N . ARG A 1 321 ? -3.376 6.333 -34.917 1.00 82.75 321 ARG A N 1
ATOM 2584 C CA . ARG A 1 321 ? -2.115 7.014 -34.535 1.00 82.75 321 ARG A CA 1
ATOM 2585 C C . ARG A 1 321 ? -1.970 7.329 -33.038 1.00 82.75 321 ARG A C 1
ATOM 2587 O O . ARG A 1 321 ? -0.856 7.308 -32.517 1.00 82.75 321 ARG A O 1
ATOM 2594 N N . GLU A 1 322 ? -3.076 7.639 -32.381 1.00 91.12 322 GLU A N 1
ATOM 2595 C CA . GLU A 1 322 ? -3.127 8.055 -30.979 1.00 91.12 322 GLU A CA 1
ATOM 2596 C C . GLU A 1 322 ? -3.332 6.863 -30.046 1.00 91.12 322 GLU A C 1
ATOM 2598 O O . GLU A 1 322 ? -4.127 5.960 -30.328 1.00 91.12 322 GLU A O 1
ATOM 2603 N N . MET A 1 323 ? -2.646 6.900 -28.907 1.00 94.50 323 MET A N 1
ATOM 2604 C CA . MET A 1 323 ? -2.893 5.987 -27.795 1.00 94.50 323 MET A CA 1
ATOM 2605 C C . MET A 1 323 ? -4.282 6.265 -27.206 1.00 94.50 323 MET A C 1
ATOM 2607 O O . MET A 1 323 ? -4.729 7.407 -27.164 1.00 94.50 323 MET A O 1
ATOM 2611 N N . ASP A 1 324 ? -4.976 5.231 -26.733 1.00 94.56 324 ASP A N 1
ATOM 2612 C CA . ASP A 1 324 ? -6.293 5.388 -26.107 1.00 94.56 324 ASP A CA 1
ATOM 2613 C C . ASP A 1 324 ? -6.420 4.580 -24.810 1.00 94.56 324 ASP A C 1
ATOM 2615 O O . ASP A 1 324 ? -5.430 4.116 -24.234 1.00 94.56 324 ASP A O 1
ATOM 2619 N N . THR A 1 325 ? -7.646 4.464 -24.298 1.00 94.69 325 THR A N 1
ATOM 2620 C CA . THR A 1 325 ? -7.926 3.796 -23.025 1.00 94.69 325 THR A CA 1
ATOM 2621 C C . THR A 1 325 ? -8.964 2.697 -23.179 1.00 94.69 325 THR A C 1
ATOM 2623 O O . THR A 1 325 ? -9.856 2.756 -24.030 1.00 94.69 325 THR A O 1
ATOM 2626 N N . SER A 1 326 ? -8.862 1.667 -22.339 1.00 94.69 326 SER A N 1
ATOM 2627 C CA . SER A 1 326 ? -9.770 0.520 -22.380 1.00 94.69 326 SER A CA 1
ATOM 2628 C C . SER A 1 326 ? -11.197 0.853 -21.934 1.00 94.69 326 SER A C 1
ATOM 2630 O O . SER A 1 326 ? -11.509 1.915 -21.378 1.00 94.69 326 SER A O 1
ATOM 2632 N N . SER A 1 327 ? -12.097 -0.120 -22.094 1.00 92.38 327 SER A N 1
ATOM 2633 C CA . SER A 1 327 ? -13.319 -0.160 -21.287 1.00 92.38 327 SER A CA 1
ATOM 2634 C C . SER A 1 327 ? -12.971 -0.294 -19.797 1.00 92.38 327 SER A C 1
ATOM 2636 O O . SER A 1 327 ? -11.844 -0.655 -19.448 1.00 92.38 327 SER A O 1
ATOM 2638 N N . HIS A 1 328 ? -13.935 -0.037 -18.908 1.00 93.69 328 HIS A N 1
ATOM 2639 C CA . HIS A 1 328 ? -13.707 -0.193 -17.469 1.00 93.69 328 HIS A CA 1
ATOM 2640 C C . HIS A 1 328 ? -13.310 -1.638 -17.145 1.00 93.69 328 HIS A C 1
ATOM 2642 O O . HIS A 1 328 ? -13.973 -2.584 -17.582 1.00 93.69 328 HIS A O 1
ATOM 2648 N N . ARG A 1 329 ? -12.218 -1.804 -16.401 1.00 94.38 329 ARG A N 1
ATOM 2649 C CA . ARG A 1 329 ? -11.693 -3.095 -15.966 1.00 94.38 329 ARG A CA 1
ATOM 2650 C C . ARG A 1 329 ? -10.802 -2.912 -14.743 1.00 94.38 329 ARG A C 1
ATOM 2652 O O . ARG A 1 329 ? -9.971 -2.006 -14.725 1.00 94.38 329 ARG A O 1
ATOM 2659 N N . ASN A 1 330 ? -10.957 -3.780 -13.744 1.00 92.00 330 ASN A N 1
ATOM 2660 C CA . ASN A 1 330 ? -10.094 -3.756 -12.563 1.00 92.00 330 ASN A CA 1
ATOM 2661 C C . ASN A 1 330 ? -8.661 -4.141 -12.926 1.00 92.00 330 ASN A C 1
ATOM 2663 O O . ASN A 1 330 ? -8.450 -4.947 -13.827 1.00 92.00 330 ASN A O 1
ATOM 2667 N N . ALA A 1 331 ? -7.699 -3.616 -12.162 1.00 90.00 331 ALA A N 1
ATOM 2668 C CA . ALA A 1 331 ? -6.263 -3.811 -12.377 1.00 90.00 331 ALA A CA 1
ATOM 2669 C C . ALA A 1 331 ? -5.818 -5.283 -12.434 1.00 90.00 331 ALA A C 1
ATOM 2671 O O . ALA A 1 331 ? -4.767 -5.580 -12.989 1.00 90.00 331 ALA A O 1
ATOM 2672 N N . TRP A 1 332 ? -6.597 -6.201 -11.870 1.00 88.94 332 TRP A N 1
ATOM 2673 C CA . TRP A 1 332 ? -6.252 -7.622 -11.781 1.00 88.94 332 TRP A CA 1
ATOM 2674 C C . TRP A 1 332 ? -7.077 -8.495 -12.732 1.00 88.94 332 TRP A C 1
ATOM 2676 O O . TRP A 1 332 ? -6.862 -9.698 -12.796 1.00 88.94 332 TRP A O 1
ATOM 2686 N N . ASP A 1 333 ? -7.988 -7.887 -13.495 1.00 91.25 333 ASP A N 1
ATOM 2687 C CA . ASP A 1 333 ? -8.917 -8.582 -14.389 1.00 91.25 333 ASP A CA 1
ATOM 2688 C C . ASP A 1 333 ? -8.519 -8.371 -15.863 1.00 91.25 333 ASP A C 1
ATOM 2690 O O . ASP A 1 333 ? -9.387 -8.203 -16.722 1.00 91.25 333 ASP A O 1
ATOM 2694 N N . LEU A 1 334 ? -7.214 -8.313 -16.168 1.00 91.56 334 LEU A N 1
ATOM 2695 C CA . LEU A 1 334 ? -6.713 -8.124 -17.534 1.00 91.56 334 LEU A CA 1
ATOM 2696 C C . LEU A 1 334 ? -7.089 -9.336 -18.410 1.00 91.56 334 LEU A C 1
ATOM 2698 O O . LEU A 1 334 ? -6.581 -10.434 -18.173 1.00 91.56 334 LEU A O 1
ATOM 2702 N N . PRO A 1 335 ? -7.921 -9.178 -19.456 1.00 93.62 335 PRO A N 1
ATOM 2703 C CA . PRO A 1 335 ? -8.302 -10.302 -20.303 1.00 93.62 335 PRO A CA 1
ATOM 2704 C C . PRO A 1 335 ? -7.118 -10.873 -21.098 1.00 93.62 335 PRO A C 1
ATOM 2706 O O . PRO A 1 335 ? -6.250 -10.144 -21.585 1.00 93.62 335 PRO A O 1
ATOM 2709 N N . GLY A 1 336 ? -7.097 -12.195 -21.290 1.00 89.31 336 GLY A N 1
ATOM 2710 C CA . GLY A 1 336 ? -6.030 -12.874 -22.039 1.00 89.31 336 GLY A CA 1
ATOM 2711 C C . GLY A 1 336 ? -5.899 -12.394 -23.491 1.00 89.31 336 GLY A C 1
ATOM 2712 O O . GLY A 1 336 ? -4.792 -12.190 -23.971 1.00 89.31 336 GLY A O 1
ATOM 2713 N N . GLY A 1 337 ? -7.026 -12.132 -24.166 1.00 89.62 337 GLY A N 1
ATOM 2714 C CA . GLY A 1 337 ? -7.058 -11.671 -25.563 1.00 89.62 337 GLY A CA 1
ATOM 2715 C C . GLY A 1 337 ? -6.783 -10.176 -25.774 1.00 89.62 337 GLY A C 1
ATOM 2716 O O . GLY A 1 337 ? -6.813 -9.704 -26.908 1.00 89.62 337 GLY A O 1
ATOM 2717 N N . TRP A 1 338 ? -6.550 -9.408 -24.709 1.00 92.50 338 TRP A N 1
ATOM 2718 C CA . TRP A 1 338 ? -6.288 -7.968 -24.792 1.00 92.50 338 TRP A CA 1
ATOM 2719 C C . TRP A 1 338 ? -4.819 -7.710 -25.126 1.00 92.50 338 TRP A C 1
ATOM 2721 O O . TRP A 1 338 ? -3.972 -7.662 -24.239 1.00 92.50 338 TRP A O 1
ATOM 2731 N N . GLY A 1 339 ? -4.515 -7.621 -26.424 1.00 92.50 339 GLY A N 1
ATOM 2732 C CA . GLY A 1 339 ? -3.159 -7.396 -26.931 1.00 92.50 339 GLY A CA 1
ATOM 2733 C C . GLY A 1 339 ? -2.743 -5.923 -27.029 1.00 92.50 339 GLY A C 1
ATOM 2734 O O . GLY A 1 339 ? -1.549 -5.642 -27.017 1.00 92.50 339 GLY A O 1
ATOM 2735 N N . TRP A 1 340 ? -3.685 -4.972 -27.116 1.00 94.31 340 TRP A N 1
ATOM 2736 C CA . TRP A 1 340 ? -3.376 -3.529 -27.218 1.00 94.31 340 TRP A CA 1
ATOM 2737 C C . TRP A 1 340 ? -2.825 -2.952 -25.912 1.00 94.31 340 TRP A C 1
ATOM 2739 O O . TRP A 1 340 ? -2.109 -1.955 -25.926 1.00 94.31 340 TRP A O 1
ATOM 2749 N N . GLU A 1 341 ? -3.166 -3.583 -24.795 1.00 96.06 341 GLU A N 1
ATOM 2750 C CA . GLU A 1 341 ? -2.875 -3.180 -23.422 1.00 96.06 341 GLU A CA 1
ATOM 2751 C C . GLU A 1 341 ? -1.553 -3.758 -22.897 1.00 96.06 341 GLU A C 1
ATOM 2753 O O . GLU A 1 341 ? -1.122 -3.415 -21.795 1.00 96.06 341 GLU A O 1
ATOM 2758 N N . ARG A 1 342 ? -0.932 -4.660 -23.665 1.00 94.38 342 ARG A N 1
ATOM 2759 C CA . ARG A 1 342 ? 0.272 -5.404 -23.287 1.00 94.38 342 ARG A CA 1
ATOM 2760 C C . ARG A 1 342 ? 1.495 -4.755 -23.894 1.00 94.38 342 ARG A C 1
ATOM 2762 O O . ARG A 1 342 ? 1.616 -4.642 -25.114 1.00 94.38 342 ARG A O 1
ATOM 2769 N N . PHE A 1 343 ? 2.413 -4.351 -23.031 1.00 92.19 343 PHE A N 1
ATOM 2770 C CA . PHE A 1 343 ? 3.642 -3.700 -23.440 1.00 92.19 343 PHE A CA 1
ATOM 2771 C C . PHE A 1 343 ? 4.836 -4.447 -22.883 1.00 92.19 343 PHE A C 1
ATOM 2773 O O . PHE A 1 343 ? 4.916 -4.690 -21.685 1.00 92.19 343 PHE A O 1
ATOM 2780 N N . ARG A 1 344 ? 5.804 -4.752 -23.734 1.00 87.19 344 ARG A N 1
ATOM 2781 C CA . ARG A 1 344 ? 7.127 -5.197 -23.329 1.00 87.19 344 ARG A CA 1
ATOM 2782 C C . ARG A 1 344 ? 7.956 -3.978 -22.900 1.00 87.19 344 ARG A C 1
ATOM 2784 O O . ARG A 1 344 ? 8.189 -3.093 -23.730 1.00 87.19 344 ARG A O 1
ATOM 2791 N N . PRO A 1 345 ? 8.414 -3.895 -21.638 1.00 83.31 345 PRO A N 1
ATOM 2792 C CA . PRO A 1 345 ? 9.364 -2.873 -21.212 1.00 83.31 345 PRO A CA 1
ATOM 2793 C C . PRO A 1 345 ? 10.737 -3.140 -21.844 1.00 83.31 345 PRO A C 1
ATOM 2795 O O . PRO A 1 345 ? 11.413 -4.109 -21.505 1.00 83.31 345 PRO A O 1
ATOM 2798 N N . VAL A 1 346 ? 11.161 -2.276 -22.760 1.00 77.19 346 VAL A N 1
ATOM 2799 C CA . VAL A 1 346 ? 12.488 -2.306 -23.391 1.00 77.19 346 VAL A CA 1
ATOM 2800 C C . VAL A 1 346 ? 13.421 -1.365 -22.627 1.00 77.19 346 VAL A C 1
ATOM 2802 O O . VAL A 1 346 ? 12.983 -0.332 -22.116 1.00 77.19 346 VAL A O 1
ATOM 2805 N N . SER A 1 347 ? 14.706 -1.731 -22.524 1.00 63.59 347 SER A N 1
ATOM 2806 C CA . SER A 1 347 ? 15.716 -1.075 -21.673 1.00 63.59 347 SER A CA 1
ATOM 2807 C C . SER A 1 347 ? 15.521 -1.262 -20.149 1.00 63.59 347 SER A C 1
ATOM 2809 O O . SER A 1 347 ? 16.148 -0.574 -19.343 1.00 63.59 347 SER A O 1
ATOM 2811 N N . ALA A 1 348 ? 14.688 -2.218 -19.723 1.00 55.38 348 ALA A N 1
ATOM 2812 C CA . ALA A 1 348 ? 14.393 -2.475 -18.305 1.00 55.38 348 ALA A CA 1
ATOM 2813 C C . ALA A 1 348 ? 15.204 -3.628 -17.664 1.00 55.38 348 ALA A C 1
ATOM 2815 O O . ALA A 1 348 ? 15.104 -3.838 -16.454 1.00 55.38 348 ALA A O 1
ATOM 2816 N N . LEU A 1 349 ? 15.990 -4.388 -18.444 1.00 54.44 349 LEU A N 1
ATOM 2817 C CA . LEU A 1 349 ? 16.665 -5.618 -17.984 1.00 54.44 349 LEU A CA 1
ATOM 2818 C C . LEU A 1 349 ? 17.814 -5.343 -16.998 1.00 54.44 349 LEU A C 1
ATOM 2820 O O . LEU A 1 349 ? 17.917 -5.999 -15.959 1.00 54.44 349 LEU A O 1
ATOM 2824 N N . LEU A 1 350 ? 18.637 -4.325 -17.268 1.00 66.56 350 LEU A N 1
ATOM 2825 C CA . LEU A 1 350 ? 19.649 -3.842 -16.328 1.00 66.56 350 LEU A CA 1
ATOM 2826 C C . LEU A 1 350 ? 19.070 -2.648 -15.565 1.00 66.56 350 LEU A C 1
ATOM 2828 O O . LEU A 1 350 ? 19.017 -1.521 -16.049 1.00 66.56 350 LEU A O 1
ATOM 2832 N N . ARG A 1 351 ? 18.593 -2.919 -14.350 1.00 63.91 351 ARG A N 1
ATOM 2833 C CA . ARG A 1 351 ? 17.884 -1.951 -13.502 1.00 63.91 351 ARG A CA 1
ATOM 2834 C C . ARG A 1 351 ? 18.858 -1.049 -12.759 1.00 63.91 351 ARG A C 1
ATOM 2836 O O . ARG A 1 351 ? 19.652 -1.555 -11.966 1.00 63.91 351 ARG A O 1
ATOM 2843 N N . HIS A 1 352 ? 18.751 0.267 -12.923 1.00 71.12 352 HIS A N 1
ATOM 2844 C CA . HIS A 1 352 ? 19.570 1.225 -12.175 1.00 71.12 352 HIS A CA 1
ATOM 2845 C C . HIS A 1 352 ? 19.535 0.945 -10.661 1.00 71.12 352 HIS A C 1
ATOM 2847 O O . HIS A 1 352 ? 18.487 0.725 -10.057 1.00 71.12 352 HIS A O 1
ATOM 2853 N N . GLY A 1 353 ? 20.716 0.927 -10.048 1.00 68.50 353 GLY A N 1
ATOM 2854 C CA . GLY A 1 353 ? 20.914 0.750 -8.616 1.00 68.50 353 GLY A CA 1
ATOM 2855 C C . GLY A 1 353 ? 20.924 -0.710 -8.180 1.00 68.50 353 GLY A C 1
ATOM 2856 O O . GLY A 1 353 ? 21.260 -0.984 -7.029 1.00 68.50 353 GLY A O 1
ATOM 2857 N N . THR A 1 354 ? 20.597 -1.648 -9.073 1.00 76.25 354 THR A N 1
ATOM 2858 C CA . THR A 1 354 ? 20.785 -3.075 -8.805 1.00 76.25 354 THR A CA 1
ATOM 2859 C C . THR A 1 354 ? 22.239 -3.477 -8.989 1.00 76.25 354 THR A C 1
ATOM 2861 O O . THR A 1 354 ? 22.983 -2.847 -9.741 1.00 76.25 354 THR A O 1
ATOM 2864 N N . ILE A 1 355 ? 22.638 -4.522 -8.269 1.00 83.94 355 ILE A N 1
ATOM 2865 C CA . ILE A 1 355 ? 23.906 -5.208 -8.479 1.00 83.94 355 ILE A CA 1
ATOM 2866 C C . ILE A 1 355 ? 23.584 -6.477 -9.259 1.00 83.94 355 ILE A C 1
ATOM 2868 O O . ILE A 1 355 ? 22.726 -7.254 -8.840 1.00 83.94 355 ILE A O 1
ATOM 2872 N N . VAL A 1 356 ? 24.243 -6.656 -10.396 1.00 85.38 356 VAL A N 1
ATOM 2873 C CA . VAL A 1 356 ? 24.062 -7.793 -11.299 1.00 85.38 356 VAL A CA 1
ATOM 2874 C C . VAL A 1 356 ? 25.380 -8.534 -11.481 1.00 85.38 356 VAL A C 1
ATOM 2876 O O . VAL A 1 356 ? 26.448 -7.946 -11.339 1.00 85.38 356 VAL A O 1
ATOM 2879 N N . ALA A 1 357 ? 25.298 -9.808 -11.842 1.00 87.56 357 ALA A N 1
ATOM 2880 C CA . ALA A 1 357 ? 26.409 -10.564 -12.401 1.00 87.56 357 ALA A CA 1
ATOM 2881 C C . ALA A 1 357 ? 25.975 -11.081 -13.776 1.00 87.56 357 ALA A C 1
ATOM 2883 O O . ALA A 1 357 ? 24.823 -11.482 -13.948 1.00 87.56 357 ALA A O 1
ATOM 2884 N N . LEU A 1 358 ? 26.874 -11.041 -14.758 1.00 87.44 358 LEU A N 1
ATOM 2885 C CA . LEU A 1 358 ? 26.573 -11.450 -16.132 1.00 87.44 358 LEU A CA 1
ATOM 2886 C C . LEU A 1 358 ? 27.109 -12.863 -16.353 1.00 87.44 358 LEU A C 1
ATOM 2888 O O . LEU A 1 358 ? 28.322 -13.044 -16.404 1.00 87.44 358 LEU A O 1
ATOM 2892 N N . TRP A 1 359 ? 26.224 -13.854 -16.445 1.00 87.88 359 TRP A N 1
ATOM 2893 C CA . TRP A 1 359 ? 26.590 -15.252 -16.686 1.00 87.88 359 TRP A CA 1
ATOM 2894 C C . TRP A 1 359 ? 26.412 -15.616 -18.156 1.00 87.88 359 TRP A C 1
ATOM 2896 O O . TRP A 1 359 ? 25.422 -15.236 -18.775 1.00 87.88 359 TRP A O 1
ATOM 2906 N N . ASN A 1 360 ? 27.357 -16.371 -18.701 1.00 87.12 360 ASN A N 1
ATOM 2907 C CA . ASN A 1 360 ? 27.274 -16.912 -20.047 1.00 87.12 360 ASN A CA 1
ATOM 2908 C C . ASN A 1 360 ? 26.931 -18.406 -19.997 1.00 87.12 360 ASN A C 1
ATOM 2910 O O . ASN A 1 360 ? 27.633 -19.178 -19.340 1.00 87.12 360 ASN A O 1
ATOM 2914 N N . GLU A 1 361 ? 25.882 -18.795 -20.722 1.00 83.56 361 GLU A N 1
ATOM 2915 C CA . GLU A 1 361 ? 25.368 -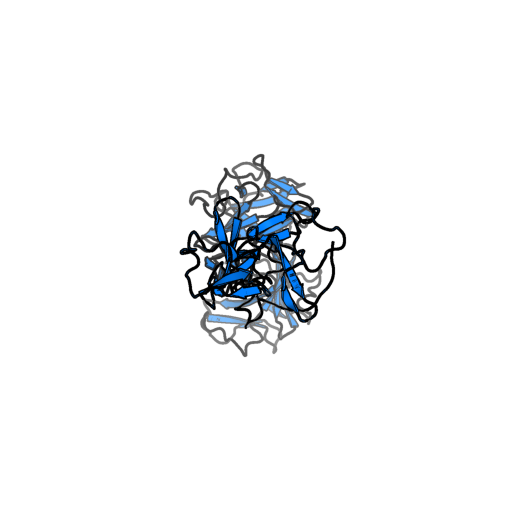20.166 -20.744 1.00 83.56 361 GLU A CA 1
ATOM 2916 C C . GLU A 1 361 ? 26.322 -21.154 -21.407 1.00 83.56 361 GLU A C 1
ATOM 2918 O O . GLU A 1 361 ? 26.571 -22.219 -20.855 1.00 83.56 361 GLU A O 1
ATOM 2923 N N . VAL A 1 362 ? 26.923 -20.773 -22.534 1.00 89.12 362 VAL A N 1
ATOM 2924 C CA . VAL A 1 362 ? 27.816 -21.641 -23.318 1.00 89.12 362 VAL A CA 1
ATOM 2925 C C . VAL A 1 362 ? 29.123 -21.924 -22.577 1.00 89.12 362 VAL A C 1
ATOM 2927 O O . VAL A 1 362 ? 29.638 -23.039 -22.592 1.00 89.12 362 VAL A O 1
ATOM 2930 N N . HIS A 1 363 ? 29.683 -20.912 -21.920 1.00 88.00 363 HIS A N 1
ATOM 2931 C CA . HIS A 1 363 ? 30.970 -21.018 -21.240 1.00 88.00 363 HIS A CA 1
ATOM 2932 C C . HIS A 1 363 ? 30.848 -21.352 -19.753 1.00 88.00 363 HIS A C 1
ATOM 2934 O O . HIS A 1 363 ? 31.876 -21.605 -19.120 1.00 88.00 363 HIS A O 1
ATOM 2940 N N . HIS A 1 364 ? 29.627 -21.341 -19.203 1.00 89.69 364 HIS A N 1
ATOM 2941 C CA . HIS A 1 364 ? 29.323 -21.515 -17.783 1.00 89.69 364 HIS A CA 1
ATOM 2942 C C . HIS A 1 364 ? 30.201 -20.630 -16.890 1.00 89.69 364 HIS A C 1
ATOM 2944 O O . HIS A 1 364 ? 30.850 -21.107 -15.964 1.00 89.69 364 HIS A O 1
ATOM 2950 N N . ARG A 1 365 ? 30.308 -19.335 -17.198 1.00 92.94 365 ARG A N 1
ATOM 2951 C CA . ARG A 1 365 ? 31.198 -18.390 -16.495 1.00 92.94 365 ARG A CA 1
ATOM 2952 C C . ARG A 1 365 ? 30.519 -17.050 -16.292 1.00 92.94 365 ARG A C 1
ATOM 2954 O O . ARG A 1 365 ? 29.682 -16.653 -17.096 1.00 92.94 365 ARG A O 1
ATOM 2961 N N . PHE A 1 366 ? 30.923 -16.341 -15.244 1.00 91.06 366 PHE A N 1
ATOM 2962 C CA . PHE A 1 366 ? 30.526 -14.958 -15.010 1.00 91.06 366 PHE A CA 1
ATOM 2963 C C . PHE A 1 366 ? 31.564 -14.002 -15.600 1.00 91.06 366 PHE A C 1
ATOM 2965 O O . PHE A 1 366 ? 32.761 -14.251 -15.487 1.00 91.06 366 PHE A O 1
ATOM 2972 N N . MET A 1 367 ? 31.131 -12.906 -16.215 1.00 91.75 367 MET A N 1
ATOM 2973 C CA . MET A 1 367 ? 32.026 -11.811 -16.598 1.00 91.75 367 MET A CA 1
ATOM 2974 C C . MET A 1 367 ? 32.587 -11.130 -15.344 1.00 91.75 367 MET A C 1
ATOM 2976 O O . MET A 1 367 ? 31.852 -10.923 -14.377 1.00 91.75 367 MET A O 1
ATOM 2980 N N . ARG A 1 368 ? 33.864 -10.737 -15.369 1.00 91.75 368 ARG A N 1
ATOM 2981 C CA . ARG A 1 368 ? 34.531 -10.057 -14.253 1.00 91.75 368 ARG A CA 1
ATOM 2982 C C . ARG A 1 368 ? 35.447 -8.925 -14.719 1.00 91.75 368 ARG A C 1
ATOM 2984 O O . ARG A 1 368 ? 36.026 -8.974 -15.803 1.00 91.75 368 ARG A O 1
ATOM 2991 N N . MET A 1 369 ? 35.581 -7.897 -13.882 1.00 91.00 369 MET A N 1
ATOM 2992 C CA . MET A 1 369 ? 36.509 -6.781 -14.085 1.00 91.00 369 MET A CA 1
ATOM 2993 C C . MET A 1 369 ? 37.842 -7.062 -13.391 1.00 91.00 369 MET A C 1
ATOM 2995 O O . MET A 1 369 ? 38.043 -6.711 -12.228 1.00 91.00 369 MET A O 1
ATOM 2999 N N . ASN A 1 370 ? 38.756 -7.700 -14.115 1.00 82.19 370 ASN A N 1
ATOM 3000 C CA . ASN A 1 370 ? 40.039 -8.133 -13.580 1.00 82.19 370 ASN A CA 1
ATOM 3001 C C . ASN A 1 370 ? 40.958 -6.943 -13.220 1.00 82.19 370 ASN A C 1
ATOM 3003 O O . ASN A 1 370 ? 41.055 -5.931 -13.928 1.00 82.19 370 ASN A O 1
ATOM 3007 N N . ALA A 1 371 ? 41.668 -7.064 -12.095 1.00 72.69 371 ALA A N 1
ATOM 3008 C CA . ALA A 1 371 ? 42.637 -6.077 -11.637 1.00 72.69 371 ALA A CA 1
ATOM 3009 C C . ALA A 1 371 ? 43.941 -6.063 -12.468 1.00 72.69 371 ALA A C 1
ATOM 3011 O O . ALA A 1 371 ? 44.573 -5.007 -12.575 1.00 72.69 371 ALA A O 1
ATOM 3012 N N . HIS A 1 372 ? 44.325 -7.182 -13.086 1.00 74.12 372 HIS A N 1
ATOM 3013 C CA . HIS A 1 372 ? 45.705 -7.428 -13.517 1.00 74.12 372 HIS A CA 1
ATOM 3014 C C . HIS A 1 372 ? 46.112 -6.804 -14.860 1.00 74.12 372 HIS A C 1
ATOM 3016 O O . HIS A 1 372 ? 47.249 -6.366 -14.984 1.00 74.12 372 HIS A O 1
ATOM 3022 N N . ASN A 1 373 ? 45.220 -6.708 -15.850 1.00 73.62 373 ASN A N 1
ATOM 3023 C CA . ASN A 1 373 ? 45.567 -6.208 -17.195 1.00 73.62 373 ASN A CA 1
ATOM 3024 C C . ASN A 1 373 ? 44.614 -5.122 -17.726 1.00 73.62 373 ASN A C 1
ATOM 3026 O O . ASN A 1 373 ? 44.822 -4.589 -18.807 1.00 73.62 373 ASN A O 1
ATOM 3030 N N . GLY A 1 374 ? 43.575 -4.768 -16.967 1.00 77.00 374 GLY A N 1
ATOM 3031 C CA . GLY A 1 374 ? 42.592 -3.758 -17.362 1.00 77.00 374 GLY A CA 1
ATOM 3032 C C . GLY A 1 374 ? 41.559 -4.200 -18.391 1.00 77.00 374 GLY A C 1
ATOM 3033 O O . GLY A 1 374 ? 40.684 -3.399 -18.721 1.00 77.00 374 GLY A O 1
ATOM 3034 N N . HIS A 1 375 ? 41.603 -5.461 -18.809 1.00 88.25 375 HIS A N 1
ATOM 3035 C CA . HIS A 1 375 ? 40.582 -6.079 -19.638 1.00 88.25 375 HIS A CA 1
ATOM 3036 C C . HIS A 1 375 ? 39.497 -6.736 -18.781 1.00 88.25 375 HIS A C 1
ATOM 3038 O O . HIS A 1 375 ? 39.699 -7.057 -17.605 1.00 88.25 375 HIS A O 1
ATOM 3044 N N . MET A 1 376 ? 38.333 -6.925 -19.393 1.00 90.56 376 MET A N 1
ATOM 3045 C CA . MET A 1 376 ? 37.282 -7.783 -18.857 1.00 90.56 376 MET A CA 1
ATOM 3046 C C . MET A 1 376 ? 37.571 -9.234 -19.257 1.00 90.56 376 MET A C 1
ATOM 3048 O O . MET A 1 376 ? 37.963 -9.494 -20.393 1.00 90.56 376 MET A O 1
ATOM 3052 N N . ASP A 1 377 ? 37.368 -10.184 -18.350 1.00 90.56 377 ASP A N 1
ATOM 3053 C CA . ASP A 1 377 ? 37.525 -11.616 -18.626 1.00 90.56 377 ASP A CA 1
ATOM 3054 C C . ASP A 1 377 ? 36.418 -12.441 -17.940 1.00 90.56 377 ASP A C 1
ATOM 3056 O O . ASP A 1 377 ? 35.446 -11.900 -17.406 1.00 90.56 377 ASP A O 1
ATOM 3060 N N . GLY A 1 378 ? 36.514 -13.768 -18.026 1.00 89.62 378 GLY A N 1
ATOM 3061 C CA . GLY A 1 378 ? 35.577 -14.692 -17.391 1.00 89.62 378 GLY A CA 1
ATOM 3062 C C . GLY A 1 378 ? 36.100 -15.232 -16.061 1.00 89.62 378 GLY A C 1
ATOM 3063 O O . GLY A 1 378 ? 37.294 -15.483 -15.892 1.00 89.62 378 GLY A O 1
ATOM 3064 N N . SER A 1 379 ? 35.189 -15.500 -15.131 1.00 89.75 379 SER A N 1
ATOM 3065 C CA . SER A 1 379 ? 35.450 -16.272 -13.919 1.00 89.75 379 SER A CA 1
ATOM 3066 C C . SER A 1 379 ? 35.939 -17.691 -14.258 1.00 89.75 379 SER A C 1
ATOM 3068 O O . SER A 1 379 ? 35.806 -18.155 -15.397 1.00 89.75 379 SER A O 1
ATOM 3070 N N . PRO A 1 380 ? 36.441 -18.463 -13.277 1.00 88.00 380 PRO A N 1
ATOM 3071 C CA . PRO A 1 380 ? 36.445 -19.922 -13.376 1.00 88.00 380 PRO A CA 1
ATOM 3072 C C . PRO A 1 380 ? 35.047 -20.459 -13.726 1.00 88.00 380 PRO A C 1
ATOM 3074 O O . PRO A 1 380 ? 34.048 -19.799 -13.424 1.00 88.00 380 PRO A O 1
ATOM 3077 N N . SER A 1 381 ? 34.969 -21.642 -14.345 1.00 89.69 381 SER A N 1
ATOM 3078 C CA . SER A 1 381 ? 33.681 -22.271 -14.673 1.00 89.69 381 SER A CA 1
ATOM 3079 C C . SER A 1 381 ? 32.825 -22.448 -13.412 1.00 89.69 381 SER A C 1
ATOM 3081 O O . SER A 1 381 ? 33.306 -22.953 -12.390 1.00 89.69 381 SER A O 1
ATOM 3083 N N . LYS A 1 382 ? 31.578 -21.974 -13.471 1.00 84.44 382 LYS A N 1
ATOM 3084 C CA . LYS A 1 382 ? 30.569 -21.990 -12.411 1.00 84.44 382 LYS A CA 1
ATOM 3085 C C . LYS A 1 382 ? 29.162 -22.102 -12.992 1.00 84.44 382 LYS A C 1
ATOM 3087 O O . LYS A 1 382 ? 28.795 -21.444 -13.963 1.00 84.44 382 LYS A O 1
ATOM 3092 N N . HIS A 1 383 ? 28.343 -22.892 -12.310 1.00 82.19 383 HIS A N 1
ATOM 3093 C CA . HIS A 1 383 ? 26.916 -22.986 -12.586 1.00 82.19 383 HIS A CA 1
ATOM 3094 C C . HIS A 1 383 ? 26.197 -21.669 -12.242 1.00 82.19 383 HIS A C 1
ATOM 3096 O O . HIS A 1 383 ? 26.560 -21.020 -11.258 1.00 82.19 383 HIS A O 1
ATOM 3102 N N . LEU A 1 384 ? 25.151 -21.316 -12.999 1.00 77.00 384 LEU A N 1
ATOM 3103 C CA . LEU A 1 384 ? 24.373 -20.077 -12.835 1.00 77.00 384 LEU A CA 1
ATOM 3104 C C . LEU A 1 384 ? 23.897 -19.849 -11.388 1.00 77.00 384 LEU A C 1
ATOM 3106 O O . LEU A 1 384 ? 23.957 -18.736 -10.874 1.00 77.00 384 LEU A O 1
ATOM 3110 N N . HIS A 1 385 ? 23.456 -20.911 -10.709 1.00 74.88 385 HIS A N 1
ATOM 3111 C CA . HIS A 1 385 ? 22.942 -20.840 -9.333 1.00 74.88 385 HIS A CA 1
ATOM 3112 C C . HIS A 1 385 ? 24.017 -20.950 -8.243 1.00 74.88 385 HIS A C 1
ATOM 3114 O O . HIS A 1 385 ? 23.703 -20.858 -7.061 1.00 74.88 385 HIS A O 1
ATOM 3120 N N . HIS A 1 386 ? 25.286 -21.128 -8.612 1.00 76.81 386 HIS A N 1
ATOM 3121 C CA . HIS A 1 386 ? 26.404 -21.231 -7.671 1.00 76.81 386 HIS A CA 1
ATOM 3122 C C . HIS A 1 386 ? 27.229 -19.941 -7.638 1.00 76.81 386 HIS A C 1
ATOM 3124 O O . HIS A 1 386 ? 28.462 -19.978 -7.633 1.00 76.81 386 HIS A O 1
ATOM 3130 N N . TYR A 1 387 ? 26.538 -18.797 -7.615 1.00 72.94 387 TYR A N 1
ATOM 3131 C CA . TYR A 1 387 ? 27.158 -17.499 -7.371 1.00 72.94 387 TYR A CA 1
ATOM 3132 C C . TYR A 1 387 ? 27.543 -17.384 -5.883 1.00 72.94 387 TYR A C 1
ATOM 3134 O O . TYR A 1 387 ? 26.661 -17.485 -5.025 1.00 72.94 387 TYR A O 1
ATOM 3142 N N . PRO A 1 388 ? 28.828 -17.199 -5.532 1.00 66.38 388 PRO A N 1
ATOM 3143 C CA . PRO A 1 388 ? 29.248 -17.134 -4.136 1.00 66.38 388 PRO A CA 1
ATOM 3144 C C . PRO A 1 388 ? 28.641 -15.925 -3.424 1.00 66.38 388 PRO A C 1
ATOM 3146 O O . PRO A 1 388 ? 28.735 -14.799 -3.907 1.00 66.38 388 PRO A O 1
ATOM 3149 N N . ALA A 1 389 ? 28.067 -16.139 -2.239 1.00 58.84 389 ALA A N 1
ATOM 3150 C CA . ALA A 1 389 ? 27.530 -15.047 -1.424 1.00 58.84 389 ALA A CA 1
ATOM 3151 C C . ALA A 1 389 ? 28.622 -14.048 -0.981 1.00 58.84 389 ALA A C 1
ATOM 3153 O O . ALA A 1 389 ? 28.330 -12.875 -0.749 1.00 58.84 389 ALA A O 1
ATOM 3154 N N . HIS A 1 390 ? 29.879 -14.502 -0.886 1.00 62.56 390 HIS A N 1
ATOM 3155 C CA . HIS A 1 390 ? 31.029 -13.717 -0.436 1.00 62.56 390 HIS A CA 1
ATOM 3156 C C . HIS A 1 390 ? 32.303 -14.069 -1.221 1.00 62.56 390 HIS A C 1
ATOM 3158 O O . HIS A 1 390 ? 32.420 -15.154 -1.788 1.00 62.56 390 HIS A O 1
ATOM 3164 N N . GLY A 1 391 ? 33.277 -13.150 -1.218 1.00 70.69 391 GLY A N 1
ATOM 3165 C CA . GLY A 1 391 ? 34.627 -13.366 -1.760 1.00 70.69 391 GLY A CA 1
ATOM 3166 C C . GLY A 1 391 ? 34.827 -12.974 -3.227 1.00 70.69 391 GLY A C 1
ATOM 3167 O O . GLY A 1 391 ? 35.957 -13.008 -3.704 1.00 70.69 391 GLY A O 1
ATOM 3168 N N . TRP A 1 392 ? 33.766 -12.589 -3.943 1.00 79.44 392 TRP A N 1
ATOM 3169 C CA . TRP A 1 392 ? 33.832 -12.140 -5.338 1.00 79.44 392 TRP A CA 1
ATOM 3170 C C . TRP A 1 392 ? 33.621 -10.630 -5.417 1.00 79.44 392 TRP A C 1
ATOM 3172 O O . TRP A 1 392 ? 32.559 -10.120 -5.060 1.00 79.44 392 TRP A O 1
ATOM 3182 N N . ALA A 1 393 ? 34.659 -9.914 -5.846 1.00 85.62 393 ALA A N 1
ATOM 3183 C CA . ALA A 1 393 ? 34.671 -8.453 -5.899 1.00 85.62 393 ALA A CA 1
ATOM 3184 C C . ALA A 1 393 ? 34.701 -7.902 -7.331 1.00 85.62 393 ALA A C 1
ATOM 3186 O O . ALA A 1 393 ? 34.461 -6.710 -7.514 1.00 85.62 393 ALA A O 1
ATOM 3187 N N . TRP A 1 394 ? 34.984 -8.730 -8.341 1.00 89.00 394 TRP A N 1
ATOM 3188 C CA . TRP A 1 394 ? 35.198 -8.290 -9.728 1.00 89.00 394 TRP A CA 1
ATOM 3189 C C . TRP A 1 394 ? 33.985 -8.541 -10.631 1.00 89.00 394 TRP A C 1
ATO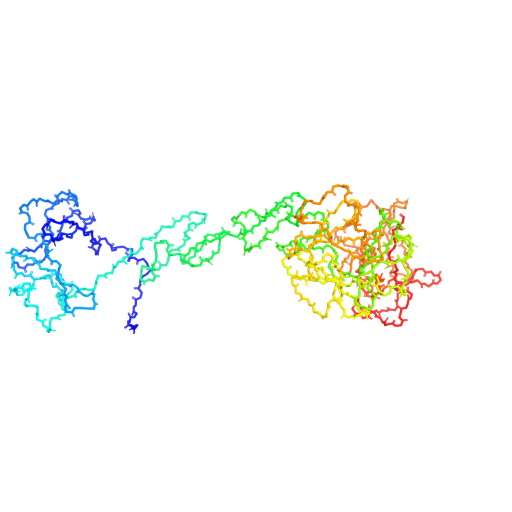M 3191 O O . TRP A 1 394 ? 33.802 -7.852 -11.629 1.00 89.00 394 TRP A O 1
ATOM 3201 N N . GLU A 1 395 ? 33.168 -9.524 -10.279 1.00 90.81 395 GLU A N 1
ATOM 3202 C CA . GLU A 1 395 ? 31.986 -10.016 -10.989 1.00 90.81 395 GLU A CA 1
ATOM 3203 C C . GLU A 1 395 ? 30.696 -9.216 -10.733 1.00 90.81 395 GLU A C 1
ATOM 3205 O O . GLU A 1 395 ? 29.885 -9.111 -11.655 1.00 90.81 395 GLU A O 1
ATOM 3210 N N . PRO A 1 396 ? 30.448 -8.652 -9.529 1.00 89.88 396 PRO A N 1
ATOM 3211 C CA . PRO A 1 396 ? 29.259 -7.845 -9.310 1.00 89.88 396 PRO A CA 1
ATOM 3212 C C . PRO A 1 396 ? 29.409 -6.449 -9.925 1.00 89.88 396 PRO A C 1
ATOM 3214 O O . PRO A 1 396 ? 30.350 -5.708 -9.624 1.00 89.88 396 PRO A O 1
ATOM 3217 N N . PHE A 1 397 ? 28.422 -6.057 -10.725 1.00 91.19 397 PHE A N 1
ATOM 3218 C CA . PHE A 1 397 ? 28.315 -4.737 -11.335 1.00 91.19 397 PHE A CA 1
ATOM 3219 C C . PHE A 1 397 ? 27.072 -4.016 -10.836 1.00 91.19 397 PHE A C 1
ATOM 3221 O O . PHE A 1 397 ? 25.948 -4.485 -11.004 1.00 91.19 397 PHE A O 1
ATOM 3228 N N . ARG A 1 398 ? 27.258 -2.832 -10.260 1.00 90.50 398 ARG A N 1
ATOM 3229 C CA . ARG A 1 398 ? 26.187 -1.869 -10.059 1.00 90.50 398 ARG A CA 1
ATOM 3230 C C . ARG A 1 398 ? 25.765 -1.313 -11.410 1.00 90.50 398 ARG A C 1
ATOM 3232 O O . ARG A 1 398 ? 26.555 -0.681 -12.105 1.00 90.50 398 ARG A O 1
ATOM 3239 N N . VAL A 1 399 ? 24.501 -1.490 -11.754 1.00 87.38 399 VAL A N 1
ATOM 3240 C CA . VAL A 1 399 ? 23.919 -0.830 -12.917 1.00 87.38 399 VAL A CA 1
ATOM 3241 C C . VAL A 1 399 ? 23.686 0.640 -12.579 1.00 87.38 399 VAL A C 1
ATOM 3243 O O . VAL A 1 399 ? 23.065 0.966 -11.566 1.00 87.38 399 VAL A O 1
ATOM 3246 N N . VAL A 1 400 ? 24.164 1.533 -13.430 1.00 86.00 400 VAL A N 1
ATOM 3247 C CA . VAL A 1 400 ? 24.044 2.987 -13.313 1.00 86.00 400 VAL A CA 1
ATOM 3248 C C . VAL A 1 400 ? 23.186 3.496 -14.467 1.00 86.00 400 VAL A C 1
ATOM 3250 O O . VAL A 1 400 ? 23.374 3.069 -15.603 1.00 86.00 400 VAL A O 1
ATOM 3253 N N . ASP A 1 401 ? 22.236 4.390 -14.180 1.00 78.75 401 ASP A N 1
ATOM 3254 C CA . ASP A 1 401 ? 21.455 5.064 -15.223 1.00 78.75 401 ASP A CA 1
ATOM 3255 C C . ASP A 1 401 ? 22.376 5.994 -16.019 1.00 78.75 401 ASP A C 1
ATOM 3257 O O . ASP A 1 401 ? 22.896 6.981 -15.492 1.00 78.75 401 ASP A O 1
ATOM 3261 N N . ALA A 1 402 ? 22.589 5.660 -17.289 1.00 76.62 402 ALA A N 1
ATOM 3262 C CA . ALA A 1 402 ? 23.361 6.464 -18.221 1.00 76.62 402 ALA A CA 1
ATOM 3263 C C . ALA A 1 402 ? 22.460 7.377 -19.076 1.00 76.62 402 ALA A C 1
ATOM 3265 O O . ALA A 1 402 ? 22.908 7.932 -20.077 1.00 76.62 402 ALA A O 1
ATOM 3266 N N . GLY A 1 403 ? 21.208 7.591 -18.676 1.00 62.69 403 GLY A N 1
ATOM 3267 C CA . GLY A 1 403 ? 20.260 8.455 -19.367 1.00 62.69 403 GLY A CA 1
ATOM 3268 C C . GLY A 1 403 ? 19.783 7.875 -20.699 1.00 62.69 403 GLY A C 1
ATOM 3269 O O . GLY A 1 403 ? 20.408 6.996 -21.280 1.00 62.69 403 GLY A O 1
ATOM 3270 N N . PHE A 1 404 ? 18.643 8.376 -21.185 1.00 61.31 404 PHE A N 1
ATOM 3271 C CA . PHE A 1 404 ? 18.087 8.025 -22.503 1.00 61.31 404 PHE A CA 1
ATOM 3272 C C . PHE A 1 404 ? 17.967 6.508 -22.764 1.00 61.31 404 PHE A C 1
ATOM 3274 O O . PHE A 1 404 ? 18.181 6.051 -23.881 1.00 61.31 404 PHE A O 1
ATOM 3281 N N . GLY A 1 405 ? 17.655 5.723 -21.723 1.00 60.84 405 GLY A N 1
ATOM 3282 C CA . GLY A 1 405 ? 17.548 4.262 -21.829 1.00 60.84 405 GLY A CA 1
ATOM 3283 C C . GLY A 1 405 ? 18.889 3.546 -22.015 1.00 60.84 405 GLY A C 1
ATOM 3284 O O . GLY A 1 405 ? 18.939 2.425 -22.508 1.00 60.84 405 GLY A O 1
ATOM 3285 N N . GLN A 1 406 ? 19.999 4.185 -21.658 1.00 75.19 406 GLN A N 1
ATOM 3286 C CA . GLN A 1 406 ? 21.296 3.531 -21.594 1.00 75.19 406 GLN A CA 1
ATOM 3287 C C . GLN A 1 406 ? 21.654 3.212 -20.150 1.00 75.19 406 GLN A C 1
ATOM 3289 O O . GLN A 1 406 ? 21.255 3.902 -19.207 1.00 75.19 406 GLN A O 1
ATOM 3294 N N . VAL A 1 407 ? 22.469 2.183 -19.983 1.00 84.50 407 VAL A N 1
ATOM 3295 C CA . VAL A 1 407 ? 23.027 1.798 -18.692 1.00 84.50 407 VAL A CA 1
ATOM 3296 C C . VAL A 1 407 ? 24.542 1.829 -18.747 1.00 84.50 407 VAL A C 1
ATOM 3298 O O . VAL A 1 407 ? 25.145 1.592 -19.790 1.00 84.50 407 VAL A O 1
ATOM 3301 N N . ALA A 1 408 ? 25.162 2.085 -17.607 1.00 90.88 408 ALA A N 1
ATOM 3302 C CA . ALA A 1 408 ? 26.574 1.820 -17.393 1.00 90.88 408 ALA A CA 1
ATOM 3303 C C . ALA A 1 408 ? 26.717 0.748 -16.307 1.00 90.88 408 ALA A C 1
ATOM 3305 O O . ALA A 1 408 ? 25.876 0.633 -15.415 1.00 90.88 408 ALA A O 1
ATOM 3306 N N . LEU A 1 409 ? 27.771 -0.057 -16.378 1.00 93.25 409 LEU A N 1
ATOM 3307 C CA . LEU A 1 409 ? 28.030 -1.132 -15.420 1.00 93.25 409 LEU A CA 1
ATOM 3308 C C . LEU A 1 409 ? 29.266 -0.769 -14.600 1.00 93.25 409 LEU A C 1
ATOM 3310 O O . LEU A 1 409 ? 30.369 -0.742 -15.134 1.00 93.25 409 LEU A O 1
ATOM 3314 N N . HIS A 1 410 ? 29.080 -0.445 -13.321 1.00 95.31 410 HIS A N 1
ATOM 3315 C CA . HIS A 1 410 ? 30.138 -0.032 -12.396 1.00 95.31 410 HIS A CA 1
ATOM 3316 C C . HIS A 1 410 ? 30.531 -1.176 -11.468 1.00 95.31 410 HIS A C 1
ATOM 3318 O O . HIS A 1 410 ? 29.674 -1.765 -10.819 1.00 95.31 410 HIS A O 1
ATOM 3324 N N . ASN A 1 411 ? 31.816 -1.484 -11.357 1.00 93.06 411 ASN A N 1
ATOM 3325 C CA . ASN A 1 411 ? 32.310 -2.407 -10.346 1.00 93.06 411 ASN A CA 1
ATOM 3326 C C . ASN A 1 411 ? 32.797 -1.629 -9.114 1.00 93.06 411 ASN A C 1
ATOM 3328 O O . ASN A 1 411 ? 33.664 -0.757 -9.205 1.00 93.06 411 ASN A O 1
ATOM 3332 N N . ALA A 1 412 ? 32.253 -1.971 -7.943 1.00 89.94 412 ALA A N 1
ATOM 3333 C CA . ALA A 1 412 ? 32.572 -1.283 -6.694 1.00 89.94 412 ALA A CA 1
ATOM 3334 C C . ALA A 1 412 ? 34.003 -1.563 -6.209 1.00 89.94 412 ALA A C 1
ATOM 3336 O O . ALA A 1 412 ? 34.642 -0.665 -5.668 1.00 89.94 412 ALA A O 1
ATOM 3337 N N . GLY A 1 413 ? 34.514 -2.781 -6.427 1.00 87.62 413 GLY A N 1
ATOM 3338 C CA . GLY A 1 413 ? 35.856 -3.179 -5.996 1.00 87.62 413 GLY A CA 1
ATOM 3339 C C . GLY A 1 413 ? 36.968 -2.431 -6.736 1.00 87.62 413 GLY A C 1
ATOM 3340 O O . GLY A 1 413 ? 37.972 -2.067 -6.134 1.00 87.62 413 GLY A O 1
ATOM 3341 N N . SER A 1 414 ? 36.780 -2.158 -8.029 1.00 88.75 414 SER A N 1
ATOM 3342 C CA . SER A 1 414 ? 37.733 -1.405 -8.857 1.00 88.75 414 SER A CA 1
ATOM 3343 C C . SER A 1 414 ? 37.450 0.100 -8.930 1.00 88.75 414 SER A C 1
ATOM 3345 O O . SER A 1 414 ? 38.296 0.857 -9.414 1.00 88.75 414 SER A O 1
ATOM 3347 N N . ASN A 1 415 ? 36.265 0.524 -8.478 1.00 93.25 415 ASN A N 1
ATOM 3348 C CA . ASN A 1 415 ? 35.708 1.866 -8.628 1.00 93.25 415 ASN A CA 1
ATOM 3349 C C . ASN A 1 415 ? 35.750 2.387 -10.081 1.00 93.25 415 ASN A C 1
ATOM 3351 O O . ASN A 1 415 ? 36.254 3.483 -10.355 1.00 93.25 415 ASN A O 1
ATOM 3355 N N . ARG A 1 416 ? 35.285 1.560 -11.028 1.00 94.31 416 ARG A N 1
ATOM 3356 C CA . ARG A 1 416 ? 35.358 1.805 -12.482 1.00 94.31 416 ARG A CA 1
ATOM 3357 C C . ARG A 1 416 ? 34.136 1.263 -13.215 1.00 94.31 416 ARG A C 1
ATOM 3359 O O . ARG A 1 416 ? 33.470 0.348 -12.739 1.00 94.31 416 ARG A O 1
ATOM 3366 N N . PHE A 1 417 ? 33.882 1.800 -14.404 1.00 95.56 417 PHE A N 1
ATOM 3367 C CA . PHE A 1 417 ? 32.846 1.338 -15.323 1.00 95.56 417 PHE A CA 1
ATOM 3368 C C . PHE A 1 417 ? 33.409 0.370 -16.369 1.00 95.56 417 PHE A C 1
ATOM 3370 O O . PHE A 1 417 ? 34.593 0.428 -16.706 1.00 95.56 417 PHE A O 1
ATOM 3377 N N . ILE A 1 418 ? 32.560 -0.508 -16.902 1.00 94.56 418 ILE A N 1
ATOM 3378 C CA . ILE A 1 418 ? 32.843 -1.242 -18.139 1.00 94.56 418 ILE A CA 1
ATOM 3379 C C . ILE A 1 418 ? 32.882 -0.236 -19.296 1.00 94.56 418 ILE A C 1
ATOM 3381 O O . ILE A 1 418 ? 32.026 0.643 -19.383 1.00 94.56 418 ILE A O 1
ATOM 3385 N N . LYS A 1 419 ? 33.876 -0.366 -20.175 1.00 94.19 419 LYS A N 1
ATOM 3386 C CA . LYS A 1 419 ? 34.116 0.504 -21.324 1.00 94.19 419 LYS A CA 1
ATOM 3387 C C . LYS A 1 419 ? 34.345 -0.323 -22.584 1.00 94.19 419 LYS A C 1
ATOM 3389 O O . LYS A 1 419 ? 35.220 -1.187 -22.604 1.00 94.19 419 LYS A O 1
ATOM 3394 N N . MET A 1 420 ? 33.650 0.033 -23.659 1.00 91.12 420 MET A N 1
ATOM 3395 C CA . MET A 1 420 ? 33.896 -0.515 -24.987 1.00 91.12 420 MET A CA 1
ATOM 3396 C C . MET A 1 420 ? 34.936 0.324 -25.750 1.00 91.12 420 MET A C 1
ATOM 3398 O O . MET A 1 420 ? 34.677 1.474 -26.116 1.00 91.12 420 MET A O 1
ATOM 3402 N N . ALA A 1 421 ? 36.126 -0.237 -25.965 1.00 85.81 421 ALA A N 1
ATOM 3403 C CA . ALA A 1 421 ? 37.180 0.303 -26.828 1.00 85.81 421 ALA A CA 1
ATOM 3404 C C . ALA A 1 421 ? 37.442 -0.668 -28.001 1.00 85.81 421 ALA A C 1
ATOM 3406 O O . ALA A 1 421 ? 36.508 -1.306 -28.473 1.00 85.81 421 ALA A O 1
ATOM 3407 N N . HIS A 1 422 ? 38.690 -0.801 -28.470 1.00 84.31 422 HIS A N 1
ATOM 3408 C CA . HIS A 1 422 ? 39.066 -1.898 -29.377 1.00 84.31 422 HIS A CA 1
ATOM 3409 C C . HIS A 1 422 ? 38.828 -3.280 -28.726 1.00 84.31 422 HIS A C 1
ATOM 3411 O O . HIS A 1 422 ? 38.530 -4.243 -29.419 1.00 84.31 422 HIS A O 1
ATOM 3417 N N . ASP 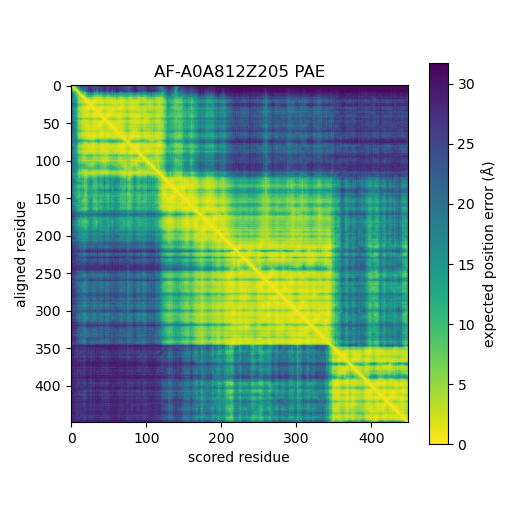A 1 423 ? 38.893 -3.337 -27.390 1.00 86.25 423 ASP A N 1
ATOM 3418 C CA . ASP A 1 423 ? 38.489 -4.459 -26.538 1.00 86.25 423 ASP A CA 1
ATOM 3419 C C . ASP A 1 423 ? 37.555 -3.972 -25.421 1.00 86.25 423 ASP A C 1
ATOM 3421 O O . ASP A 1 423 ? 37.442 -2.767 -25.162 1.00 86.25 423 ASP A O 1
ATOM 3425 N N . MET A 1 424 ? 36.907 -4.907 -24.718 1.00 89.56 424 MET A N 1
ATOM 3426 C CA . MET A 1 424 ? 36.153 -4.586 -23.506 1.00 89.56 424 MET A CA 1
ATOM 3427 C C . MET A 1 424 ? 37.115 -4.405 -22.324 1.00 89.56 424 MET A C 1
ATOM 3429 O O . MET A 1 424 ? 37.775 -5.351 -21.886 1.00 89.56 424 MET A O 1
ATOM 3433 N N . ILE A 1 425 ? 37.183 -3.184 -21.795 1.00 92.19 425 ILE A N 1
ATOM 3434 C CA . ILE A 1 425 ? 38.153 -2.777 -20.772 1.00 92.19 425 ILE A CA 1
ATOM 3435 C C . ILE A 1 425 ? 37.479 -2.035 -19.615 1.00 92.19 425 ILE A C 1
ATOM 3437 O O . ILE A 1 425 ? 36.302 -1.683 -19.665 1.00 92.19 425 ILE A O 1
ATOM 3441 N N . ARG A 1 426 ? 38.237 -1.762 -18.552 1.00 92.25 426 ARG A N 1
ATOM 3442 C CA . ARG A 1 426 ? 37.806 -0.878 -17.457 1.00 92.25 426 ARG A CA 1
ATOM 3443 C C . ARG A 1 426 ? 38.040 0.600 -17.799 1.00 92.25 426 ARG A C 1
ATOM 3445 O O . ARG A 1 426 ? 39.088 0.964 -18.331 1.00 92.25 426 ARG A O 1
ATOM 3452 N N . SER A 1 427 ? 37.106 1.474 -17.434 1.00 93.75 427 SER A N 1
ATOM 3453 C CA . SER A 1 427 ? 37.251 2.934 -17.540 1.00 93.75 427 SER A CA 1
ATOM 3454 C C . SER A 1 427 ? 38.353 3.474 -16.609 1.00 93.75 427 SER A C 1
ATOM 3456 O O . SER A 1 427 ? 38.804 2.759 -15.707 1.00 93.75 427 SER A O 1
ATOM 3458 N N . PRO A 1 428 ? 38.764 4.755 -16.724 1.00 92.81 428 PRO A N 1
ATOM 3459 C CA . PRO A 1 428 ? 39.439 5.468 -15.634 1.00 92.81 428 PRO A CA 1
ATOM 3460 C C . PRO A 1 428 ? 38.647 5.389 -14.317 1.00 92.81 428 PRO A C 1
ATOM 3462 O O . PRO A 1 428 ? 37.425 5.218 -14.350 1.00 92.81 428 PRO A O 1
ATOM 3465 N N . THR A 1 429 ? 39.330 5.508 -13.172 1.00 93.44 429 THR A N 1
ATOM 3466 C CA . THR A 1 429 ? 38.683 5.473 -11.847 1.00 93.44 429 THR A CA 1
ATOM 3467 C C . THR A 1 429 ? 37.629 6.563 -11.757 1.00 93.44 429 THR A C 1
ATOM 3469 O O . THR A 1 429 ? 37.929 7.739 -11.974 1.00 93.44 429 THR A O 1
ATOM 3472 N N . ARG A 1 430 ? 36.396 6.174 -11.438 1.00 94.69 430 ARG A N 1
ATOM 3473 C CA . ARG A 1 430 ? 35.283 7.099 -11.276 1.00 94.69 430 ARG A CA 1
ATOM 3474 C C . ARG A 1 430 ? 34.202 6.471 -10.410 1.00 94.69 430 ARG A C 1
ATOM 3476 O O . ARG A 1 430 ? 33.873 5.297 -10.576 1.00 94.69 430 ARG A O 1
ATOM 3483 N N . ASN A 1 431 ? 33.643 7.268 -9.504 1.00 93.44 431 ASN A N 1
ATOM 3484 C CA . ASN A 1 431 ? 32.568 6.803 -8.643 1.00 93.44 431 ASN A CA 1
ATOM 3485 C C . ASN A 1 431 ? 31.303 6.495 -9.459 1.00 93.44 431 ASN A C 1
ATOM 3487 O O . ASN A 1 431 ? 31.051 7.107 -10.499 1.00 93.44 431 ASN A O 1
ATOM 3491 N N . TRP A 1 432 ? 30.496 5.549 -8.982 1.00 90.38 432 TRP A N 1
ATOM 3492 C CA . TRP A 1 432 ? 29.294 5.075 -9.673 1.00 90.38 432 TRP A CA 1
ATOM 3493 C C . TRP A 1 432 ? 28.280 6.197 -9.937 1.00 90.38 432 TRP A C 1
ATOM 3495 O O . TRP A 1 432 ? 27.519 6.128 -10.895 1.00 90.38 432 TRP A O 1
ATOM 3505 N N . ASN A 1 433 ? 28.267 7.231 -9.095 1.00 87.94 433 ASN A N 1
ATOM 3506 C CA . ASN A 1 433 ? 27.387 8.396 -9.187 1.00 87.94 433 ASN A CA 1
ATOM 3507 C C . ASN A 1 433 ? 27.996 9.571 -9.974 1.00 87.94 433 ASN A C 1
ATOM 3509 O O . ASN A 1 433 ? 27.396 10.640 -10.023 1.00 87.94 433 ASN A O 1
ATOM 3513 N N . GLU A 1 434 ? 29.165 9.391 -10.588 1.00 90.50 434 GLU A N 1
ATOM 3514 C CA . GLU A 1 434 ? 29.904 10.449 -11.282 1.00 90.50 434 GLU A CA 1
ATOM 3515 C C . GLU A 1 434 ? 30.191 10.090 -12.749 1.00 90.50 434 GLU A C 1
ATOM 3517 O O . GLU A 1 434 ? 31.256 10.416 -13.275 1.00 90.50 434 GLU A O 1
ATOM 3522 N N . LEU A 1 435 ? 29.268 9.398 -13.428 1.00 89.19 435 LEU A N 1
ATOM 3523 C CA . LEU A 1 435 ? 29.420 9.052 -14.846 1.00 89.19 435 LEU A CA 1
ATOM 3524 C C . LEU A 1 435 ? 29.480 10.331 -15.717 1.00 89.19 435 LEU A C 1
ATOM 3526 O O . LEU A 1 435 ? 28.461 11.019 -15.847 1.00 89.19 435 LEU A O 1
ATOM 3530 N N . PRO A 1 436 ? 30.622 10.666 -16.353 1.00 91.50 436 PRO A N 1
ATOM 3531 C CA . PRO A 1 436 ? 30.765 11.925 -17.082 1.00 91.50 436 PRO A CA 1
ATOM 3532 C C . PRO A 1 436 ? 29.876 11.991 -18.329 1.00 91.50 436 PRO A C 1
ATOM 3534 O O . PRO A 1 436 ? 29.748 11.016 -19.071 1.00 91.50 436 PRO A O 1
ATOM 3537 N N . GLY A 1 437 ? 29.300 13.163 -18.612 1.00 79.19 437 GLY A N 1
ATOM 3538 C CA . GLY A 1 437 ? 28.402 13.362 -19.761 1.00 79.19 437 GLY A CA 1
ATOM 3539 C C . GLY A 1 437 ? 29.027 13.004 -21.117 1.00 79.19 437 GLY A C 1
ATOM 3540 O O . GLY A 1 437 ? 28.356 12.418 -21.957 1.00 79.19 437 GLY A O 1
ATOM 3541 N N . GLY A 1 438 ? 30.324 13.280 -21.303 1.00 85.81 438 GLY A N 1
ATOM 3542 C CA . GLY A 1 438 ? 31.056 12.988 -22.545 1.00 85.81 438 GLY A CA 1
ATOM 3543 C C . GLY A 1 438 ? 31.537 11.540 -22.710 1.00 85.81 438 GLY A C 1
ATOM 3544 O O . GLY A 1 438 ? 32.150 11.216 -23.722 1.00 85.81 438 GLY A O 1
ATOM 3545 N N . TRP A 1 439 ? 31.307 10.662 -21.730 1.00 90.38 439 TRP A N 1
ATOM 3546 C CA . TRP A 1 439 ? 31.712 9.255 -21.808 1.00 90.38 439 TRP A CA 1
ATOM 3547 C C . TRP A 1 439 ? 30.659 8.447 -22.561 1.00 90.38 439 TRP A C 1
ATOM 3549 O O . TRP A 1 439 ? 29.621 8.117 -21.993 1.00 90.38 439 TRP A O 1
ATOM 3559 N N . GLY A 1 440 ? 30.893 8.190 -23.851 1.00 87.19 440 GLY A N 1
ATOM 3560 C CA . GLY A 1 440 ? 29.979 7.425 -24.709 1.00 87.19 440 GLY A CA 1
ATOM 3561 C C . GLY A 1 440 ? 30.253 5.917 -24.742 1.00 87.19 440 GLY A C 1
ATOM 3562 O O . GLY A 1 440 ? 29.317 5.138 -24.871 1.00 87.19 440 GLY A O 1
ATOM 3563 N N . SER A 1 441 ? 31.513 5.502 -24.590 1.00 92.62 441 SER A N 1
ATOM 3564 C CA . SER A 1 441 ? 31.952 4.096 -24.667 1.00 92.62 441 SER A CA 1
ATOM 3565 C C . SER A 1 441 ? 31.539 3.246 -23.462 1.00 92.62 441 SER A C 1
ATOM 3567 O O . SER A 1 441 ? 31.595 2.022 -23.510 1.00 92.62 441 SER A O 1
ATOM 3569 N N . GLU A 1 442 ? 31.171 3.892 -22.363 1.00 94.38 442 GLU A N 1
ATOM 3570 C CA . GLU A 1 442 ? 30.745 3.285 -21.104 1.00 94.38 442 GLU A CA 1
ATOM 3571 C C . GLU A 1 442 ? 29.212 3.176 -21.000 1.00 94.38 442 GLU A C 1
ATOM 3573 O O . GLU A 1 442 ? 28.688 2.740 -19.973 1.00 94.38 442 GLU A O 1
ATOM 3578 N N . ARG A 1 443 ? 28.485 3.602 -22.045 1.00 88.62 443 ARG A N 1
ATOM 3579 C CA . ARG A 1 443 ? 27.019 3.610 -22.107 1.00 88.62 443 ARG A CA 1
ATOM 3580 C C . ARG A 1 443 ? 26.536 2.525 -23.055 1.00 88.62 443 ARG A C 1
ATOM 3582 O O . ARG A 1 443 ? 26.811 2.559 -24.251 1.00 88.62 443 ARG A O 1
ATOM 3589 N N . PHE A 1 444 ? 25.765 1.594 -22.521 1.00 84.00 444 PHE A N 1
ATOM 3590 C CA . PHE A 1 444 ? 25.271 0.429 -23.237 1.00 84.00 444 PHE A CA 1
ATOM 3591 C C . PHE A 1 444 ? 23.760 0.518 -23.403 1.00 84.00 444 PHE A C 1
ATOM 3593 O O . PHE A 1 444 ? 23.037 0.841 -22.459 1.00 84.00 444 PHE A O 1
ATOM 3600 N N . THR A 1 445 ? 23.281 0.205 -24.602 1.00 71.38 445 THR A N 1
ATOM 3601 C CA . THR A 1 445 ? 21.860 -0.065 -24.830 1.00 71.38 445 THR A CA 1
ATOM 3602 C C . THR A 1 445 ? 21.613 -1.529 -24.507 1.00 71.38 445 THR A C 1
ATOM 3604 O O . THR A 1 445 ? 22.309 -2.399 -25.025 1.00 71.38 445 THR A O 1
ATOM 3607 N N . VAL A 1 446 ? 20.644 -1.804 -23.638 1.00 69.44 446 VAL A N 1
ATOM 3608 C CA . VAL A 1 446 ? 20.289 -3.185 -23.299 1.00 69.44 446 VAL A CA 1
ATOM 3609 C C . VAL A 1 446 ? 19.272 -3.691 -24.307 1.00 69.44 446 VAL A C 1
ATOM 3611 O O . VAL A 1 446 ? 18.166 -3.156 -24.386 1.00 69.44 446 VAL A O 1
ATOM 3614 N N . VAL A 1 447 ? 19.663 -4.716 -25.053 1.00 58.28 447 VAL A N 1
ATOM 3615 C CA . VAL A 1 447 ? 18.822 -5.445 -26.008 1.00 58.28 447 VAL A CA 1
ATOM 3616 C C . VAL A 1 447 ? 18.607 -6.866 -25.493 1.00 58.28 447 VAL A C 1
ATOM 3618 O O . VAL A 1 447 ? 19.406 -7.342 -24.681 1.00 58.28 447 VAL A O 1
ATOM 3621 N N . ASP A 1 448 ? 17.517 -7.513 -25.898 1.00 48.56 448 ASP A N 1
ATOM 3622 C CA . ASP A 1 448 ? 17.373 -8.951 -25.651 1.00 48.56 448 ASP A CA 1
ATOM 3623 C C . ASP A 1 448 ? 18.239 -9.711 -26.663 1.00 48.56 448 ASP A C 1
ATOM 3625 O O . ASP A 1 448 ? 18.498 -9.190 -27.751 1.00 48.56 448 ASP A O 1
ATOM 3629 N N . ALA A 1 449 ? 18.718 -10.897 -26.292 1.00 47.91 449 ALA A N 1
ATOM 3630 C CA . ALA A 1 449 ? 19.587 -11.721 -27.137 1.00 47.91 449 ALA A CA 1
ATOM 3631 C C . ALA A 1 449 ? 18.838 -12.912 -27.735 1.00 47.91 449 ALA A C 1
ATOM 3633 O O . ALA A 1 449 ? 17.990 -13.488 -27.014 1.00 47.91 449 ALA A O 1
#

Mean predicted aligned error: 14.69 Å